Protein AF-A0A081HTY7-F1 (afdb_monomer)

Foldseek 3Di:
DEWDWDWDDDPFWIWIWTAFPQNQKIWIWIAGNVVRDIDIDIDGDDQAFTQLLRCLVVLVVVQQQAPPAFDWDADQPGDTDGDGGHHHDDGPDDVLVNLLSVLQNLLQVQFPDGRGQHPPVPQDPVLSVLSNVLSCQSVWHKDKDFDAKDWDDPDDPDDLQFWKKKWKKAFSWGDHHPDITGRFIKIWIDGTWGWDQDPNITMTGGDLGRMIIIHGDRPDGHDDRVDIDMDMDTDGGDDDPVVCVVVVPDDDDDDDDDDPLVVLLVQLLLVQLQVLLVHWAFLVNSLVSLCVSPVPDDSLRSLVSSLVSVLVCVVVVFKWWDQPPDPDDDDPDCGSVVSVVVSVVVSVQVVVVHDDPRPRDTTIHTDPVSNVVNVVSDDDPDDDDDDDDDDDDHNPPDDDDDDDDDDPPPDPPPDDDDD

pLDDT: mean 71.97, std 19.97, range [22.0, 97.06]

Sequence (419 aa):
MLLSVTVESTKTVVTQRGSDKSGFLSFELRSDTATMTGTFTFTRAGIVGAKVVDALPSIELLQDFRAPNVLQVSWASGEFVDFQELPPSDEMFPESLMEYLRALASLQPYAGTPVVIPDLSRVSRRDARAVKDAARLVAGDTVEGEWEAFTLAPGTAIDPRAHYELIIVEPLIVPVGTHTYTLGAMHTHLPSVRFVVDDERLRAQPFLNDTMRRTFAPGEPVPKRSHRPVKGRPVGFIDHPEASAASAEAEEPETLPERDSVAVHAALRTRVLVDALAEPVSLRLALWHAVDESPFATRQQAWADAATAVRSLAADGLITLTDETTGDAPPLADEQEHLNAVLDTVTAEVEQGGRPAWTEGPWLTLTANGQQAASQLAPHPERPATRRRRRLHAAAAGRSARSDSSERVDEILANEVWK

Mean predicted aligned error: 18.92 Å

Structure (mmCIF, N/CA/C/O backbone):
data_AF-A0A081HTY7-F1
#
_entry.id   AF-A0A081HTY7-F1
#
loop_
_atom_site.group_PDB
_atom_site.id
_atom_site.type_symbol
_atom_site.label_atom_id
_atom_site.label_alt_id
_atom_site.label_comp_id
_atom_site.label_asym_id
_atom_site.label_entity_id
_atom_site.label_seq_id
_atom_site.pdbx_PDB_ins_code
_atom_site.Cartn_x
_atom_site.Cartn_y
_atom_site.Cartn_z
_atom_site.occupancy
_atom_site.B_iso_or_equiv
_atom_site.auth_seq_id
_atom_site.auth_comp_id
_atom_site.auth_asym_id
_atom_site.auth_atom_id
_atom_site.pdbx_PDB_model_num
ATOM 1 N N . MET A 1 1 ? -21.170 -1.480 13.041 1.00 53.88 1 MET A N 1
ATOM 2 C CA . MET A 1 1 ? -20.617 -2.483 13.977 1.00 53.88 1 MET A CA 1
ATOM 3 C C . MET A 1 1 ? -21.780 -3.189 14.662 1.00 53.88 1 MET A C 1
ATOM 5 O O . MET A 1 1 ? -22.716 -2.498 15.040 1.00 53.88 1 MET A O 1
ATOM 9 N N . LEU A 1 2 ? -21.750 -4.520 14.768 1.00 49.78 2 LEU A N 1
ATOM 10 C CA . LEU A 1 2 ? -22.741 -5.314 15.508 1.00 49.78 2 LEU A CA 1
ATOM 11 C C . LEU A 1 2 ? -22.058 -5.859 16.765 1.00 49.78 2 LEU A C 1
ATOM 13 O O . LEU A 1 2 ? -21.039 -6.536 16.646 1.00 49.78 2 LEU A O 1
ATOM 17 N N . LEU A 1 3 ? -22.604 -5.543 17.937 1.00 55.50 3 LEU A N 1
ATOM 18 C CA . LEU A 1 3 ? -22.136 -6.042 19.230 1.00 55.50 3 LEU A CA 1
ATOM 19 C C . LEU A 1 3 ? -23.072 -7.154 19.698 1.00 55.50 3 LEU A C 1
ATOM 21 O O . LEU A 1 3 ? -24.290 -7.020 19.580 1.00 55.50 3 LEU A O 1
ATOM 25 N N . SER A 1 4 ? -22.514 -8.231 20.246 1.00 57.94 4 SER A N 1
ATOM 26 C CA . SER A 1 4 ? -23.320 -9.210 20.985 1.00 57.94 4 SER A CA 1
ATOM 27 C C . SER A 1 4 ? -23.527 -8.672 22.392 1.00 57.94 4 SER A C 1
ATOM 29 O O . SER A 1 4 ? -22.537 -8.393 23.061 1.00 57.94 4 SER A O 1
ATOM 31 N N . VAL A 1 5 ? -24.777 -8.488 22.823 1.00 57.53 5 VAL A N 1
ATOM 32 C CA . VAL A 1 5 ? -25.102 -7.848 24.107 1.00 57.53 5 VAL A CA 1
ATOM 33 C C . VAL A 1 5 ? -25.803 -8.833 25.037 1.00 57.53 5 VAL A C 1
ATOM 35 O O . VAL A 1 5 ? -26.817 -9.424 24.669 1.00 57.53 5 VAL A O 1
ATOM 38 N N . THR A 1 6 ? -25.292 -8.955 26.258 1.00 66.25 6 THR A N 1
ATOM 39 C CA . THR A 1 6 ? -25.924 -9.658 27.376 1.00 66.25 6 THR A CA 1
ATOM 40 C C . THR A 1 6 ? -26.414 -8.627 28.384 1.00 66.25 6 THR A C 1
ATOM 42 O O . THR A 1 6 ? -25.673 -7.712 28.748 1.00 66.25 6 THR A O 1
ATOM 45 N N . VAL A 1 7 ? -27.658 -8.767 28.841 1.00 67.25 7 VAL A N 1
ATOM 46 C CA . VAL A 1 7 ? -28.280 -7.852 29.806 1.00 67.25 7 VAL A CA 1
ATOM 47 C C . VAL A 1 7 ? -28.562 -8.596 31.104 1.00 67.25 7 VAL A C 1
ATOM 49 O O . VAL A 1 7 ? -29.251 -9.614 31.110 1.00 67.25 7 VAL A O 1
ATOM 52 N N . GLU A 1 8 ? -28.060 -8.055 32.206 1.00 66.62 8 GLU A N 1
ATOM 53 C CA . GLU A 1 8 ? -28.342 -8.492 33.569 1.00 66.62 8 GLU A CA 1
ATOM 54 C C . GLU A 1 8 ? -29.044 -7.353 34.311 1.00 66.62 8 GLU A C 1
ATOM 56 O O . GLU A 1 8 ? -28.646 -6.192 34.222 1.00 66.62 8 GLU A O 1
ATOM 61 N N . SER A 1 9 ? -30.106 -7.664 35.050 1.00 66.94 9 SER A N 1
ATOM 62 C CA . SER A 1 9 ? -30.869 -6.663 35.793 1.00 66.94 9 SER A CA 1
ATOM 63 C C . SER A 1 9 ? -31.149 -7.138 37.213 1.00 66.94 9 SER A C 1
ATOM 65 O O . SER A 1 9 ? -31.545 -8.278 37.452 1.00 66.94 9 SER A O 1
ATOM 67 N N . THR A 1 10 ? -30.943 -6.226 38.158 1.00 72.81 10 THR A N 1
ATOM 68 C CA . THR A 1 10 ? -31.451 -6.288 39.532 1.00 72.81 10 THR A CA 1
ATOM 69 C C . THR A 1 10 ? -32.536 -5.218 39.710 1.00 72.81 10 THR A C 1
ATOM 71 O O . THR A 1 10 ? -32.776 -4.429 38.800 1.00 72.81 10 THR A O 1
ATOM 74 N N . LYS A 1 11 ? -33.192 -5.151 40.882 1.00 66.31 11 LYS A N 1
ATOM 75 C CA . LYS A 1 11 ? -34.300 -4.203 41.138 1.00 66.31 11 LYS A CA 1
ATOM 76 C C . LYS A 1 11 ? -33.974 -2.728 40.845 1.00 66.31 11 LYS A C 1
ATOM 78 O O . LYS A 1 11 ? -34.904 -1.977 40.580 1.00 66.31 11 LYS A O 1
ATOM 83 N N . THR A 1 12 ? -32.710 -2.313 40.929 1.00 72.38 12 THR A N 1
ATOM 84 C CA . THR A 1 12 ? -32.299 -0.906 40.758 1.00 72.38 12 THR A CA 1
ATOM 85 C C . THR A 1 12 ? -31.102 -0.707 39.832 1.00 72.38 12 THR A C 1
ATOM 87 O O . THR A 1 12 ? -30.773 0.430 39.512 1.00 72.38 12 THR A O 1
ATOM 90 N N . VAL A 1 13 ? -30.434 -1.780 39.397 1.00 73.00 13 VAL A N 1
ATOM 91 C CA . VAL A 1 13 ? -29.242 -1.695 38.544 1.00 73.00 13 VAL A CA 1
ATOM 92 C C . VAL A 1 13 ? -29.423 -2.571 37.318 1.00 73.00 13 VAL A C 1
ATOM 94 O O . VAL A 1 13 ? -29.732 -3.760 37.441 1.00 73.00 13 VAL A O 1
ATOM 97 N N . VAL A 1 14 ? -29.184 -1.990 36.146 1.00 71.81 14 VAL A N 1
ATOM 98 C CA . VAL A 1 14 ? -29.101 -2.697 34.868 1.00 71.81 14 VAL A CA 1
ATOM 99 C C . VAL A 1 14 ? -27.654 -2.667 34.398 1.00 71.81 14 VAL A C 1
ATOM 101 O O . VAL A 1 14 ? -27.075 -1.593 34.223 1.00 71.81 14 VAL A O 1
ATOM 104 N N . THR A 1 15 ? -27.093 -3.849 34.169 1.00 72.94 15 THR A N 1
ATOM 105 C CA . THR A 1 15 ? -25.761 -4.034 33.602 1.00 72.94 15 THR A CA 1
ATOM 106 C C . THR A 1 15 ? -25.893 -4.645 32.215 1.00 72.94 15 THR A C 1
ATOM 108 O O . THR A 1 15 ? -26.483 -5.710 32.047 1.00 72.94 15 THR A O 1
ATOM 111 N N . GLN A 1 16 ? -25.338 -3.984 31.209 1.00 69.94 16 GLN A N 1
ATOM 112 C CA . GLN A 1 16 ? -25.251 -4.501 29.849 1.00 69.94 16 GLN A CA 1
ATOM 113 C C . GLN A 1 16 ? -23.786 -4.721 29.519 1.00 69.94 16 GLN A C 1
ATOM 115 O O . GLN A 1 16 ? -22.965 -3.839 29.750 1.00 69.94 16 GLN A O 1
ATOM 120 N N . ARG A 1 17 ? -23.455 -5.885 28.975 1.00 76.56 17 ARG A N 1
ATOM 121 C CA . ARG A 1 17 ? -22.105 -6.200 28.509 1.00 76.56 17 ARG A CA 1
ATOM 122 C C . ARG A 1 17 ? -22.159 -6.596 27.058 1.00 76.56 17 ARG A C 1
ATOM 124 O O . ARG A 1 17 ? -23.089 -7.287 26.654 1.00 76.56 17 ARG A O 1
ATOM 131 N N . GLY A 1 18 ? -21.150 -6.229 26.290 1.00 73.19 18 GLY A N 1
ATOM 132 C CA . GLY A 1 18 ? -21.014 -6.776 24.954 1.00 73.19 18 GLY A CA 1
ATOM 133 C C . GLY A 1 18 ? -19.614 -6.684 24.400 1.00 73.19 18 GLY A C 1
ATOM 134 O O . GLY A 1 18 ? -18.773 -5.959 24.924 1.00 73.19 18 GLY A O 1
ATOM 135 N N . SER A 1 19 ? -19.375 -7.435 23.333 1.00 73.88 19 SER A N 1
ATOM 136 C CA . SER A 1 19 ? -18.120 -7.411 22.588 1.00 73.88 19 SER A CA 1
ATOM 137 C C . SER A 1 19 ? -18.377 -7.350 21.091 1.00 73.88 19 SER A C 1
ATOM 139 O O . SER A 1 19 ? -19.425 -7.786 20.594 1.00 73.88 19 SER A O 1
ATOM 141 N N . ASP A 1 20 ? -17.411 -6.800 20.365 1.00 75.50 20 ASP A N 1
ATOM 142 C CA . ASP A 1 20 ? -17.377 -6.893 18.914 1.00 75.50 20 ASP A CA 1
ATOM 143 C C . ASP A 1 20 ? -17.011 -8.320 18.467 1.00 75.50 20 ASP A C 1
ATOM 145 O O . ASP A 1 20 ? -16.638 -9.179 19.273 1.00 75.50 20 ASP A O 1
ATOM 149 N N . LYS A 1 21 ? -17.141 -8.589 17.163 1.00 71.31 21 LYS A N 1
ATOM 150 C CA . LYS A 1 21 ? -16.894 -9.923 16.596 1.00 71.31 21 LYS A CA 1
ATOM 151 C C . LYS A 1 21 ? -15.443 -10.377 16.728 1.00 71.31 21 LYS A C 1
ATOM 153 O O . LYS A 1 21 ? -15.209 -11.581 16.787 1.00 71.31 21 LYS A O 1
ATOM 158 N N . SER A 1 22 ? -14.488 -9.448 16.755 1.00 69.38 22 SER A N 1
ATOM 159 C CA . SER A 1 22 ? -13.075 -9.789 16.928 1.00 69.38 22 SER A CA 1
ATOM 160 C C . SER A 1 22 ? -12.692 -10.017 18.393 1.00 69.38 22 SER A C 1
ATOM 162 O O . SER A 1 22 ? -11.623 -10.561 18.659 1.00 69.38 22 SER A O 1
ATOM 164 N N . GLY A 1 23 ? -13.551 -9.621 19.343 1.00 72.81 23 GLY A N 1
ATOM 165 C CA . GLY A 1 23 ? -13.230 -9.599 20.770 1.00 72.81 23 GLY A CA 1
ATOM 166 C C . GLY A 1 23 ? -12.235 -8.496 21.153 1.00 72.81 23 GLY A C 1
ATOM 167 O O . GLY A 1 23 ? -11.785 -8.453 22.296 1.00 72.81 23 GLY A O 1
ATOM 168 N N . PHE A 1 24 ? -11.886 -7.610 20.216 1.00 76.81 24 PHE A N 1
ATOM 169 C CA . PHE A 1 24 ? -10.989 -6.486 20.439 1.00 76.81 24 PHE A CA 1
ATOM 170 C C . PHE A 1 24 ? -11.604 -5.435 21.357 1.00 76.81 24 PHE A C 1
ATOM 172 O O . PHE A 1 24 ? -10.917 -4.943 22.242 1.00 76.81 24 PHE A O 1
ATOM 179 N N . LEU A 1 25 ? -12.869 -5.077 21.154 1.00 77.25 25 LEU A N 1
ATOM 180 C CA . LEU A 1 25 ? -13.573 -4.061 21.920 1.00 77.25 25 LEU A CA 1
ATOM 181 C C . LEU A 1 25 ? -14.714 -4.708 22.692 1.00 77.25 25 LEU A C 1
ATOM 183 O O . LEU A 1 25 ? -15.628 -5.301 22.121 1.00 77.25 25 LEU A O 1
ATOM 187 N N . SER A 1 26 ? -14.690 -4.520 24.002 1.00 77.94 26 SER A N 1
ATOM 188 C CA . SER A 1 26 ? -15.793 -4.850 24.892 1.00 77.94 26 SER A CA 1
ATOM 189 C C . SER A 1 26 ? -16.292 -3.598 25.592 1.00 77.94 26 SER A C 1
ATOM 191 O O . SER A 1 26 ? -15.540 -2.643 25.804 1.00 77.94 26 SER A O 1
ATOM 193 N N . PHE A 1 27 ? -17.571 -3.590 25.937 1.00 76.81 27 PHE A N 1
ATOM 194 C CA . PHE A 1 27 ? -18.165 -2.532 26.732 1.00 76.81 27 PHE A CA 1
ATOM 195 C C . PHE A 1 27 ? -18.978 -3.114 27.883 1.00 76.81 27 PHE A C 1
ATOM 197 O O . PHE A 1 27 ? -19.574 -4.187 27.765 1.00 76.81 27 PHE A O 1
ATOM 204 N N . GLU A 1 28 ? -19.021 -2.369 28.978 1.00 78.00 28 GLU A N 1
ATOM 205 C CA . GLU A 1 28 ? -19.943 -2.563 30.085 1.00 78.00 28 GLU A CA 1
ATOM 206 C C . GLU A 1 28 ? -20.672 -1.243 30.346 1.00 78.00 28 GLU A C 1
ATOM 208 O O . GLU A 1 28 ? -20.048 -0.221 30.619 1.00 78.00 28 GLU A O 1
ATOM 213 N N . LEU A 1 29 ? -21.998 -1.262 30.250 1.00 76.12 29 LEU A N 1
ATOM 214 C CA . LEU A 1 29 ? -22.869 -0.183 30.693 1.00 76.12 29 LEU A CA 1
ATOM 215 C C . LEU A 1 29 ? -23.499 -0.596 32.015 1.00 76.12 29 LEU A C 1
ATOM 217 O O . LEU A 1 29 ? -24.290 -1.536 32.047 1.00 76.12 29 LEU A O 1
ATOM 221 N N . ARG A 1 30 ? -23.208 0.133 33.089 1.00 79.06 30 ARG A N 1
ATOM 222 C CA . ARG A 1 30 ? -23.902 -0.022 34.368 1.00 79.06 30 ARG A CA 1
ATOM 223 C C . ARG A 1 30 ? -24.772 1.195 34.612 1.00 79.06 30 ARG A C 1
ATOM 225 O O . ARG A 1 30 ? -24.246 2.294 34.723 1.00 79.06 30 ARG A O 1
ATOM 232 N N . SER A 1 31 ? -26.080 1.005 34.704 1.00 77.56 31 SER A N 1
ATOM 233 C CA . SER A 1 31 ? -27.051 2.080 34.923 1.00 77.56 31 SER A CA 1
ATOM 234 C C . SER A 1 31 ? -27.852 1.845 36.196 1.00 77.56 31 SER A C 1
ATOM 236 O O . SER A 1 31 ? -28.285 0.725 36.466 1.00 77.56 31 SER A O 1
ATOM 238 N N . ASP A 1 32 ? -28.018 2.900 36.984 1.00 77.62 32 ASP A N 1
ATOM 239 C CA . ASP A 1 32 ? -28.895 2.942 38.147 1.00 77.62 32 ASP A CA 1
ATOM 240 C C . ASP A 1 32 ? -30.237 3.535 37.710 1.00 77.62 32 ASP A C 1
ATOM 242 O O . ASP A 1 32 ? -30.331 4.696 37.308 1.00 77.62 32 ASP A O 1
ATOM 246 N N . THR A 1 33 ? -31.289 2.723 37.773 1.00 72.50 33 THR A N 1
ATOM 247 C CA . THR A 1 33 ? -32.624 3.110 37.312 1.00 72.50 33 THR A CA 1
ATOM 248 C C . THR A 1 33 ? -33.336 4.062 38.272 1.00 72.50 33 THR A C 1
ATOM 250 O O . THR A 1 33 ? -34.302 4.701 37.867 1.00 72.50 33 THR A O 1
ATOM 253 N N . ALA A 1 34 ? -32.893 4.161 39.529 1.00 71.94 34 ALA A N 1
ATOM 254 C CA . ALA A 1 34 ? -33.456 5.080 40.516 1.00 71.94 34 ALA A CA 1
ATOM 255 C C . ALA A 1 34 ? -32.874 6.492 40.375 1.00 71.94 34 ALA A C 1
ATOM 257 O O . ALA A 1 34 ? -33.605 7.471 40.504 1.00 71.94 34 ALA A O 1
ATOM 258 N N . THR A 1 35 ? -31.573 6.604 40.093 1.00 73.69 35 THR A N 1
ATOM 259 C CA . THR A 1 35 ? -30.896 7.904 39.919 1.00 73.69 35 THR A CA 1
ATOM 260 C C . THR A 1 35 ? -30.784 8.347 38.462 1.00 73.69 35 THR A C 1
ATOM 262 O O . THR A 1 35 ? -30.402 9.484 38.201 1.00 73.69 35 THR A O 1
ATOM 265 N N . MET A 1 36 ? -31.119 7.464 37.515 1.00 67.31 36 MET A N 1
ATOM 266 C CA . MET A 1 36 ? -30.951 7.667 36.070 1.00 67.31 36 MET A CA 1
ATOM 267 C C . MET A 1 36 ? -29.522 8.049 35.671 1.00 67.31 36 MET A C 1
ATOM 269 O O . MET A 1 36 ? -29.295 8.760 34.695 1.00 67.31 36 MET A O 1
ATOM 273 N N . THR A 1 37 ? -28.542 7.552 36.421 1.00 70.19 37 THR A N 1
ATOM 274 C CA . THR A 1 37 ? -27.124 7.724 36.108 1.00 70.19 37 THR A CA 1
ATOM 275 C C . THR A 1 37 ? -26.545 6.420 35.578 1.00 70.19 37 THR A C 1
ATOM 277 O O . THR A 1 37 ? -26.992 5.328 35.932 1.00 70.19 37 THR A O 1
ATOM 280 N N . GLY A 1 38 ? -25.552 6.519 34.697 1.00 68.50 38 GLY A N 1
ATOM 281 C CA . GLY A 1 38 ? -24.907 5.355 34.110 1.00 68.50 38 GLY A CA 1
ATOM 282 C C . GLY A 1 38 ? -23.416 5.562 33.913 1.00 68.50 38 GLY A C 1
ATOM 283 O O . GLY A 1 38 ? -22.946 6.677 33.710 1.00 68.50 38 GLY A O 1
ATOM 284 N N . THR A 1 39 ? -22.668 4.469 33.978 1.00 71.38 39 THR A N 1
ATOM 285 C CA . THR A 1 39 ? -21.246 4.419 33.655 1.00 71.38 39 THR A CA 1
ATOM 286 C C . THR A 1 39 ? -21.062 3.522 32.443 1.00 71.38 39 THR A C 1
ATOM 288 O O . THR A 1 39 ? -21.470 2.361 32.470 1.00 71.38 39 THR A O 1
ATOM 291 N N . PHE A 1 40 ? -20.445 4.068 31.397 1.00 70.44 40 PHE A N 1
ATOM 292 C CA . PHE A 1 40 ? -19.974 3.314 30.242 1.00 70.44 40 PHE A CA 1
ATOM 293 C C . PHE A 1 40 ? -18.479 3.056 30.393 1.00 70.44 40 PHE A C 1
ATOM 295 O O . PHE A 1 40 ? -17.683 3.992 30.448 1.00 70.44 40 PHE A O 1
ATOM 302 N N . THR A 1 41 ? -18.102 1.787 30.420 1.00 71.31 41 THR A N 1
ATOM 303 C CA . THR A 1 41 ? -16.711 1.347 30.449 1.00 71.31 41 THR A CA 1
ATOM 304 C C . THR A 1 41 ? -16.404 0.637 29.144 1.00 71.31 41 THR A C 1
ATOM 306 O O . THR A 1 41 ? -17.064 -0.343 28.812 1.00 71.31 41 THR A O 1
ATOM 309 N N . PHE A 1 42 ? -15.383 1.092 28.422 1.00 72.00 42 PHE A N 1
ATOM 310 C CA . PHE A 1 42 ? -14.856 0.401 27.247 1.00 72.00 42 PHE A CA 1
ATOM 311 C C . PHE A 1 42 ? -13.527 -0.254 27.605 1.00 72.00 42 PHE A C 1
ATOM 313 O O . PHE A 1 42 ? -12.653 0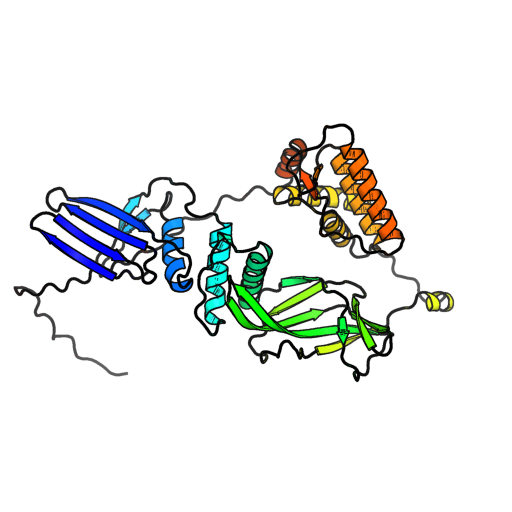.383 28.188 1.00 72.00 42 PHE A O 1
ATOM 320 N N . THR A 1 43 ? -13.372 -1.529 27.264 1.00 71.12 43 THR A N 1
ATOM 321 C CA . THR A 1 43 ? -12.138 -2.288 27.486 1.00 71.12 43 THR A CA 1
ATOM 322 C C . THR A 1 43 ? -11.675 -2.882 26.169 1.00 71.12 43 THR A C 1
ATOM 324 O O . THR A 1 43 ? -12.481 -3.454 25.430 1.00 71.12 43 THR A O 1
ATOM 327 N N . ARG A 1 44 ? -10.376 -2.755 25.879 1.00 72.00 44 ARG A N 1
ATOM 328 C CA . ARG A 1 44 ? -9.773 -3.272 24.650 1.00 72.00 44 ARG A CA 1
ATOM 329 C C . ARG A 1 44 ? -8.783 -4.404 24.908 1.00 72.00 44 ARG A C 1
ATOM 331 O O . ARG A 1 44 ? -7.992 -4.327 25.847 1.00 72.00 44 ARG A O 1
ATOM 338 N N . ALA A 1 45 ? -8.799 -5.413 24.047 1.00 72.12 45 ALA A N 1
ATOM 339 C CA . ALA A 1 45 ? -7.784 -6.457 23.978 1.00 72.12 45 ALA A CA 1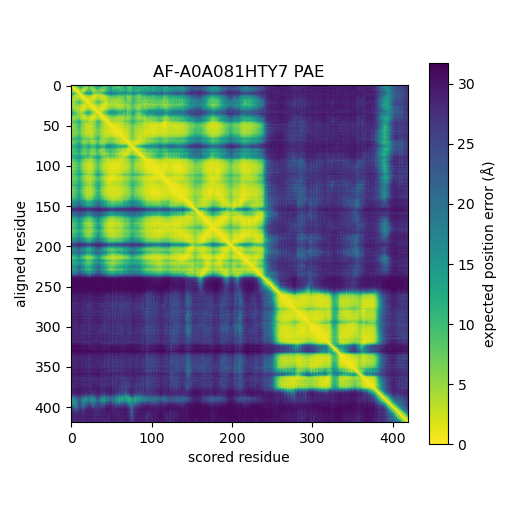
ATOM 340 C C . ALA A 1 45 ? -6.651 -6.069 23.002 1.00 72.12 45 ALA A C 1
ATOM 342 O O . ALA A 1 45 ? -6.643 -4.984 22.413 1.00 72.12 45 ALA A O 1
ATOM 343 N N . GLY A 1 46 ? -5.661 -6.951 22.839 1.00 71.00 46 GLY A N 1
ATOM 344 C CA . GLY A 1 46 ? -4.642 -6.805 21.797 1.00 71.00 46 GLY A CA 1
ATOM 345 C C . GLY A 1 46 ? -5.230 -7.031 20.400 1.00 71.00 46 GLY A C 1
ATOM 346 O O . GLY A 1 46 ? -6.069 -7.906 20.218 1.00 71.00 46 GLY A O 1
ATOM 347 N N . ILE A 1 47 ? -4.778 -6.252 19.412 1.00 77.06 47 ILE A N 1
ATOM 348 C CA . ILE A 1 47 ? -5.235 -6.354 18.010 1.00 77.06 47 ILE A CA 1
ATOM 349 C C . ILE A 1 47 ? -4.461 -7.388 17.187 1.00 77.06 47 ILE A C 1
ATOM 351 O O . ILE A 1 47 ? -4.919 -7.805 16.128 1.00 77.06 47 ILE A O 1
ATOM 355 N N . VAL A 1 48 ? -3.279 -7.795 17.651 1.00 83.19 48 VAL A N 1
ATOM 356 C CA . VAL A 1 48 ? -2.401 -8.723 16.929 1.00 83.19 48 VAL A CA 1
ATOM 357 C C . VAL A 1 48 ? -3.081 -10.085 16.785 1.00 83.19 48 VAL A C 1
ATOM 359 O O . VAL A 1 48 ? -3.609 -10.635 17.748 1.00 83.19 48 VAL A O 1
ATOM 362 N N . GLY A 1 49 ? -3.062 -10.633 15.572 1.00 82.50 49 GLY A N 1
ATOM 363 C CA . GLY A 1 49 ? -3.684 -11.909 15.220 1.00 82.50 49 GLY A CA 1
ATOM 364 C C . GLY A 1 49 ? -5.181 -11.826 14.913 1.00 82.50 49 GLY A C 1
ATOM 365 O O . GLY A 1 49 ? -5.732 -12.779 14.363 1.00 82.50 49 GLY A O 1
ATOM 366 N N . ALA A 1 50 ? -5.845 -10.701 15.200 1.00 86.00 50 ALA A N 1
ATOM 367 C CA . ALA A 1 50 ? -7.243 -10.516 14.837 1.00 86.00 50 ALA A CA 1
ATOM 368 C C . ALA A 1 50 ? -7.402 -10.382 13.314 1.00 86.00 50 ALA A C 1
ATOM 370 O O . ALA A 1 50 ? -6.543 -9.824 12.626 1.00 86.00 50 ALA A O 1
ATOM 371 N N . LYS A 1 51 ? -8.530 -10.863 12.779 1.00 91.31 51 LYS A N 1
ATOM 372 C CA . LYS A 1 51 ? -8.911 -10.603 11.384 1.00 91.31 51 LYS A CA 1
ATOM 373 C C . LYS A 1 51 ? -9.149 -9.109 11.216 1.00 91.31 51 LYS A C 1
ATOM 375 O O . LYS A 1 51 ? -9.979 -8.533 11.920 1.00 91.31 51 LYS A O 1
ATOM 380 N N . VAL A 1 52 ? -8.444 -8.488 10.274 1.00 90.12 52 VAL A N 1
ATOM 381 C CA . VAL A 1 52 ? -8.444 -7.025 10.150 1.00 90.12 52 VAL A CA 1
ATOM 382 C C . VAL A 1 52 ? -9.844 -6.475 9.872 1.00 90.12 52 VAL A C 1
ATOM 384 O O . VAL A 1 52 ? -10.231 -5.474 10.459 1.00 90.12 52 VAL A O 1
ATOM 387 N N . VAL A 1 53 ? -10.645 -7.165 9.057 1.00 91.19 53 VAL A N 1
ATOM 388 C CA . VAL A 1 53 ? -12.013 -6.737 8.720 1.00 91.19 53 VAL A CA 1
ATOM 389 C C . VAL A 1 53 ? -12.995 -6.826 9.888 1.00 91.19 53 VAL A C 1
ATOM 391 O O . VAL A 1 53 ? -13.983 -6.095 9.901 1.00 91.19 53 VAL A O 1
ATOM 394 N N . ASP A 1 54 ? -12.718 -7.681 10.875 1.00 86.88 54 ASP A N 1
ATOM 395 C CA . ASP A 1 54 ? -13.541 -7.791 12.079 1.00 86.88 54 ASP A CA 1
ATOM 396 C C . ASP A 1 54 ? -13.135 -6.733 13.118 1.00 86.88 54 ASP A C 1
ATOM 398 O O . ASP A 1 54 ? -14.005 -6.149 13.758 1.00 86.88 54 ASP A O 1
ATOM 402 N N . ALA A 1 55 ? -11.831 -6.451 13.251 1.00 84.88 55 ALA A N 1
ATOM 403 C CA . ALA A 1 55 ? -11.293 -5.528 14.254 1.00 84.88 55 ALA A CA 1
ATOM 404 C C . ALA A 1 55 ? -11.304 -4.049 13.820 1.00 84.88 55 ALA A C 1
ATOM 406 O O . ALA A 1 55 ? -11.568 -3.169 14.642 1.00 84.88 55 ALA A O 1
ATOM 407 N N . LEU A 1 56 ? -11.038 -3.749 12.540 1.00 88.88 56 LEU A N 1
ATOM 408 C CA . LEU A 1 56 ? -10.892 -2.378 12.031 1.00 88.88 56 LEU A CA 1
ATOM 409 C C . LEU A 1 56 ? -12.097 -1.477 12.351 1.00 88.88 56 LEU A C 1
ATOM 411 O O . LEU A 1 56 ? -11.862 -0.365 12.819 1.00 88.88 56 LEU A O 1
ATOM 415 N N . PRO A 1 57 ? -13.368 -1.907 12.202 1.00 86.44 57 PRO A N 1
ATOM 416 C CA . PRO A 1 57 ? -14.506 -1.056 12.548 1.00 86.44 57 PRO A CA 1
ATOM 417 C C . PRO A 1 57 ? -14.504 -0.595 14.011 1.00 86.44 57 PRO A C 1
ATOM 419 O O . PRO A 1 57 ? -14.903 0.531 14.303 1.00 86.44 57 PRO A O 1
ATOM 422 N N . SER A 1 58 ? -14.059 -1.454 14.930 1.00 81.25 58 SER A N 1
ATOM 423 C CA . SER A 1 58 ? -13.946 -1.133 16.354 1.00 81.25 58 SER A CA 1
ATOM 424 C C . SER A 1 58 ? -12.737 -0.244 16.647 1.00 81.25 58 SER A C 1
ATOM 426 O O . SER A 1 58 ? -12.837 0.653 17.478 1.00 81.25 58 SER A O 1
ATOM 428 N N . ILE A 1 59 ? -11.617 -0.445 15.946 1.00 83.44 59 ILE A N 1
ATOM 429 C CA . ILE A 1 59 ? -10.430 0.419 16.040 1.00 83.44 59 ILE A CA 1
ATOM 430 C C . ILE A 1 59 ? -10.754 1.830 15.530 1.00 83.44 59 ILE A C 1
ATOM 432 O O . ILE A 1 59 ? -10.440 2.810 16.197 1.00 83.44 59 ILE A O 1
ATOM 436 N N . GLU A 1 60 ? -11.435 1.949 14.389 1.00 86.38 60 GLU A N 1
ATOM 437 C CA . GLU A 1 60 ? -11.865 3.242 13.848 1.00 86.38 60 GLU A CA 1
ATOM 438 C C . GLU A 1 60 ? -12.882 3.936 14.751 1.00 86.38 60 GLU A C 1
ATOM 440 O O . GLU A 1 60 ? -12.797 5.143 14.948 1.00 86.38 60 GLU A O 1
ATOM 445 N N . LEU A 1 61 ? -13.819 3.182 15.335 1.00 81.31 61 LEU A N 1
ATOM 446 C CA . LEU A 1 61 ? -14.738 3.723 16.333 1.00 81.31 61 LEU A CA 1
ATOM 447 C C . LEU A 1 61 ? -13.974 4.327 17.515 1.00 81.31 61 LEU A C 1
ATOM 449 O O . LEU A 1 61 ? -14.289 5.432 17.937 1.00 81.31 61 LEU A O 1
ATOM 453 N N . LEU A 1 62 ? -12.994 3.594 18.044 1.00 79.25 62 LEU A N 1
ATOM 454 C CA . LEU A 1 62 ? -12.153 4.047 19.144 1.00 79.25 62 LEU A CA 1
ATOM 455 C C . LEU A 1 62 ? -11.355 5.303 18.761 1.00 79.25 62 LEU A C 1
ATOM 457 O O . LEU A 1 62 ? -11.331 6.255 19.535 1.00 79.25 62 LEU A O 1
ATOM 461 N N . GLN A 1 63 ? -10.765 5.345 17.563 1.00 81.06 63 GLN A N 1
ATOM 462 C CA . GLN A 1 63 ? -10.056 6.524 17.045 1.00 81.06 63 GLN A CA 1
ATOM 463 C C . GLN A 1 63 ? -10.963 7.766 16.971 1.00 81.06 63 GLN A C 1
ATOM 465 O O . GLN A 1 63 ? -10.521 8.887 17.232 1.00 81.06 63 GLN A O 1
ATOM 470 N N . ASP A 1 64 ? -12.240 7.558 16.646 1.00 84.00 64 ASP A N 1
ATOM 471 C CA . ASP A 1 64 ? -13.260 8.603 16.586 1.00 84.00 64 ASP A CA 1
ATOM 472 C C . ASP A 1 64 ? -13.905 8.888 17.964 1.00 84.00 64 ASP A C 1
ATOM 474 O O . ASP A 1 64 ? -14.703 9.820 18.081 1.00 84.00 64 ASP A O 1
ATOM 478 N N . PHE A 1 65 ? -13.571 8.145 19.027 1.00 80.25 65 PHE A N 1
ATOM 479 C CA . PHE A 1 65 ? -14.196 8.265 20.352 1.00 80.25 65 PHE A CA 1
ATOM 480 C C . PHE A 1 65 ? -13.607 9.414 21.193 1.00 80.25 65 PHE A C 1
ATOM 482 O O . PHE A 1 65 ? -13.121 9.226 22.307 1.00 80.25 65 PHE A O 1
ATOM 489 N N . ARG A 1 66 ? -13.644 10.627 20.640 1.00 77.62 66 ARG A N 1
ATOM 490 C CA . ARG A 1 66 ? -13.090 11.855 21.225 1.00 77.62 66 ARG A CA 1
ATOM 491 C C . ARG A 1 66 ? -13.804 13.092 20.689 1.00 77.62 66 ARG A C 1
ATOM 493 O O . ARG A 1 66 ? -14.434 13.033 19.632 1.00 77.62 66 ARG A O 1
ATOM 500 N N . ALA A 1 67 ? -13.677 14.226 21.375 1.00 74.12 67 ALA A N 1
ATOM 501 C CA . ALA A 1 67 ? -14.121 15.510 20.828 1.00 74.12 67 ALA A CA 1
ATOM 502 C C . ALA A 1 67 ? -13.505 15.756 19.426 1.00 74.12 67 ALA A C 1
ATOM 504 O O . ALA A 1 67 ? -12.340 15.415 19.213 1.00 74.12 67 ALA A O 1
ATOM 505 N N . PRO A 1 68 ? -14.242 16.348 18.463 1.00 84.81 68 PRO A N 1
ATOM 506 C CA . PRO A 1 68 ? -15.570 16.957 18.586 1.00 84.81 68 PRO A CA 1
ATOM 507 C C . PRO A 1 68 ? -16.739 15.989 18.305 1.00 84.81 68 PRO A C 1
ATOM 509 O O . PRO A 1 68 ? -17.837 16.440 17.966 1.00 84.81 68 PRO A O 1
ATOM 512 N N . ASN A 1 69 ? -16.518 14.673 18.371 1.00 80.62 69 ASN A N 1
ATOM 513 C CA . ASN A 1 69 ? -17.566 13.693 18.101 1.00 80.62 69 ASN A CA 1
ATOM 514 C C . ASN A 1 69 ? -18.520 13.538 19.297 1.00 80.62 69 ASN A C 1
ATOM 516 O O . ASN A 1 69 ? -18.168 13.783 20.452 1.00 80.62 69 ASN A O 1
ATOM 520 N N . VAL A 1 70 ? -19.754 13.130 18.999 1.00 77.62 70 VAL A N 1
ATOM 521 C CA . VAL A 1 70 ? -20.842 12.959 19.971 1.00 77.62 70 VAL A CA 1
ATOM 522 C C . VAL A 1 70 ? -21.277 11.502 19.958 1.00 77.62 70 VAL A C 1
ATOM 524 O O . VAL A 1 70 ? -21.467 10.915 18.888 1.00 77.62 70 VAL A O 1
ATOM 527 N N . LEU A 1 71 ? -21.457 10.917 21.140 1.00 73.81 71 LEU A N 1
ATOM 528 C CA . LEU A 1 71 ? -22.084 9.611 21.270 1.00 73.81 71 LEU A CA 1
ATOM 529 C C . LEU A 1 71 ? -23.581 9.760 21.007 1.00 73.81 71 LEU A C 1
ATOM 531 O O . LEU A 1 71 ? -24.264 10.492 21.720 1.00 73.81 71 LEU A O 1
ATOM 535 N N . GLN A 1 72 ? -24.087 9.046 20.005 1.00 73.69 72 GLN A N 1
ATOM 536 C CA . GLN A 1 72 ? -25.517 8.949 19.730 1.00 73.69 72 GLN A CA 1
ATOM 537 C C . GLN A 1 72 ? -26.042 7.578 20.143 1.00 73.69 72 GLN A C 1
ATOM 539 O O . GLN A 1 72 ? -25.394 6.558 19.894 1.00 73.69 72 GLN A O 1
ATOM 544 N N . VAL A 1 73 ? -27.239 7.547 20.722 1.00 64.94 73 VAL A N 1
ATOM 545 C CA . VAL A 1 73 ? -27.944 6.311 21.084 1.00 64.94 73 VAL A CA 1
ATOM 546 C C . VAL A 1 73 ? -29.322 6.298 20.436 1.00 64.94 73 VAL A C 1
ATOM 548 O O . VAL A 1 73 ? -29.916 7.348 20.210 1.00 64.94 73 VAL A O 1
ATOM 551 N N . SER A 1 74 ? -29.837 5.114 20.118 1.00 60.31 74 SER A N 1
ATOM 552 C CA . SER A 1 74 ? -31.233 4.935 19.712 1.00 60.31 74 SER A CA 1
ATOM 553 C C . SER A 1 74 ? -31.838 3.733 20.420 1.00 60.31 74 SER A C 1
ATOM 555 O O . SER A 1 74 ? -31.135 2.814 20.851 1.00 60.31 74 SER A O 1
ATOM 557 N N . TRP A 1 75 ? -33.162 3.745 20.527 1.00 57.19 75 TRP A N 1
ATOM 558 C CA . TRP A 1 75 ? -33.935 2.545 20.830 1.00 57.19 75 TRP A CA 1
ATOM 559 C C . TRP A 1 75 ? -33.893 1.593 19.628 1.00 57.19 75 TRP A C 1
ATOM 561 O O . TRP A 1 75 ? -33.632 2.031 18.510 1.00 57.19 75 TRP A O 1
ATOM 571 N N . ALA A 1 76 ? -34.189 0.304 19.832 1.00 53.12 76 ALA A N 1
ATOM 572 C CA . ALA A 1 76 ? -34.046 -0.743 18.807 1.00 53.12 76 ALA A CA 1
ATOM 573 C C . ALA A 1 76 ? -34.695 -0.415 17.440 1.00 53.12 76 ALA A C 1
ATOM 575 O O . ALA A 1 76 ? -34.252 -0.930 16.415 1.00 53.12 76 ALA A O 1
ATOM 576 N N . SER A 1 77 ? -35.706 0.453 17.424 1.00 56.84 77 SER A N 1
ATOM 577 C CA . SER A 1 77 ? -36.419 0.935 16.235 1.00 56.84 77 SER A CA 1
ATOM 578 C C . SER A 1 77 ? -36.641 2.463 16.223 1.00 56.84 77 SER A C 1
ATOM 580 O O . SER A 1 77 ? -37.496 2.948 15.488 1.00 56.84 77 SER A O 1
ATOM 582 N N . GLY A 1 78 ? -35.897 3.233 17.030 1.00 61.19 78 GLY A N 1
ATOM 583 C CA . GLY A 1 78 ? -36.068 4.687 17.178 1.00 61.19 78 GLY A CA 1
ATOM 584 C C . GLY A 1 78 ? -35.031 5.536 16.434 1.00 61.19 78 GLY A C 1
ATOM 585 O O . GLY A 1 78 ? -34.026 5.032 15.933 1.00 61.19 78 GLY A O 1
ATOM 586 N N . GLU A 1 79 ? -35.256 6.852 16.395 1.00 73.44 79 GLU A N 1
ATOM 587 C CA . GLU A 1 79 ? -34.257 7.807 15.904 1.00 73.44 79 GLU A CA 1
ATOM 588 C C . GLU A 1 79 ? -33.042 7.881 16.842 1.00 73.44 79 GLU A C 1
ATOM 590 O O . GLU A 1 79 ? -33.135 7.641 18.048 1.00 73.44 79 GLU A O 1
ATOM 595 N N . PHE A 1 80 ? -31.883 8.213 16.273 1.00 68.94 80 PHE A N 1
ATOM 596 C CA . PHE A 1 80 ? -30.675 8.470 17.048 1.00 68.94 80 PHE A CA 1
ATOM 597 C C . PHE A 1 80 ? -30.741 9.849 17.690 1.00 68.94 80 PHE A C 1
ATOM 599 O O . PHE A 1 80 ? -30.914 10.849 16.994 1.00 68.94 80 PHE A O 1
ATOM 606 N N . VAL A 1 81 ? -30.534 9.892 19.001 1.00 68.88 81 VAL A N 1
ATOM 607 C CA . VAL A 1 81 ? -30.437 11.125 19.779 1.00 68.88 81 VAL A CA 1
ATOM 608 C C . VAL A 1 81 ? -29.010 11.317 20.277 1.00 68.88 81 VAL A C 1
ATOM 610 O O . VAL A 1 81 ? -28.325 10.349 20.622 1.00 68.88 81 VAL A O 1
ATOM 613 N N . ASP A 1 82 ? -28.561 12.571 20.297 1.00 74.44 82 ASP A N 1
ATOM 614 C CA . ASP A 1 82 ? -27.287 12.952 20.904 1.00 74.44 82 ASP A CA 1
ATOM 615 C C . ASP A 1 82 ? -27.358 12.656 22.407 1.00 74.44 82 ASP A C 1
ATOM 617 O O . ASP A 1 82 ? -28.227 13.166 23.111 1.00 74.44 82 ASP A O 1
ATOM 621 N N . PHE A 1 83 ? -26.475 11.780 22.883 1.00 70.25 83 PHE A N 1
ATOM 622 C CA . PHE A 1 83 ? -26.457 11.320 24.268 1.00 70.25 83 PHE A CA 1
ATOM 623 C C . PHE A 1 83 ? -25.425 12.080 25.092 1.00 70.25 83 PHE A C 1
ATOM 625 O O . PHE A 1 83 ? -25.746 12.627 26.143 1.00 70.25 83 PHE A O 1
ATOM 632 N N . GLN A 1 84 ? -24.178 12.112 24.618 1.00 71.56 84 GLN A N 1
ATOM 633 C CA . GLN A 1 84 ? -23.080 12.735 25.347 1.00 71.56 84 GLN A CA 1
ATOM 634 C C . GLN A 1 84 ? -21.997 13.245 24.397 1.00 71.56 84 GLN A C 1
ATOM 636 O O . GLN A 1 84 ? -21.522 12.513 23.525 1.00 71.56 84 GLN A O 1
ATOM 641 N N . GLU A 1 85 ? -21.578 14.494 24.597 1.00 76.88 85 GLU A N 1
ATOM 642 C CA . GLU A 1 85 ? -20.352 15.015 23.993 1.00 76.88 85 GLU A CA 1
ATOM 643 C C . GLU A 1 85 ? -19.149 14.257 24.555 1.00 76.88 85 GLU A C 1
ATOM 645 O O . GLU A 1 85 ? -19.015 14.084 25.770 1.00 76.88 85 GLU A O 1
ATOM 650 N N . LEU A 1 86 ? -18.280 13.776 23.669 1.00 78.00 86 LEU A N 1
ATOM 651 C CA . LEU A 1 86 ? -17.094 13.050 24.095 1.00 78.00 86 LEU A CA 1
ATOM 652 C C . LEU A 1 86 ? -16.035 14.037 24.593 1.00 78.00 86 LEU A C 1
ATOM 654 O O . LEU A 1 86 ? -15.863 15.100 23.992 1.00 78.00 86 LEU A O 1
ATOM 658 N N . PRO A 1 87 ? -15.304 13.705 25.671 1.00 72.06 87 PRO A N 1
ATOM 659 C CA . PRO A 1 87 ? -14.231 14.560 26.148 1.00 72.06 87 PRO A CA 1
ATOM 660 C C . PRO A 1 87 ? -13.120 14.679 25.087 1.00 72.06 87 PRO A C 1
ATOM 662 O O . PRO A 1 87 ? -12.940 13.771 24.264 1.00 72.06 87 PRO A O 1
ATOM 665 N N . PRO A 1 88 ? -12.352 15.783 25.084 1.00 72.50 88 PRO A N 1
ATOM 666 C CA . PRO A 1 88 ? -11.130 15.852 24.296 1.00 72.50 88 PRO A CA 1
ATOM 667 C C . PRO A 1 88 ? -10.163 14.756 24.756 1.00 72.50 88 PRO A C 1
ATOM 669 O O . PRO A 1 88 ? -10.020 14.493 25.950 1.00 72.50 88 PRO A O 1
ATOM 672 N N . SER A 1 89 ? -9.525 14.098 23.795 1.00 71.38 89 SER A N 1
ATOM 673 C CA . SER A 1 89 ? -8.558 13.031 24.031 1.00 71.38 89 SER A CA 1
ATOM 674 C C . SER A 1 89 ? -7.556 12.997 22.881 1.00 71.38 89 SER A C 1
ATOM 676 O O . SER A 1 89 ? -7.901 13.346 21.745 1.00 71.38 89 SER A O 1
ATOM 678 N N . ASP A 1 90 ? -6.327 12.586 23.184 1.00 68.81 90 ASP A N 1
ATOM 679 C CA . ASP A 1 90 ? -5.275 12.400 22.189 1.00 68.81 90 ASP A CA 1
ATOM 680 C C . ASP A 1 90 ? -5.639 11.297 21.185 1.00 68.81 90 ASP A C 1
ATOM 682 O O . ASP A 1 90 ? -6.588 10.527 21.360 1.00 68.81 90 ASP A O 1
ATOM 686 N N . GLU A 1 91 ? -4.887 11.226 20.088 1.00 66.50 91 GLU A N 1
ATOM 687 C CA . GLU A 1 91 ? -5.004 10.108 19.154 1.00 66.50 91 GLU A CA 1
ATOM 688 C C . GLU A 1 91 ? -4.685 8.795 19.853 1.00 66.50 91 GLU A C 1
ATOM 690 O O . GLU A 1 91 ? -3.604 8.611 20.407 1.00 66.50 91 GLU A O 1
ATOM 695 N N . MET A 1 92 ? -5.634 7.859 19.809 1.00 70.38 92 MET A N 1
ATOM 696 C CA . MET A 1 92 ? -5.432 6.549 20.419 1.00 70.38 92 MET A CA 1
ATOM 697 C C . MET A 1 92 ? -4.464 5.696 19.605 1.00 70.38 92 MET A C 1
ATOM 699 O O . MET A 1 92 ? -3.703 4.906 20.165 1.00 70.38 92 MET A O 1
ATOM 703 N N . PHE A 1 93 ? -4.501 5.861 18.284 1.00 72.38 93 PHE A N 1
ATOM 704 C CA . PHE A 1 93 ? -3.609 5.210 17.344 1.00 72.38 93 PHE A CA 1
ATOM 705 C C . PHE A 1 93 ? -2.978 6.263 16.426 1.00 72.38 93 PHE A C 1
ATOM 707 O O . PHE A 1 93 ? -3.698 7.139 15.942 1.00 72.38 93 PHE A O 1
ATOM 714 N N . PRO A 1 94 ? -1.666 6.166 16.139 1.00 75.75 94 PRO A N 1
ATOM 715 C CA . PRO A 1 94 ? -1.027 7.006 15.132 1.00 75.75 94 PRO A CA 1
ATOM 716 C C . PRO A 1 94 ? -1.685 6.828 13.757 1.00 75.75 94 PRO A C 1
ATOM 718 O O . PRO A 1 94 ? -2.008 5.698 13.374 1.00 75.75 94 PRO A O 1
ATOM 721 N N . GLU A 1 95 ? -1.819 7.901 12.973 1.00 78.31 95 GLU A N 1
ATOM 722 C CA . GLU A 1 95 ? -2.450 7.819 11.644 1.00 78.31 95 GLU A CA 1
ATOM 723 C C . GLU A 1 95 ? -1.727 6.833 10.710 1.00 78.31 95 GLU A C 1
ATOM 725 O O . GLU A 1 95 ? -2.370 6.080 9.983 1.00 78.31 95 GLU A O 1
ATOM 730 N N . SER A 1 96 ? -0.399 6.721 10.807 1.00 74.62 96 SER A N 1
ATOM 731 C CA . SER A 1 96 ? 0.387 5.758 10.022 1.00 74.62 96 SER A CA 1
ATOM 732 C C . SER A 1 96 ? -0.027 4.297 10.258 1.00 74.62 96 SER A C 1
ATOM 734 O O . SER A 1 96 ? -0.012 3.492 9.319 1.00 74.62 96 SER A O 1
ATOM 736 N N . LEU A 1 97 ? -0.437 3.958 11.488 1.00 80.75 97 LEU A N 1
ATOM 737 C CA . LEU A 1 97 ? -0.999 2.654 11.832 1.00 80.75 97 LEU A CA 1
ATOM 738 C C . LEU A 1 97 ? -2.415 2.509 11.268 1.00 80.75 97 LEU A C 1
ATOM 740 O O . LEU A 1 97 ? -2.741 1.461 10.715 1.00 80.75 97 LEU A O 1
ATOM 744 N N . MET A 1 98 ? -3.247 3.548 11.364 1.00 84.69 98 MET A N 1
ATOM 745 C CA . MET A 1 98 ? -4.604 3.530 10.810 1.00 84.69 98 MET A CA 1
ATOM 746 C C . MET A 1 98 ? -4.598 3.333 9.292 1.00 84.69 98 MET A C 1
ATOM 748 O O . MET A 1 98 ? -5.333 2.490 8.780 1.00 84.69 98 MET A O 1
ATOM 752 N N . GLU A 1 99 ? -3.724 4.035 8.572 1.00 86.06 99 GLU A N 1
ATOM 753 C CA . GLU A 1 99 ? -3.496 3.832 7.141 1.00 86.06 99 GLU A CA 1
ATOM 754 C C . GLU A 1 99 ? -3.079 2.396 6.825 1.00 86.06 99 GLU A C 1
ATOM 756 O O . GLU A 1 99 ? -3.601 1.792 5.889 1.00 86.06 99 GLU A O 1
ATOM 761 N N . TYR A 1 100 ? -2.161 1.826 7.612 1.00 87.75 100 TYR A N 1
ATOM 762 C CA . TYR A 1 100 ? -1.717 0.446 7.434 1.00 87.75 100 TYR A CA 1
ATOM 763 C C . TYR A 1 100 ? -2.858 -0.561 7.651 1.00 87.75 100 TYR A C 1
ATOM 765 O O . TYR A 1 100 ? -3.040 -1.469 6.841 1.00 87.75 100 TYR A O 1
ATOM 773 N N . LEU A 1 101 ? -3.673 -0.390 8.695 1.00 88.75 101 LEU A N 1
ATOM 774 C CA . LEU A 1 101 ? -4.811 -1.272 8.972 1.00 88.75 101 LEU A CA 1
ATOM 775 C C . LEU A 1 101 ? -5.912 -1.157 7.907 1.00 88.75 101 LEU A C 1
ATOM 777 O O . LEU A 1 101 ? -6.477 -2.174 7.499 1.00 88.75 101 LEU A O 1
ATOM 781 N N . ARG A 1 102 ? -6.195 0.056 7.414 1.00 95.56 102 ARG A N 1
ATOM 782 C CA . ARG A 1 102 ? -7.120 0.274 6.289 1.00 95.56 102 ARG A CA 1
ATOM 783 C C . ARG A 1 102 ? -6.597 -0.371 5.007 1.00 95.56 102 ARG A C 1
ATOM 785 O O . ARG A 1 102 ? -7.370 -1.024 4.309 1.00 95.56 102 ARG A O 1
ATOM 792 N N . ALA A 1 103 ? -5.296 -0.249 4.736 1.00 94.69 103 ALA A N 1
ATOM 793 C CA . ALA A 1 103 ? -4.652 -0.917 3.611 1.00 94.69 103 ALA A CA 1
ATOM 794 C C . ALA A 1 103 ? -4.776 -2.443 3.726 1.00 94.69 103 ALA A C 1
ATOM 796 O O . ALA A 1 103 ? -5.215 -3.082 2.783 1.00 94.69 103 ALA A O 1
ATOM 797 N N . LEU A 1 104 ? -4.501 -3.040 4.892 1.00 95.50 104 LEU A N 1
ATOM 798 C CA . LEU A 1 104 ? -4.712 -4.478 5.106 1.00 95.50 104 LEU A CA 1
ATOM 799 C C . LEU A 1 104 ? -6.166 -4.907 4.855 1.00 95.50 104 LEU A C 1
ATOM 801 O O . LEU A 1 104 ? -6.403 -5.943 4.233 1.00 95.50 104 LEU A O 1
ATOM 805 N N . ALA A 1 105 ? -7.140 -4.122 5.320 1.00 96.19 105 ALA A N 1
ATOM 806 C CA . ALA A 1 105 ? -8.553 -4.421 5.112 1.00 96.19 105 ALA A CA 1
ATOM 807 C C . ALA A 1 105 ? -8.966 -4.362 3.635 1.00 96.19 105 ALA A C 1
ATOM 809 O O . ALA A 1 105 ? -9.767 -5.196 3.208 1.00 96.19 105 ALA A O 1
ATOM 810 N N . SER A 1 106 ? -8.401 -3.445 2.841 1.00 96.88 106 SER A N 1
ATOM 811 C CA . SER A 1 106 ? -8.700 -3.363 1.406 1.00 96.88 106 SER A CA 1
ATOM 812 C C . SER A 1 106 ? -8.151 -4.549 0.604 1.00 96.88 106 SER A C 1
ATOM 814 O O . SER A 1 106 ? -8.676 -4.844 -0.467 1.00 96.88 106 SER A O 1
ATOM 816 N N . LEU A 1 107 ? -7.160 -5.282 1.131 1.00 95.94 107 LEU A N 1
ATOM 817 C CA . LEU A 1 107 ? -6.648 -6.507 0.504 1.00 95.94 107 LEU A CA 1
ATOM 818 C C . LEU A 1 107 ? -7.578 -7.715 0.704 1.00 95.94 107 LEU A C 1
ATOM 820 O O . LEU A 1 107 ? -7.515 -8.664 -0.077 1.00 95.94 107 LEU A O 1
ATOM 824 N N . GLN A 1 108 ? -8.437 -7.713 1.734 1.00 95.12 108 GLN A N 1
ATOM 825 C CA . GLN A 1 108 ? -9.244 -8.881 2.114 1.00 95.12 108 GLN A CA 1
ATOM 826 C C . GLN A 1 108 ? -10.108 -9.465 0.977 1.00 95.12 108 GLN A C 1
ATOM 828 O O . GLN A 1 108 ? -10.152 -10.693 0.885 1.00 95.12 108 GLN A O 1
ATOM 833 N N . PRO A 1 109 ? -10.775 -8.672 0.112 1.00 95.56 109 PRO A N 1
ATOM 834 C CA . PRO A 1 109 ? -11.569 -9.212 -0.997 1.00 95.56 109 PRO A CA 1
ATOM 835 C C . PRO A 1 109 ? -10.750 -9.997 -2.031 1.00 95.56 109 PRO A C 1
ATOM 837 O O . PRO A 1 109 ? -11.300 -10.831 -2.743 1.00 95.56 109 PRO A O 1
ATOM 840 N N . TYR A 1 110 ? -9.444 -9.733 -2.104 1.00 94.44 110 TYR A N 1
ATOM 841 C CA . TYR A 1 110 ? -8.515 -10.326 -3.068 1.00 94.44 110 TYR A CA 1
ATOM 842 C C . TYR A 1 110 ? -7.684 -11.467 -2.466 1.00 94.44 110 TYR A C 1
ATOM 844 O O . TYR A 1 110 ? -7.032 -12.226 -3.180 1.00 94.44 110 TYR A O 1
ATOM 852 N N . ALA A 1 111 ? -7.693 -11.599 -1.141 1.00 92.75 111 ALA A N 1
ATOM 853 C CA . ALA A 1 111 ? -6.971 -12.634 -0.426 1.00 92.75 111 ALA A CA 1
ATOM 854 C C . ALA A 1 111 ? -7.778 -13.943 -0.370 1.00 92.75 111 ALA A C 1
ATOM 856 O O . ALA A 1 111 ? -8.930 -13.963 0.057 1.00 92.75 111 ALA A O 1
ATOM 857 N N . GLY A 1 112 ? -7.143 -15.069 -0.718 1.00 88.12 112 GLY A N 1
ATOM 858 C CA . GLY A 1 112 ? -7.750 -16.406 -0.594 1.00 88.12 112 GLY A CA 1
ATOM 859 C C . GLY A 1 112 ? -7.913 -16.905 0.850 1.00 88.12 112 GLY A C 1
ATOM 860 O O . GLY A 1 112 ? -8.580 -17.909 1.089 1.00 88.12 112 GLY A O 1
ATOM 861 N N . THR A 1 113 ? -7.308 -16.219 1.821 1.00 91.88 113 THR A N 1
ATOM 862 C CA . THR A 1 113 ? -7.405 -16.504 3.258 1.00 91.88 113 THR A CA 1
ATOM 863 C C . THR A 1 113 ? -7.660 -15.212 4.044 1.00 91.88 113 THR A C 1
ATOM 865 O O . THR A 1 113 ? -7.409 -14.117 3.532 1.00 91.88 113 THR A O 1
ATOM 868 N N . PRO A 1 114 ? -8.177 -15.291 5.286 1.00 93.44 114 PRO A N 1
ATOM 869 C CA . PRO A 1 114 ? -8.377 -14.106 6.116 1.00 93.44 114 PRO A CA 1
ATOM 870 C C . PRO A 1 114 ? -7.071 -13.340 6.357 1.00 93.44 114 PRO A C 1
ATOM 872 O O . PRO A 1 114 ? -6.096 -13.924 6.828 1.00 93.44 114 PRO A O 1
ATOM 875 N N . VAL A 1 115 ? -7.077 -12.035 6.083 1.00 93.75 115 VAL A N 1
ATOM 876 C CA . VAL A 1 115 ? -5.968 -11.128 6.382 1.00 93.75 115 VAL A CA 1
ATOM 877 C C . VAL A 1 115 ? -6.008 -10.798 7.871 1.00 93.75 115 VAL A C 1
ATOM 879 O O . VAL A 1 115 ? -6.993 -10.265 8.391 1.00 93.75 115 VAL A O 1
ATOM 882 N N . VAL A 1 116 ? -4.931 -11.136 8.572 1.00 92.75 116 VAL A N 1
ATOM 883 C CA . VAL A 1 116 ? -4.786 -10.912 10.015 1.00 92.75 116 VAL A CA 1
ATOM 884 C C . VAL A 1 116 ? -3.821 -9.769 10.300 1.00 92.75 116 VAL A C 1
ATOM 886 O O . VAL A 1 116 ? -2.862 -9.557 9.558 1.00 92.75 116 VAL A O 1
ATOM 889 N N . ILE A 1 117 ? -4.062 -9.045 11.392 1.00 87.38 117 ILE A N 1
ATOM 890 C CA . ILE A 1 117 ? -3.163 -7.995 11.876 1.00 87.38 117 ILE A CA 1
ATOM 891 C C . ILE A 1 117 ? -1.867 -8.668 12.363 1.00 87.38 117 ILE A C 1
ATOM 893 O O . ILE A 1 117 ? -1.929 -9.505 13.269 1.00 87.38 117 ILE A O 1
ATOM 897 N N . PRO A 1 118 ? -0.695 -8.356 11.782 1.00 86.38 118 PRO A N 1
ATOM 898 C CA . PRO A 1 118 ? 0.561 -8.982 12.180 1.00 86.38 118 PRO A CA 1
ATOM 899 C C . PRO A 1 118 ? 1.058 -8.436 13.523 1.00 86.38 118 PRO A C 1
ATOM 901 O O . PRO A 1 118 ? 0.521 -7.468 14.062 1.00 86.38 118 PRO A O 1
ATOM 904 N N . ASP A 1 119 ? 2.119 -9.041 14.059 1.00 83.69 119 ASP A N 1
ATOM 905 C CA . ASP A 1 119 ? 2.873 -8.432 15.155 1.00 83.69 119 ASP A CA 1
ATOM 906 C C . ASP A 1 119 ? 3.502 -7.121 14.664 1.00 83.69 119 ASP A C 1
ATOM 908 O O . ASP A 1 119 ? 4.495 -7.124 13.935 1.00 83.69 119 ASP A O 1
ATOM 912 N N . LEU A 1 120 ? 2.893 -6.001 15.056 1.00 77.56 120 LEU A N 1
ATOM 913 C CA . LEU A 1 120 ? 3.251 -4.661 14.598 1.00 77.56 120 LEU A CA 1
ATOM 914 C C . LEU A 1 120 ? 4.672 -4.253 15.004 1.00 77.56 120 LEU A C 1
ATOM 916 O O . LEU A 1 120 ? 5.265 -3.416 14.333 1.00 77.56 120 LEU A O 1
ATOM 920 N N . SER A 1 121 ? 5.245 -4.871 16.044 1.00 74.62 121 SER A N 1
ATOM 921 C CA . SER A 1 121 ? 6.635 -4.619 16.453 1.00 74.62 121 SER A CA 1
ATOM 922 C C . SER A 1 121 ? 7.668 -5.193 15.477 1.00 74.62 121 SER A C 1
ATOM 924 O O . SER A 1 121 ? 8.836 -4.816 15.516 1.00 74.62 121 SER A O 1
ATOM 926 N N . ARG A 1 122 ? 7.239 -6.101 14.592 1.00 78.12 122 ARG A N 1
ATOM 927 C CA . ARG A 1 122 ? 8.090 -6.797 13.616 1.00 78.12 122 ARG A CA 1
ATOM 928 C C . ARG A 1 122 ? 7.833 -6.370 12.177 1.00 78.12 122 ARG A C 1
ATOM 930 O O . ARG A 1 122 ? 8.483 -6.884 11.271 1.00 78.12 122 ARG A O 1
ATOM 937 N N . VAL A 1 123 ? 6.873 -5.475 11.947 1.00 76.12 123 VAL A N 1
ATOM 938 C CA . VAL A 1 123 ? 6.571 -4.985 10.601 1.00 76.12 123 VAL A CA 1
ATOM 939 C C . VAL A 1 123 ? 7.662 -4.008 10.187 1.00 76.12 123 VAL A C 1
ATOM 941 O O . VAL A 1 123 ? 7.819 -2.942 10.781 1.00 76.12 123 VAL A O 1
ATOM 944 N N . SER A 1 124 ? 8.415 -4.366 9.150 1.00 79.50 124 SER A N 1
ATOM 945 C CA . SER A 1 124 ? 9.410 -3.464 8.580 1.00 79.50 124 SER A CA 1
ATOM 946 C C . SER A 1 124 ? 8.735 -2.320 7.814 1.00 79.50 124 SER A C 1
ATOM 948 O O . SER A 1 124 ? 7.630 -2.470 7.283 1.00 79.50 124 SER A O 1
ATOM 950 N N . ARG A 1 125 ? 9.423 -1.175 7.683 1.00 75.56 125 ARG A N 1
ATOM 951 C CA . ARG A 1 125 ? 8.954 -0.062 6.832 1.00 75.56 125 ARG A CA 1
ATOM 952 C C . ARG A 1 125 ? 8.706 -0.523 5.389 1.00 75.56 125 ARG A C 1
ATOM 954 O O . ARG A 1 125 ? 7.716 -0.127 4.778 1.00 75.56 125 ARG A O 1
ATOM 961 N N . ARG A 1 126 ? 9.568 -1.409 4.876 1.00 79.19 126 ARG A N 1
ATOM 962 C CA . ARG A 1 126 ? 9.460 -2.001 3.536 1.00 79.19 126 ARG A CA 1
ATOM 963 C C . ARG A 1 126 ? 8.170 -2.807 3.369 1.00 79.19 126 ARG A C 1
ATOM 965 O O . ARG A 1 126 ? 7.473 -2.622 2.376 1.00 79.19 126 ARG A O 1
ATOM 972 N N . ASP A 1 127 ? 7.831 -3.656 4.336 1.00 79.19 127 ASP A N 1
ATOM 973 C CA . ASP A 1 127 ? 6.609 -4.469 4.274 1.00 79.19 127 ASP A CA 1
ATOM 974 C C . ASP A 1 127 ? 5.356 -3.604 4.429 1.00 79.19 127 ASP A C 1
ATOM 976 O O . ASP A 1 127 ? 4.378 -3.789 3.706 1.00 79.19 127 ASP A O 1
ATOM 980 N N . ALA A 1 128 ? 5.395 -2.603 5.316 1.00 79.56 128 ALA A N 1
ATOM 981 C CA . ALA A 1 128 ? 4.310 -1.635 5.452 1.00 79.56 128 ALA A CA 1
ATOM 982 C C . ALA A 1 128 ? 4.057 -0.876 4.141 1.00 79.56 128 ALA A C 1
ATOM 984 O O . ALA A 1 128 ? 2.905 -0.726 3.727 1.00 79.56 128 ALA A O 1
ATOM 985 N N . ARG A 1 129 ? 5.124 -0.446 3.453 1.00 86.38 129 ARG A N 1
ATOM 986 C CA . ARG A 1 129 ? 5.019 0.197 2.140 1.00 86.38 129 ARG A CA 1
ATOM 987 C C . ARG A 1 129 ? 4.473 -0.757 1.082 1.00 86.38 129 ARG A C 1
ATOM 989 O O . ARG A 1 129 ? 3.569 -0.366 0.354 1.00 86.38 129 ARG A O 1
ATOM 996 N N . ALA A 1 130 ? 4.946 -2.002 1.041 1.00 86.44 130 ALA A N 1
ATOM 997 C CA . ALA A 1 130 ? 4.448 -3.009 0.104 1.00 86.44 130 ALA A CA 1
ATOM 998 C C . ALA A 1 130 ? 2.940 -3.268 0.274 1.00 86.44 130 ALA A C 1
ATOM 1000 O O . ALA A 1 130 ? 2.222 -3.382 -0.718 1.00 86.44 130 ALA A O 1
ATOM 1001 N N . VAL A 1 131 ? 2.443 -3.298 1.516 1.00 92.75 131 VAL A N 1
ATOM 1002 C CA . VAL A 1 131 ? 1.005 -3.398 1.816 1.00 92.75 131 VAL A CA 1
ATOM 1003 C C . VAL A 1 131 ? 0.240 -2.175 1.309 1.00 92.75 131 VAL A C 1
ATOM 1005 O O . VAL A 1 131 ? -0.790 -2.338 0.657 1.00 92.75 131 VAL A O 1
ATOM 1008 N N . LYS A 1 132 ? 0.736 -0.958 1.571 1.00 92.00 132 LYS A N 1
ATOM 1009 C CA . LYS A 1 132 ? 0.096 0.284 1.104 1.00 92.00 132 LYS A CA 1
ATOM 1010 C C . LYS A 1 132 ? 0.081 0.384 -0.426 1.00 92.00 132 LYS A C 1
ATOM 1012 O O . LYS A 1 132 ? -0.952 0.712 -1.000 1.00 92.00 132 LYS A O 1
ATOM 1017 N N . ASP A 1 133 ? 1.182 0.050 -1.096 1.00 93.50 133 ASP A N 1
ATOM 1018 C CA . ASP A 1 133 ? 1.258 0.045 -2.561 1.00 93.50 133 ASP A CA 1
ATOM 1019 C C . ASP A 1 133 ? 0.318 -1.005 -3.162 1.00 93.50 133 ASP A C 1
ATOM 1021 O O . ASP A 1 133 ? -0.384 -0.724 -4.129 1.00 93.50 133 ASP A O 1
ATOM 1025 N N . ALA A 1 134 ? 0.235 -2.197 -2.569 1.00 96.25 134 ALA A N 1
ATOM 1026 C CA . ALA A 1 134 ? -0.715 -3.207 -3.015 1.00 96.25 134 ALA A CA 1
ATOM 1027 C C . ALA A 1 134 ? -2.170 -2.772 -2.819 1.00 96.25 134 ALA A C 1
ATOM 1029 O O . ALA A 1 134 ? -2.987 -3.005 -3.705 1.00 96.25 134 ALA A O 1
ATOM 1030 N N . ALA A 1 135 ? -2.484 -2.106 -1.703 1.00 96.50 135 ALA A N 1
ATOM 1031 C CA . ALA A 1 135 ? -3.807 -1.544 -1.447 1.00 96.50 135 ALA A CA 1
ATOM 1032 C C . ALA A 1 135 ? -4.198 -0.499 -2.503 1.00 96.50 135 ALA A C 1
ATOM 1034 O O . ALA A 1 135 ? -5.335 -0.502 -2.970 1.00 96.50 135 ALA A O 1
ATOM 1035 N N . ARG A 1 136 ? -3.248 0.348 -2.917 1.00 96.94 136 ARG A N 1
ATOM 1036 C CA . ARG A 1 136 ? -3.419 1.304 -4.021 1.00 96.94 136 ARG A CA 1
ATOM 1037 C C . ARG A 1 136 ? -3.654 0.594 -5.353 1.00 96.94 136 ARG A C 1
ATOM 1039 O O . ARG A 1 136 ? -4.625 0.894 -6.040 1.00 96.94 136 ARG A O 1
ATOM 1046 N N . LEU A 1 137 ? -2.830 -0.404 -5.681 1.00 97.06 137 LEU A N 1
ATOM 1047 C CA . LEU A 1 137 ? -2.979 -1.191 -6.909 1.00 97.06 137 LEU A CA 1
ATOM 1048 C C . LEU A 1 137 ? -4.369 -1.829 -7.005 1.00 97.06 137 LEU A C 1
ATOM 1050 O O . LEU A 1 137 ? -5.045 -1.663 -8.017 1.00 97.06 137 LEU A O 1
ATOM 1054 N N . VAL A 1 138 ? -4.831 -2.517 -5.956 1.00 96.19 138 VAL A N 1
ATOM 1055 C CA . VAL A 1 138 ? -6.154 -3.169 -5.973 1.00 96.19 138 VAL A CA 1
ATOM 1056 C C . VAL A 1 138 ? -7.328 -2.183 -5.927 1.00 96.19 138 VAL A C 1
ATOM 1058 O O . VAL A 1 138 ? -8.455 -2.568 -6.238 1.00 96.19 138 VAL A O 1
ATOM 1061 N N . ALA A 1 139 ? -7.082 -0.922 -5.559 1.00 93.75 139 ALA A N 1
ATOM 1062 C CA . ALA A 1 139 ? -8.046 0.172 -5.676 1.00 93.75 139 ALA A CA 1
ATOM 1063 C C . ALA A 1 139 ? -8.099 0.780 -7.093 1.00 93.75 139 ALA A C 1
ATOM 1065 O O . ALA A 1 139 ? -9.002 1.562 -7.380 1.00 93.75 139 ALA A O 1
ATOM 1066 N N . GLY A 1 140 ? -7.181 0.390 -7.985 1.00 94.38 140 GLY A N 1
ATOM 1067 C CA . GLY A 1 140 ? -7.106 0.864 -9.367 1.00 94.38 140 GLY A CA 1
ATOM 1068 C C . GLY A 1 140 ? -6.061 1.954 -9.609 1.00 94.38 140 GLY A C 1
ATOM 1069 O O . GLY A 1 140 ? -5.949 2.433 -10.737 1.00 94.38 140 GLY A O 1
ATOM 1070 N N . ASP A 1 141 ? -5.278 2.329 -8.597 1.00 95.88 141 ASP A N 1
ATOM 1071 C CA . ASP A 1 141 ? -4.207 3.307 -8.771 1.00 95.88 141 ASP A CA 1
ATOM 1072 C C . ASP A 1 141 ? -3.053 2.735 -9.606 1.00 95.88 141 ASP A C 1
ATOM 1074 O O . ASP A 1 141 ? -2.767 1.533 -9.606 1.00 95.88 141 ASP A O 1
ATOM 1078 N N . THR A 1 142 ? -2.312 3.640 -10.246 1.00 93.00 142 THR A N 1
ATOM 1079 C CA . THR A 1 142 ? -0.987 3.335 -10.792 1.00 93.00 142 THR A CA 1
ATOM 1080 C C . THR A 1 142 ? 0.077 3.601 -9.733 1.00 93.00 142 THR A C 1
ATOM 1082 O O . THR A 1 142 ? 0.129 4.684 -9.148 1.00 93.00 142 THR A O 1
ATOM 1085 N N . VAL A 1 143 ? 0.942 2.617 -9.494 1.00 91.06 143 VAL A N 1
ATOM 1086 C CA . VAL A 1 143 ? 2.112 2.776 -8.624 1.00 91.06 143 VAL A CA 1
ATOM 1087 C C . VAL A 1 143 ? 3.357 2.852 -9.489 1.00 91.06 143 VAL A C 1
ATOM 1089 O O . VAL A 1 143 ? 3.752 1.868 -10.118 1.00 91.06 143 VAL A O 1
ATOM 1092 N N . GLU A 1 144 ? 3.977 4.022 -9.505 1.00 89.50 144 GLU A N 1
ATOM 1093 C CA . GLU A 1 144 ? 5.242 4.242 -10.194 1.00 89.50 144 GLU A CA 1
ATOM 1094 C C . GLU A 1 144 ? 6.416 3.746 -9.342 1.00 89.50 144 GLU A C 1
ATOM 1096 O O . GLU A 1 144 ? 6.325 3.602 -8.119 1.00 89.50 144 GLU A O 1
ATOM 1101 N N . GLY A 1 145 ? 7.507 3.407 -10.006 1.00 84.56 145 GLY A N 1
ATOM 1102 C CA . GLY A 1 145 ? 8.750 2.999 -9.379 1.00 84.56 145 GLY A CA 1
ATOM 1103 C C . GLY A 1 145 ? 9.833 2.883 -10.431 1.00 84.56 145 GLY A C 1
ATOM 1104 O O . GLY A 1 145 ? 9.669 3.357 -11.553 1.00 84.56 145 GLY A O 1
ATOM 1105 N N . GLU A 1 146 ? 10.909 2.199 -10.085 1.00 82.69 146 GLU A N 1
ATOM 1106 C CA . GLU A 1 146 ? 12.043 2.013 -10.980 1.00 82.69 146 GLU A CA 1
ATOM 1107 C C . GLU A 1 146 ? 12.308 0.541 -11.232 1.00 82.69 146 GLU A C 1
ATOM 1109 O O . GLU A 1 146 ? 11.974 -0.315 -10.407 1.00 82.69 146 GLU A O 1
ATOM 1114 N N . TRP A 1 147 ? 12.921 0.247 -12.372 1.00 85.12 147 TRP A N 1
ATOM 1115 C CA . TRP A 1 147 ? 13.300 -1.110 -12.726 1.00 85.12 147 TRP A CA 1
ATOM 1116 C C . TRP A 1 147 ? 14.767 -1.199 -13.140 1.00 85.12 147 TRP A C 1
ATOM 1118 O O . TRP A 1 147 ? 15.344 -0.300 -13.753 1.00 85.12 147 TRP A O 1
ATOM 1128 N N . GLU A 1 148 ? 15.372 -2.334 -12.816 1.00 82.81 148 GLU A N 1
ATOM 1129 C CA . GLU A 1 148 ? 16.760 -2.634 -13.142 1.00 82.81 148 GLU A CA 1
ATOM 1130 C C . GLU A 1 148 ? 16.859 -3.616 -14.302 1.00 82.81 148 GLU A C 1
ATOM 1132 O O . GLU A 1 148 ? 15.924 -4.353 -14.617 1.00 82.81 148 GLU A O 1
ATOM 1137 N N . ALA A 1 149 ? 18.038 -3.662 -14.920 1.00 86.81 149 ALA A N 1
ATOM 1138 C CA . ALA A 1 149 ? 18.303 -4.570 -16.018 1.00 86.81 149 ALA A CA 1
ATOM 1139 C C . ALA A 1 149 ? 18.039 -6.033 -15.628 1.00 86.81 149 ALA A C 1
ATOM 1141 O O . ALA A 1 149 ? 18.534 -6.521 -14.614 1.00 86.81 149 ALA A O 1
ATOM 1142 N N . PHE A 1 150 ? 17.334 -6.766 -16.485 1.00 85.38 150 PHE A N 1
ATOM 1143 C CA . PHE A 1 150 ? 17.051 -8.184 -16.281 1.00 85.38 150 PHE A CA 1
ATOM 1144 C C . PHE A 1 150 ? 17.282 -8.977 -17.564 1.00 85.38 150 PHE A C 1
ATOM 1146 O O . PHE A 1 150 ? 17.273 -8.448 -18.674 1.00 85.38 150 PHE A O 1
ATOM 1153 N N . THR A 1 151 ? 17.526 -10.274 -17.409 1.00 83.25 151 THR A N 1
ATOM 1154 C CA . THR A 1 151 ? 17.753 -11.175 -18.543 1.00 83.25 151 THR A CA 1
ATOM 1155 C C . THR A 1 151 ? 16.438 -11.794 -18.996 1.00 83.25 151 THR A C 1
ATOM 1157 O O . THR A 1 151 ? 15.645 -12.246 -18.166 1.00 83.25 151 THR A O 1
ATOM 1160 N N . LEU A 1 152 ? 16.216 -11.837 -20.307 1.00 73.31 152 LEU A N 1
ATOM 1161 C CA . LEU A 1 152 ? 15.115 -12.577 -20.914 1.00 73.31 152 LEU A CA 1
ATOM 1162 C C . LEU A 1 152 ? 15.560 -13.982 -21.328 1.00 73.31 152 LEU A C 1
ATOM 1164 O O . LEU A 1 152 ? 16.730 -14.228 -21.623 1.00 73.31 152 LEU A O 1
ATOM 1168 N N . ALA A 1 153 ? 14.605 -14.913 -21.360 1.00 68.06 153 ALA A N 1
ATOM 1169 C CA . ALA A 1 153 ? 14.848 -16.242 -21.904 1.00 68.06 153 ALA A CA 1
ATOM 1170 C C . ALA A 1 153 ? 15.173 -16.159 -23.415 1.00 68.06 153 ALA A C 1
ATOM 1172 O O . ALA A 1 153 ? 14.609 -15.313 -24.118 1.00 68.06 153 ALA A O 1
ATOM 1173 N N . PRO A 1 154 ? 16.068 -17.023 -23.927 1.00 57.09 154 PRO A N 1
ATOM 1174 C CA . PRO A 1 154 ? 16.457 -17.027 -25.336 1.00 57.09 154 PRO A CA 1
ATOM 1175 C C . PRO A 1 154 ? 15.273 -17.373 -26.256 1.00 57.09 154 PRO A C 1
ATOM 1177 O O . PRO A 1 154 ? 14.391 -18.143 -25.878 1.00 57.09 154 PRO A O 1
ATOM 1180 N N . GLY A 1 155 ? 15.274 -16.830 -27.481 1.00 61.22 155 GLY A N 1
ATOM 1181 C CA . GLY A 1 155 ? 14.314 -17.197 -28.537 1.00 61.22 155 GLY A CA 1
ATOM 1182 C C . GLY A 1 155 ? 13.324 -16.112 -28.977 1.00 61.22 155 GLY A C 1
ATOM 1183 O O . GLY A 1 155 ? 12.456 -16.399 -29.797 1.00 61.22 155 GLY A O 1
ATOM 1184 N N . THR A 1 156 ? 13.443 -14.873 -28.486 1.00 63.72 156 THR A N 1
ATOM 1185 C CA . THR A 1 156 ? 12.612 -13.752 -28.965 1.00 63.72 156 THR A CA 1
ATOM 1186 C C . THR A 1 156 ? 13.335 -13.011 -30.090 1.00 63.72 156 THR A C 1
ATOM 1188 O O . THR A 1 156 ? 14.469 -12.576 -29.900 1.00 63.72 156 THR A O 1
ATOM 1191 N N . ALA A 1 157 ? 12.696 -12.859 -31.253 1.00 68.50 157 ALA A N 1
ATOM 1192 C CA . ALA A 1 157 ? 13.212 -12.024 -32.337 1.00 68.50 157 ALA A CA 1
ATOM 1193 C C . ALA A 1 157 ? 13.123 -10.547 -31.922 1.00 68.50 157 ALA A C 1
ATOM 1195 O O . ALA A 1 157 ? 12.054 -9.941 -31.973 1.00 68.50 157 ALA A O 1
ATOM 1196 N N . ILE A 1 158 ? 14.240 -10.000 -31.450 1.00 79.62 158 ILE A N 1
ATOM 1197 C CA . ILE A 1 158 ? 14.370 -8.624 -30.969 1.00 79.62 158 ILE A CA 1
ATOM 1198 C C . ILE A 1 158 ? 15.463 -7.942 -31.784 1.00 79.62 158 ILE A C 1
ATOM 1200 O O . ILE A 1 158 ? 16.527 -8.522 -31.999 1.00 79.62 158 ILE A O 1
ATOM 1204 N N . ASP A 1 159 ? 15.194 -6.717 -32.228 1.00 81.25 159 ASP A N 1
ATOM 1205 C CA . ASP A 1 159 ? 16.179 -5.865 -32.878 1.00 81.25 159 ASP A CA 1
ATOM 1206 C C . ASP A 1 159 ? 16.930 -5.065 -31.801 1.00 81.25 159 ASP A C 1
ATOM 1208 O O . ASP A 1 159 ? 16.328 -4.205 -31.154 1.00 81.25 159 ASP A O 1
ATOM 1212 N N . PRO A 1 160 ? 18.233 -5.313 -31.578 1.00 81.19 160 PRO A N 1
ATOM 1213 C CA . PRO A 1 160 ? 19.012 -4.573 -30.587 1.00 81.19 160 PRO A CA 1
ATOM 1214 C C . PRO A 1 160 ? 19.177 -3.084 -30.934 1.00 81.19 160 PRO A C 1
ATOM 1216 O O . PRO A 1 160 ? 19.591 -2.306 -30.079 1.00 81.19 160 PRO A O 1
ATOM 1219 N N . ARG A 1 161 ? 18.857 -2.669 -32.169 1.00 82.12 161 ARG A N 1
ATOM 1220 C CA . ARG A 1 161 ? 18.878 -1.265 -32.607 1.00 82.12 161 ARG A CA 1
ATOM 1221 C C . ARG A 1 161 ? 17.569 -0.535 -32.333 1.00 82.12 161 ARG A C 1
ATOM 1223 O O . ARG A 1 161 ? 17.500 0.666 -32.565 1.00 82.12 161 ARG A O 1
ATOM 1230 N N . ALA A 1 162 ? 16.534 -1.231 -31.873 1.00 84.00 162 ALA A N 1
ATOM 1231 C CA . ALA A 1 162 ? 15.254 -0.633 -31.528 1.00 84.00 162 ALA A CA 1
ATOM 1232 C C . ALA A 1 162 ? 15.102 -0.488 -30.010 1.00 84.00 162 ALA A C 1
ATOM 1234 O O . ALA A 1 162 ? 15.637 -1.275 -29.225 1.00 84.00 162 ALA A O 1
ATOM 1235 N N . HIS A 1 163 ? 14.326 0.510 -29.596 1.00 89.06 163 HIS A N 1
ATOM 1236 C CA . HIS A 1 163 ? 13.816 0.599 -28.238 1.00 89.06 163 HIS A CA 1
ATOM 1237 C C . HIS A 1 163 ? 12.348 0.166 -28.192 1.00 89.06 163 HIS A C 1
ATOM 1239 O O . HIS A 1 163 ? 11.586 0.314 -29.152 1.00 89.06 163 HIS A O 1
ATOM 1245 N N . TYR A 1 164 ? 11.972 -0.412 -27.060 1.00 89.62 164 TYR A N 1
ATOM 1246 C CA . TYR A 1 164 ? 10.735 -1.145 -26.860 1.00 89.62 164 TYR A CA 1
ATOM 1247 C C . TYR A 1 164 ? 9.968 -0.621 -25.659 1.00 89.62 164 TYR A C 1
ATOM 1249 O O . TYR A 1 164 ? 10.537 -0.159 -24.672 1.00 89.62 164 TYR A O 1
ATOM 1257 N N . GLU A 1 165 ? 8.663 -0.817 -25.728 1.00 89.62 165 GLU A N 1
ATOM 1258 C CA . GLU A 1 165 ? 7.763 -0.765 -24.592 1.00 89.62 165 GLU A CA 1
ATOM 1259 C C . GLU A 1 165 ? 7.410 -2.202 -24.205 1.00 89.62 165 GLU A C 1
ATOM 1261 O O . GLU A 1 165 ? 6.997 -2.990 -25.065 1.00 89.62 165 GLU A O 1
ATOM 1266 N N . LEU A 1 166 ? 7.579 -2.553 -22.928 1.00 92.00 166 LEU A N 1
ATOM 1267 C CA . LEU A 1 166 ? 7.267 -3.880 -22.401 1.00 92.00 166 LEU A CA 1
ATOM 1268 C C . LEU A 1 166 ? 6.144 -3.826 -21.369 1.00 92.00 166 LEU A C 1
ATOM 1270 O O . LEU A 1 166 ? 6.043 -2.903 -20.568 1.00 92.00 166 LEU A O 1
ATOM 1274 N N . ILE A 1 167 ? 5.335 -4.877 -21.340 1.00 93.44 167 ILE A N 1
ATOM 1275 C CA . ILE A 1 167 ? 4.407 -5.185 -20.258 1.00 93.44 167 ILE A CA 1
ATOM 1276 C C . ILE A 1 167 ? 4.772 -6.569 -19.737 1.00 93.44 167 ILE A C 1
ATOM 1278 O O . ILE A 1 167 ? 4.672 -7.564 -20.458 1.00 93.44 167 ILE A O 1
ATOM 1282 N N . ILE A 1 168 ? 5.182 -6.630 -18.476 1.00 92.12 168 ILE A N 1
ATOM 1283 C CA . ILE A 1 168 ? 5.436 -7.873 -17.755 1.00 92.12 168 ILE A CA 1
ATOM 1284 C C . ILE A 1 168 ? 4.198 -8.179 -16.915 1.00 92.12 168 ILE A C 1
ATOM 1286 O O . ILE A 1 168 ? 3.760 -7.347 -16.123 1.00 92.12 168 ILE A O 1
ATOM 1290 N N . VAL A 1 169 ? 3.628 -9.370 -17.084 1.00 93.38 169 VAL A N 1
ATOM 1291 C CA . VAL A 1 169 ? 2.525 -9.845 -16.243 1.00 93.38 169 VAL A CA 1
ATOM 1292 C C . VAL A 1 169 ? 3.117 -10.590 -15.051 1.00 93.38 169 VAL A C 1
ATOM 1294 O O . VAL A 1 169 ? 3.819 -11.593 -15.209 1.00 93.38 169 VAL A O 1
ATOM 1297 N N . GLU A 1 170 ? 2.840 -10.101 -13.846 1.00 92.62 170 GLU A N 1
ATOM 1298 C CA . GLU A 1 170 ? 3.425 -10.588 -12.597 1.00 92.62 170 GLU A CA 1
ATOM 1299 C C . GLU A 1 170 ? 2.341 -10.912 -11.563 1.00 92.62 170 GLU A C 1
ATOM 1301 O O . GLU A 1 170 ? 1.280 -10.289 -11.558 1.00 92.62 170 GLU A O 1
ATOM 1306 N N . PRO A 1 171 ? 2.570 -11.879 -10.660 1.00 94.44 171 PRO A N 1
ATOM 1307 C CA . PRO A 1 171 ? 1.677 -12.065 -9.526 1.00 94.44 171 PRO A CA 1
ATOM 1308 C C . PRO A 1 171 ? 1.845 -10.913 -8.520 1.00 94.44 171 PRO A C 1
ATOM 1310 O O . PRO A 1 171 ? 2.957 -10.647 -8.063 1.00 94.44 171 PRO A O 1
ATOM 1313 N N . LEU A 1 172 ? 0.744 -10.267 -8.121 1.00 95.56 172 LEU A N 1
ATOM 1314 C CA . LEU A 1 172 ? 0.741 -9.302 -7.021 1.00 95.56 172 LEU A CA 1
ATOM 1315 C C . LEU A 1 172 ? 0.815 -10.056 -5.693 1.00 95.56 172 LEU A C 1
ATOM 1317 O O . LEU A 1 172 ? -0.147 -10.692 -5.255 1.00 95.56 172 LEU A O 1
ATOM 1321 N N . ILE A 1 173 ? 1.984 -9.991 -5.069 1.00 92.38 173 ILE A N 1
ATOM 1322 C CA . ILE A 1 173 ? 2.312 -10.709 -3.844 1.00 92.38 173 ILE A CA 1
ATOM 1323 C C . ILE A 1 173 ? 2.646 -9.713 -2.750 1.00 92.38 173 ILE A C 1
ATOM 1325 O O . ILE A 1 173 ? 3.487 -8.840 -2.948 1.00 92.38 173 ILE A O 1
ATOM 1329 N N . VAL A 1 174 ? 2.056 -9.909 -1.575 1.00 93.94 174 VAL A N 1
ATOM 1330 C CA . VAL A 1 174 ? 2.243 -9.009 -0.436 1.00 93.94 174 VAL A CA 1
ATOM 1331 C C . VAL A 1 174 ? 2.607 -9.800 0.818 1.00 93.94 174 VAL A C 1
ATOM 1333 O O . VAL A 1 174 ? 1.838 -10.685 1.216 1.00 93.94 174 VAL A O 1
ATOM 1336 N N . PRO A 1 175 ? 3.754 -9.512 1.457 1.00 89.38 175 PRO A N 1
ATOM 1337 C CA . PRO A 1 175 ? 4.064 -10.036 2.779 1.00 89.38 175 PRO A CA 1
ATOM 1338 C C . PRO A 1 175 ? 3.275 -9.278 3.857 1.00 89.38 175 PRO A C 1
ATOM 1340 O O . PRO A 1 175 ? 3.215 -8.051 3.863 1.00 89.38 175 PRO A O 1
ATOM 1343 N N . VAL A 1 176 ? 2.680 -10.014 4.794 1.00 90.56 176 VAL A N 1
ATOM 1344 C CA . VAL A 1 176 ? 2.023 -9.466 5.989 1.00 90.56 176 VAL A CA 1
ATOM 1345 C C . VAL A 1 176 ? 2.421 -10.332 7.183 1.00 90.56 176 VAL A C 1
ATOM 1347 O O . VAL A 1 176 ? 1.910 -11.441 7.379 1.00 90.56 176 VAL A O 1
ATOM 1350 N N . GLY A 1 177 ? 3.369 -9.835 7.979 1.00 84.88 177 GLY A N 1
ATOM 1351 C CA . GLY A 1 177 ? 3.985 -10.608 9.055 1.00 84.88 177 GLY A CA 1
ATOM 1352 C C . GLY A 1 177 ? 4.637 -11.882 8.515 1.00 84.88 177 GLY A C 1
ATOM 1353 O O . GLY A 1 177 ? 5.458 -11.835 7.608 1.00 84.88 177 GLY A O 1
ATOM 1354 N N . THR A 1 178 ? 4.249 -13.037 9.053 1.00 85.44 178 THR A N 1
ATOM 1355 C CA . THR A 1 178 ? 4.754 -14.348 8.608 1.00 85.44 178 THR A CA 1
ATOM 1356 C C . THR A 1 178 ? 4.005 -14.927 7.405 1.00 85.44 178 THR A C 1
ATOM 1358 O O . THR A 1 178 ? 4.354 -16.007 6.933 1.00 85.44 178 THR A O 1
ATOM 1361 N N . HIS A 1 179 ? 2.967 -14.246 6.916 1.00 89.44 179 HIS A N 1
ATOM 1362 C CA . HIS A 1 179 ? 2.130 -14.722 5.820 1.00 89.44 179 HIS A CA 1
ATOM 1363 C C . HIS A 1 179 ? 2.448 -13.979 4.528 1.00 89.44 179 HIS A C 1
ATOM 1365 O O . HIS A 1 179 ? 2.897 -12.836 4.525 1.00 89.44 179 HIS A O 1
ATOM 1371 N N . THR A 1 180 ? 2.189 -14.635 3.404 1.00 91.50 180 THR A N 1
ATOM 1372 C CA . THR A 1 180 ? 2.289 -14.026 2.081 1.00 91.50 180 THR A CA 1
ATOM 1373 C C . THR A 1 180 ? 0.984 -14.250 1.340 1.00 91.50 180 THR A C 1
ATOM 1375 O O . THR A 1 180 ? 0.529 -15.386 1.214 1.00 91.50 180 THR A O 1
ATOM 1378 N N . TYR A 1 181 ? 0.403 -13.170 0.833 1.00 92.12 181 TYR A N 1
ATOM 1379 C CA . TYR A 1 181 ? -0.853 -13.193 0.097 1.00 92.12 181 TYR A CA 1
ATOM 1380 C C . TYR A 1 181 ? -0.573 -13.009 -1.387 1.00 92.12 181 TYR A C 1
ATOM 1382 O O . TYR A 1 181 ? 0.212 -12.144 -1.767 1.00 92.12 181 TYR A O 1
ATOM 1390 N N . THR A 1 182 ? -1.204 -13.830 -2.225 1.00 94.31 182 THR A N 1
ATOM 1391 C CA . THR A 1 182 ? -1.248 -13.614 -3.677 1.00 94.31 182 THR A CA 1
ATOM 1392 C C . THR A 1 182 ? -2.622 -13.054 -4.000 1.00 94.31 182 THR A C 1
ATOM 1394 O O . THR A 1 182 ? -3.613 -13.748 -3.793 1.00 94.31 182 THR A O 1
ATOM 1397 N N . LEU A 1 183 ? -2.671 -11.796 -4.432 1.00 94.44 183 LEU A N 1
ATOM 1398 C CA . LEU A 1 183 ? -3.909 -11.019 -4.558 1.00 94.44 183 LEU A CA 1
ATOM 1399 C C . LEU A 1 183 ? -4.492 -11.040 -5.977 1.00 94.44 183 LEU A C 1
ATOM 1401 O O . LEU A 1 183 ? -5.660 -10.734 -6.179 1.00 94.44 183 LEU A O 1
ATOM 1405 N N . GLY A 1 184 ? -3.674 -11.376 -6.973 1.00 95.12 184 GLY A N 1
ATOM 1406 C CA . GLY A 1 184 ? -4.076 -11.392 -8.375 1.00 95.12 184 GLY A CA 1
ATOM 1407 C C . GLY A 1 184 ? -2.888 -11.187 -9.307 1.00 95.12 184 GLY A C 1
ATOM 1408 O O . GLY A 1 184 ? -1.737 -11.380 -8.906 1.00 95.12 184 GLY A O 1
ATOM 1409 N N . ALA A 1 185 ? -3.173 -10.808 -10.550 1.00 95.56 185 ALA A N 1
ATOM 1410 C CA . ALA A 1 185 ? -2.165 -10.406 -11.521 1.00 95.56 185 ALA A CA 1
ATOM 1411 C C . ALA A 1 185 ? -1.971 -8.881 -11.516 1.00 95.56 185 ALA A C 1
ATOM 1413 O O . ALA A 1 185 ? -2.867 -8.107 -11.176 1.00 95.56 185 ALA A O 1
ATOM 1414 N N . MET A 1 186 ? -0.779 -8.457 -11.904 1.00 96.12 186 MET A N 1
ATOM 1415 C CA . MET A 1 186 ? -0.347 -7.074 -12.039 1.00 96.12 186 MET A CA 1
ATOM 1416 C C . MET A 1 186 ? 0.391 -6.926 -13.365 1.00 96.12 186 MET A C 1
ATOM 1418 O O . MET A 1 186 ? 1.121 -7.826 -13.781 1.00 96.12 186 MET A O 1
ATOM 1422 N N . HIS A 1 187 ? 0.226 -5.778 -14.007 1.00 95.88 187 HIS A N 1
ATOM 1423 C CA . HIS A 1 187 ? 1.059 -5.361 -15.122 1.00 95.88 187 HIS A CA 1
ATOM 1424 C C . HIS A 1 187 ? 2.156 -4.438 -14.621 1.00 95.88 187 HIS A C 1
ATOM 1426 O O . HIS A 1 187 ? 1.862 -3.398 -14.035 1.00 95.88 187 HIS A O 1
ATOM 1432 N N . THR A 1 188 ? 3.397 -4.802 -14.910 1.00 94.75 188 THR A N 1
ATOM 1433 C CA . THR A 1 188 ? 4.557 -3.923 -14.803 1.00 94.75 188 THR A CA 1
ATOM 1434 C C . THR A 1 188 ? 4.877 -3.422 -16.204 1.00 94.75 188 THR A C 1
ATOM 1436 O O . THR A 1 188 ? 5.360 -4.165 -17.060 1.00 94.75 188 THR A O 1
ATOM 1439 N N . HIS A 1 189 ? 4.535 -2.167 -16.456 1.00 94.06 189 HIS A N 1
ATOM 1440 C CA . HIS A 1 189 ? 4.746 -1.473 -17.715 1.00 94.06 189 HIS A CA 1
ATOM 1441 C C . HIS A 1 189 ? 6.091 -0.750 -17.699 1.00 94.06 189 HIS A C 1
ATOM 1443 O O . HIS A 1 189 ? 6.355 0.058 -16.810 1.00 94.06 189 HIS A O 1
ATOM 1449 N N . LEU A 1 190 ? 6.934 -1.070 -18.678 1.00 93.44 190 LEU A N 1
ATOM 1450 C CA . LEU A 1 190 ? 8.259 -0.504 -18.889 1.00 93.44 190 LEU A CA 1
ATOM 1451 C C . LEU A 1 190 ? 8.220 0.292 -20.204 1.00 93.44 190 LEU A C 1
ATOM 1453 O O . LEU A 1 190 ? 8.234 -0.315 -21.278 1.00 93.44 190 LEU A O 1
ATOM 1457 N N . PRO A 1 191 ? 8.140 1.629 -20.155 1.00 88.25 191 PRO A N 1
ATOM 1458 C CA . PRO A 1 191 ? 7.929 2.459 -21.333 1.00 88.25 191 PRO A CA 1
ATOM 1459 C C . PRO A 1 191 ? 9.174 2.576 -22.219 1.00 88.25 191 PRO A C 1
ATOM 1461 O O . PRO A 1 191 ? 9.044 2.915 -23.391 1.00 88.25 191 PRO A O 1
ATOM 1464 N N . SER A 1 192 ? 10.374 2.320 -21.683 1.00 87.88 192 SER A N 1
ATOM 1465 C CA . SER A 1 192 ? 11.624 2.510 -22.420 1.00 87.88 192 SER A CA 1
ATOM 1466 C C . SER A 1 192 ? 12.660 1.427 -22.126 1.00 87.88 192 SER A C 1
ATOM 1468 O O . SER A 1 192 ? 13.403 1.488 -21.147 1.00 87.88 192 SER A O 1
ATOM 1470 N N . VAL A 1 193 ? 12.725 0.431 -23.008 1.00 90.31 193 VAL A N 1
ATOM 1471 C CA . VAL A 1 193 ? 13.630 -0.717 -22.909 1.00 90.31 193 VAL A CA 1
ATOM 1472 C C . VAL A 1 193 ? 14.524 -0.789 -24.137 1.00 90.31 193 VAL A C 1
ATOM 1474 O O . VAL A 1 193 ? 14.034 -0.832 -25.260 1.00 90.31 193 VAL A O 1
ATOM 1477 N N . ARG A 1 194 ? 15.838 -0.880 -23.937 1.00 90.81 194 ARG A N 1
ATOM 1478 C CA . ARG A 1 194 ? 16.779 -1.336 -24.969 1.00 90.81 194 ARG A CA 1
ATOM 1479 C C . ARG A 1 194 ? 17.277 -2.730 -24.634 1.00 90.81 194 ARG A C 1
ATOM 1481 O O . ARG A 1 194 ? 17.343 -3.114 -23.464 1.00 90.81 194 ARG A O 1
ATOM 1488 N N . PHE A 1 195 ? 17.679 -3.463 -25.660 1.00 88.88 195 PHE A N 1
ATOM 1489 C CA . PHE A 1 195 ? 18.245 -4.791 -25.495 1.00 88.88 195 PHE A CA 1
ATOM 1490 C C . PHE A 1 195 ? 19.718 -4.798 -25.859 1.00 88.88 195 PHE A C 1
ATOM 1492 O O . PHE A 1 195 ? 20.110 -4.345 -26.929 1.00 88.88 195 PHE A O 1
ATOM 1499 N N . VAL A 1 196 ? 20.527 -5.339 -24.955 1.00 86.56 196 VAL A N 1
ATOM 1500 C CA . VAL A 1 196 ? 21.954 -5.568 -25.167 1.00 86.56 196 VAL A CA 1
ATOM 1501 C C . VAL A 1 196 ? 22.182 -7.072 -25.186 1.00 86.56 196 VAL A C 1
ATOM 1503 O O . VAL A 1 196 ? 21.608 -7.802 -24.374 1.00 86.56 196 VAL A O 1
ATOM 1506 N N . VAL A 1 197 ? 22.990 -7.539 -26.132 1.00 81.69 197 VAL A N 1
ATOM 1507 C CA . VAL A 1 197 ? 23.433 -8.933 -26.175 1.00 81.69 197 VAL A CA 1
ATOM 1508 C C . VAL A 1 197 ? 24.694 -9.042 -25.325 1.00 81.69 197 VAL A C 1
ATOM 1510 O O . VAL A 1 197 ? 25.683 -8.375 -25.611 1.00 81.69 197 VAL A O 1
ATOM 1513 N N . ASP A 1 198 ? 24.628 -9.852 -24.275 1.00 71.56 198 ASP A N 1
ATOM 1514 C CA . ASP A 1 198 ? 25.688 -10.069 -23.287 1.00 71.56 198 ASP A CA 1
ATOM 1515 C C . ASP A 1 198 ? 25.833 -11.589 -23.104 1.00 71.56 198 ASP A C 1
ATOM 1517 O O . ASP A 1 198 ? 24.863 -12.247 -22.724 1.00 71.56 198 ASP A O 1
ATOM 1521 N N . ASP A 1 199 ? 26.979 -12.169 -23.472 1.00 67.00 199 ASP A N 1
ATOM 1522 C CA . ASP A 1 199 ? 27.247 -13.621 -23.419 1.00 67.00 199 ASP A CA 1
ATOM 1523 C C . ASP A 1 199 ? 26.111 -14.512 -23.981 1.00 67.00 199 ASP A C 1
ATOM 1525 O O . ASP A 1 199 ? 25.585 -15.397 -23.304 1.00 67.00 199 ASP A O 1
ATOM 1529 N N . GLU A 1 200 ? 25.685 -14.250 -25.225 1.00 70.50 200 GLU A N 1
ATOM 1530 C CA . GLU A 1 200 ? 24.574 -14.941 -25.922 1.00 70.50 200 GLU A CA 1
ATOM 1531 C C . GLU A 1 200 ? 23.192 -14.809 -25.249 1.00 70.50 200 GLU A C 1
ATOM 1533 O O . GLU A 1 200 ? 22.202 -15.390 -25.705 1.00 70.50 200 GLU A O 1
ATOM 1538 N N . ARG A 1 201 ? 23.085 -14.012 -24.181 1.00 74.75 201 ARG A N 1
ATOM 1539 C CA . ARG A 1 201 ? 21.835 -13.724 -23.482 1.00 74.75 201 ARG A CA 1
ATOM 1540 C C . ARG A 1 201 ? 21.360 -12.321 -23.798 1.00 74.75 201 ARG A C 1
ATOM 1542 O O . ARG A 1 201 ? 22.123 -11.364 -23.903 1.00 74.75 201 ARG A O 1
ATOM 1549 N N . LEU A 1 202 ? 20.047 -12.201 -23.932 1.00 83.00 202 LEU A N 1
ATOM 1550 C CA . LEU A 1 202 ? 19.410 -10.928 -24.192 1.00 83.00 202 LEU A CA 1
ATOM 1551 C C . LEU A 1 202 ? 19.105 -10.237 -22.861 1.00 83.00 202 LEU A C 1
ATOM 1553 O O . LEU A 1 202 ? 18.299 -10.719 -22.057 1.00 83.00 202 LEU A O 1
ATOM 1557 N N . ARG A 1 203 ? 19.758 -9.102 -22.629 1.00 87.94 203 ARG A N 1
ATOM 1558 C CA . ARG A 1 203 ? 19.608 -8.298 -21.420 1.00 87.94 203 ARG A CA 1
ATOM 1559 C C . ARG A 1 203 ? 18.764 -7.065 -21.719 1.00 87.94 203 ARG A C 1
ATOM 1561 O O . ARG A 1 203 ? 19.165 -6.211 -22.506 1.00 87.94 203 ARG A O 1
ATOM 1568 N N . ALA A 1 204 ? 17.600 -6.975 -21.082 1.00 88.44 204 ALA A N 1
ATOM 1569 C CA . ALA A 1 204 ? 16.770 -5.778 -21.075 1.00 88.44 204 ALA A CA 1
ATOM 1570 C C . ALA A 1 204 ? 17.413 -4.727 -20.167 1.00 88.44 204 ALA A C 1
ATOM 1572 O O . ALA A 1 204 ? 17.806 -5.051 -19.045 1.00 88.44 204 ALA A O 1
ATOM 1573 N N . GLN A 1 205 ? 17.516 -3.485 -20.631 1.00 91.44 205 GLN A N 1
ATOM 1574 C CA . GLN A 1 205 ? 18.036 -2.358 -19.857 1.00 91.44 205 GLN A CA 1
ATOM 1575 C C . GLN A 1 205 ? 17.177 -1.106 -20.082 1.00 91.44 205 GLN A C 1
ATOM 1577 O O . GLN A 1 205 ? 16.656 -0.935 -21.189 1.00 91.44 205 GLN A O 1
ATOM 1582 N N . PRO A 1 206 ? 17.060 -0.212 -19.086 1.00 88.12 206 PRO A N 1
ATOM 1583 C CA . PRO A 1 206 ? 16.500 1.122 -19.292 1.00 88.12 206 PRO A CA 1
ATOM 1584 C C . PRO A 1 206 ? 17.192 1.860 -20.446 1.00 88.12 206 PRO A C 1
ATOM 1586 O O . PRO A 1 206 ? 18.420 1.789 -20.563 1.00 88.12 206 PRO A O 1
ATOM 1589 N N . PHE A 1 207 ? 16.420 2.553 -21.293 1.00 85.00 207 PHE A N 1
ATOM 1590 C CA . PHE A 1 207 ? 16.961 3.388 -22.376 1.00 85.00 207 PHE A CA 1
ATOM 1591 C C . PHE A 1 207 ? 16.810 4.887 -22.092 1.00 85.00 207 PHE A C 1
ATOM 1593 O O . PHE A 1 207 ? 17.779 5.509 -21.670 1.00 85.00 207 PHE A O 1
ATOM 1600 N N . LEU A 1 208 ? 15.618 5.455 -22.300 1.00 81.25 208 LEU A N 1
ATOM 1601 C CA . LEU A 1 208 ? 15.342 6.880 -22.065 1.00 81.25 208 LEU A CA 1
ATOM 1602 C C . LEU A 1 208 ? 15.062 7.175 -20.586 1.00 81.25 208 LEU A C 1
ATOM 1604 O O . LEU A 1 208 ? 15.370 8.255 -20.101 1.00 81.25 208 LEU A O 1
ATOM 1608 N N . ASN A 1 209 ? 14.472 6.215 -19.872 1.00 79.31 209 ASN A N 1
ATOM 1609 C CA . ASN A 1 209 ? 14.213 6.273 -18.436 1.00 79.31 209 ASN A CA 1
ATOM 1610 C C . ASN A 1 209 ? 14.117 4.853 -17.859 1.00 79.31 209 ASN A C 1
ATOM 1612 O O . ASN A 1 209 ? 13.951 3.878 -18.595 1.00 79.31 209 ASN A O 1
ATOM 1616 N N . ASP A 1 210 ? 14.232 4.749 -16.539 1.00 85.12 210 ASP A N 1
ATOM 1617 C CA . ASP A 1 210 ? 14.056 3.528 -15.751 1.00 85.12 210 ASP A CA 1
ATOM 1618 C C . ASP A 1 210 ? 12.727 3.513 -14.990 1.00 85.12 210 ASP A C 1
ATOM 1620 O O . ASP A 1 210 ? 12.543 2.706 -14.082 1.00 85.12 210 ASP A O 1
ATOM 1624 N N . THR A 1 211 ? 11.773 4.361 -15.378 1.00 85.38 211 THR A N 1
ATOM 1625 C CA . THR A 1 211 ? 10.443 4.381 -14.776 1.00 85.38 211 THR A CA 1
ATOM 1626 C C . THR A 1 211 ? 9.708 3.090 -15.113 1.00 85.38 211 THR A C 1
ATOM 1628 O O . THR A 1 211 ? 9.648 2.672 -16.265 1.00 85.38 211 THR A O 1
ATOM 1631 N N . MET A 1 212 ? 9.102 2.462 -14.114 1.00 89.25 212 MET A N 1
ATOM 1632 C CA . MET A 1 212 ? 8.098 1.423 -14.297 1.00 89.25 212 MET A CA 1
ATOM 1633 C C . MET A 1 212 ? 6.763 1.882 -13.729 1.00 89.25 212 MET A C 1
ATOM 1635 O O . MET A 1 212 ? 6.701 2.555 -12.699 1.00 89.25 212 MET A O 1
ATOM 1639 N N . ARG A 1 213 ? 5.678 1.469 -14.376 1.00 92.88 213 ARG A N 1
ATOM 1640 C CA . ARG A 1 213 ? 4.313 1.704 -13.906 1.00 92.88 213 ARG A CA 1
ATOM 1641 C C . ARG A 1 213 ? 3.652 0.382 -13.591 1.00 92.88 213 ARG A C 1
ATOM 1643 O O . ARG A 1 213 ? 3.575 -0.497 -14.444 1.00 92.88 213 ARG A O 1
ATOM 1650 N N . ARG A 1 214 ? 3.165 0.235 -12.365 1.00 96.12 214 ARG A N 1
ATOM 1651 C CA . ARG A 1 214 ? 2.456 -0.963 -11.921 1.00 96.12 214 ARG A CA 1
ATOM 1652 C C . ARG A 1 214 ? 0.967 -0.686 -11.837 1.00 96.12 214 ARG A C 1
ATOM 1654 O O . ARG A 1 214 ? 0.564 0.324 -11.266 1.00 96.12 214 ARG A O 1
ATOM 1661 N N . THR A 1 215 ? 0.167 -1.588 -12.391 1.00 96.94 215 THR A N 1
ATOM 1662 C CA . THR A 1 215 ? -1.302 -1.535 -12.346 1.00 96.94 215 THR A CA 1
ATOM 1663 C C . THR A 1 215 ? -1.873 -2.919 -12.057 1.00 96.94 215 THR A C 1
ATOM 1665 O O . THR A 1 215 ? -1.303 -3.935 -12.459 1.00 96.94 215 THR A O 1
ATOM 1668 N N . PHE A 1 216 ? -2.988 -2.984 -11.330 1.00 96.94 216 PHE A N 1
ATOM 1669 C CA . PHE A 1 216 ? -3.663 -4.250 -11.049 1.00 96.94 216 PHE A CA 1
ATOM 1670 C C . PHE A 1 216 ? -4.450 -4.741 -12.270 1.00 96.94 216 PHE A C 1
ATOM 1672 O O . PHE A 1 216 ? -5.126 -3.962 -12.938 1.00 96.94 216 PHE A O 1
ATOM 1679 N N . ALA A 1 217 ? -4.372 -6.042 -12.557 1.00 95.19 217 ALA A N 1
ATOM 1680 C CA . ALA A 1 217 ? -4.967 -6.661 -13.738 1.00 95.19 217 ALA A CA 1
ATOM 1681 C C . ALA A 1 217 ? -5.925 -7.800 -13.328 1.00 95.19 217 ALA A C 1
ATOM 1683 O O . ALA A 1 217 ? -5.587 -8.974 -13.476 1.00 95.19 217 ALA A O 1
ATOM 1684 N N . PRO A 1 218 ? -7.133 -7.493 -12.813 1.00 89.50 218 PRO A N 1
ATOM 1685 C CA . PRO A 1 218 ? -8.047 -8.501 -12.261 1.00 89.50 218 PRO A CA 1
ATOM 1686 C C . PRO A 1 218 ? -8.572 -9.516 -13.291 1.00 89.50 218 PRO A C 1
ATOM 1688 O O . PRO A 1 218 ? -9.029 -10.588 -12.908 1.00 89.50 218 PRO A O 1
ATOM 1691 N N . GLY A 1 219 ? -8.526 -9.185 -14.587 1.00 88.19 219 GLY A N 1
ATOM 1692 C CA . GLY A 1 219 ? -8.948 -10.072 -15.678 1.00 88.19 219 GLY A CA 1
ATOM 1693 C C . GLY A 1 219 ? -7.847 -10.980 -16.237 1.00 88.19 219 GLY A C 1
ATOM 1694 O O . GLY A 1 219 ? -8.147 -11.852 -17.050 1.00 88.19 219 GLY A O 1
ATOM 1695 N N . GLU A 1 220 ? -6.588 -10.789 -15.837 1.00 91.81 220 GLU A N 1
ATOM 1696 C CA . GLU A 1 220 ? -5.463 -11.612 -16.296 1.00 91.81 220 GLU A CA 1
ATOM 1697 C C . GLU A 1 220 ? -5.229 -12.787 -15.326 1.00 91.81 220 GLU A C 1
ATOM 1699 O O . GLU A 1 220 ? -5.309 -12.616 -14.104 1.00 91.81 220 GLU A O 1
ATOM 1704 N N . PRO A 1 221 ? -4.937 -14.003 -15.828 1.00 92.06 221 PRO A N 1
ATOM 1705 C CA . PRO A 1 221 ? -4.628 -15.136 -14.971 1.00 92.06 221 PRO A CA 1
ATOM 1706 C C . PRO A 1 221 ? -3.334 -14.879 -14.197 1.00 92.06 221 PRO A C 1
ATOM 1708 O O . PRO A 1 221 ? -2.343 -14.409 -14.752 1.00 92.06 221 PRO A O 1
ATOM 1711 N N . VAL A 1 222 ? -3.321 -15.248 -12.915 1.00 92.88 222 VAL A N 1
ATOM 1712 C CA . VAL A 1 222 ? -2.148 -15.079 -12.048 1.00 92.88 222 VAL A CA 1
ATOM 1713 C C . VAL A 1 222 ? -0.985 -15.939 -12.566 1.00 92.88 222 VAL A C 1
ATOM 1715 O O . VAL A 1 222 ? -1.080 -17.172 -12.528 1.00 92.88 222 VAL A O 1
ATOM 1718 N N . PRO A 1 223 ? 0.127 -15.341 -13.035 1.00 87.81 223 PRO A N 1
ATOM 1719 C CA . PRO A 1 223 ? 1.246 -16.117 -13.544 1.00 87.81 223 PRO A CA 1
ATOM 1720 C C . PRO A 1 223 ? 2.061 -16.733 -12.401 1.00 87.81 223 PRO A C 1
ATOM 1722 O O . PRO A 1 223 ? 2.087 -16.241 -11.270 1.00 87.81 223 PRO A O 1
ATOM 1725 N N . LYS A 1 224 ? 2.778 -17.825 -12.693 1.00 82.12 224 LYS A N 1
ATOM 1726 C CA . LYS A 1 224 ? 3.741 -18.398 -11.740 1.00 82.12 224 LYS A CA 1
ATOM 1727 C C . LYS A 1 224 ? 4.917 -17.436 -11.583 1.00 82.12 224 LYS A C 1
ATOM 1729 O O . LYS A 1 224 ? 5.409 -16.907 -12.570 1.00 82.12 224 LYS A O 1
ATOM 1734 N N . ARG A 1 225 ? 5.467 -17.297 -10.371 1.00 80.88 225 ARG A N 1
ATOM 1735 C CA . ARG A 1 225 ? 6.669 -16.462 -10.140 1.00 80.88 225 ARG A CA 1
ATOM 1736 C C . ARG A 1 225 ? 7.847 -16.832 -11.048 1.00 80.88 225 ARG A C 1
ATOM 1738 O O . ARG A 1 225 ? 8.594 -15.960 -11.467 1.00 80.88 225 ARG A O 1
ATOM 1745 N N . SER A 1 226 ? 7.998 -18.120 -11.355 1.00 76.81 226 SER A N 1
ATOM 1746 C CA . SER A 1 226 ? 9.060 -18.636 -12.223 1.00 76.81 226 SER A CA 1
ATOM 1747 C C . SER A 1 226 ? 8.832 -18.367 -13.713 1.00 76.81 226 SER A C 1
ATOM 1749 O O . SER A 1 226 ? 9.740 -18.584 -14.506 1.00 76.81 226 SER A O 1
ATOM 1751 N N . HIS A 1 227 ? 7.630 -17.945 -14.110 1.00 80.50 227 HIS A N 1
ATOM 1752 C CA . HIS A 1 227 ? 7.269 -17.727 -15.504 1.00 80.50 227 HIS A CA 1
ATOM 1753 C C . HIS A 1 227 ? 6.353 -16.509 -15.625 1.00 80.50 227 HIS A C 1
ATOM 1755 O O . HIS A 1 227 ? 5.137 -16.613 -15.454 1.00 80.50 227 HIS A O 1
ATOM 1761 N N . ARG A 1 228 ? 6.963 -15.364 -15.933 1.00 84.12 228 ARG A N 1
ATOM 1762 C CA . ARG A 1 228 ? 6.302 -14.066 -16.088 1.00 84.12 228 ARG A CA 1
ATOM 1763 C C . ARG A 1 228 ? 6.118 -13.774 -17.578 1.00 84.12 228 ARG A C 1
AT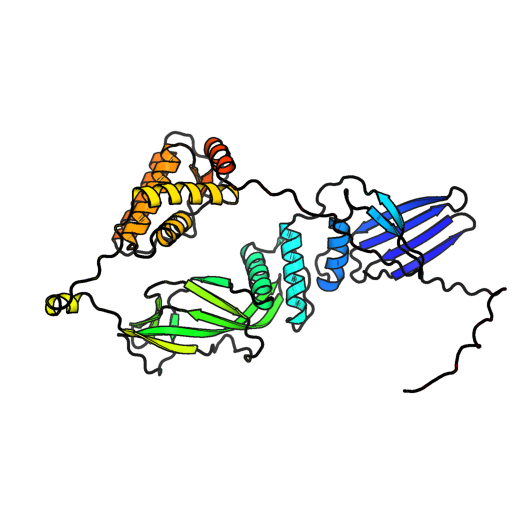OM 1765 O O . ARG A 1 228 ? 7.123 -13.551 -18.253 1.00 84.12 228 ARG A O 1
ATOM 1772 N N . PRO A 1 229 ? 4.888 -13.833 -18.116 1.00 85.25 229 PRO A N 1
ATOM 1773 C CA . PRO A 1 229 ? 4.635 -13.480 -19.505 1.00 85.25 229 PRO A CA 1
ATOM 1774 C C . PRO A 1 229 ? 5.093 -12.049 -19.795 1.00 85.25 229 PRO A C 1
ATOM 1776 O O . PRO A 1 229 ? 4.824 -11.143 -19.007 1.00 85.25 229 PRO A O 1
ATOM 1779 N N . VAL A 1 230 ? 5.754 -11.850 -20.934 1.00 86.81 230 VAL A N 1
ATOM 1780 C CA . VAL A 1 230 ? 6.201 -10.533 -21.399 1.00 86.81 230 VAL A CA 1
ATOM 1781 C C . VAL A 1 230 ? 5.547 -10.254 -22.745 1.00 86.81 230 VAL A C 1
ATOM 1783 O O . VAL A 1 230 ? 5.648 -11.060 -23.669 1.00 86.81 230 VAL A O 1
ATOM 1786 N N . LYS A 1 231 ? 4.866 -9.115 -22.850 1.00 87.69 231 LYS A N 1
ATOM 1787 C CA . LYS A 1 231 ? 4.355 -8.556 -24.106 1.00 87.69 231 LYS A CA 1
ATOM 1788 C C . LYS A 1 231 ? 5.229 -7.349 -24.443 1.00 87.69 231 LYS A C 1
ATOM 1790 O O . LYS A 1 231 ? 5.540 -6.569 -23.550 1.00 87.69 231 LYS A O 1
ATOM 1795 N N . GLY A 1 232 ? 5.639 -7.193 -25.698 1.00 85.88 232 GLY A N 1
ATOM 1796 C CA . GLY A 1 232 ? 6.500 -6.085 -26.108 1.00 85.88 232 GLY A CA 1
ATOM 1797 C C . GLY A 1 232 ? 6.134 -5.551 -27.482 1.00 85.88 232 GLY A C 1
ATOM 1798 O O . GLY A 1 232 ? 5.693 -6.317 -28.340 1.00 85.88 232 GLY A O 1
ATOM 1799 N N . ARG A 1 233 ? 6.328 -4.248 -27.692 1.00 86.25 233 ARG A N 1
ATOM 1800 C CA . ARG A 1 233 ? 6.223 -3.614 -29.012 1.00 86.25 233 ARG A CA 1
ATOM 1801 C C . ARG A 1 233 ? 7.407 -2.676 -29.263 1.00 86.25 233 ARG A C 1
ATOM 1803 O O . ARG A 1 233 ? 7.844 -2.019 -28.317 1.00 86.25 233 ARG A O 1
ATOM 1810 N N . PRO A 1 234 ? 7.937 -2.615 -30.496 1.00 86.62 234 PRO A N 1
ATOM 1811 C CA . PRO A 1 234 ? 8.937 -1.618 -30.852 1.00 86.62 234 PRO A CA 1
ATOM 1812 C C . PRO A 1 234 ? 8.297 -0.226 -30.854 1.00 86.62 234 PRO A C 1
ATOM 1814 O O . PRO A 1 234 ? 7.152 -0.069 -31.283 1.00 86.62 234 PRO A O 1
ATOM 1817 N N . VAL A 1 235 ? 9.037 0.766 -30.369 1.00 85.06 235 VAL A N 1
ATOM 1818 C CA . VAL A 1 235 ? 8.612 2.173 -30.320 1.00 85.06 235 VAL A CA 1
ATOM 1819 C C . VAL A 1 235 ? 9.374 2.999 -31.360 1.00 85.06 235 VAL A C 1
ATOM 1821 O O . VAL A 1 235 ? 8.772 3.824 -32.039 1.00 85.06 235 VAL A O 1
ATOM 1824 N N . GLY A 1 236 ? 10.666 2.724 -31.559 1.00 81.56 236 GLY A N 1
ATOM 1825 C CA . GLY A 1 236 ? 11.492 3.374 -32.580 1.00 81.56 236 GLY A CA 1
ATOM 1826 C C . GLY A 1 236 ? 12.933 2.868 -32.576 1.00 81.56 236 GLY A C 1
ATOM 1827 O O . GLY A 1 236 ? 13.293 2.011 -31.767 1.00 81.56 236 GLY A O 1
ATOM 1828 N N . PHE A 1 237 ? 13.767 3.396 -33.471 1.00 82.50 237 PHE A N 1
ATOM 1829 C CA . PHE A 1 237 ? 15.197 3.087 -33.499 1.00 82.50 237 PHE A CA 1
ATOM 1830 C C . PHE A 1 237 ? 15.968 3.908 -32.460 1.00 82.50 237 PHE A C 1
ATOM 1832 O O . PHE A 1 237 ? 15.527 4.968 -32.024 1.00 82.50 237 PHE A O 1
ATOM 1839 N N . ILE A 1 238 ? 17.090 3.363 -32.006 1.00 78.94 238 ILE A N 1
ATOM 1840 C CA . ILE A 1 238 ? 18.060 4.034 -31.148 1.00 78.94 238 ILE A CA 1
ATOM 1841 C C . ILE A 1 238 ? 19.013 4.770 -32.090 1.00 78.94 238 ILE A C 1
ATOM 1843 O O . ILE A 1 238 ? 19.812 4.130 -32.775 1.00 78.94 238 ILE A O 1
ATOM 1847 N N . ASP A 1 239 ? 18.924 6.097 -32.150 1.00 66.25 239 ASP A N 1
ATOM 1848 C CA . ASP A 1 239 ? 19.864 6.889 -32.942 1.00 66.25 239 ASP A CA 1
ATOM 1849 C C . ASP A 1 239 ? 21.272 6.757 -32.346 1.00 66.25 239 ASP A C 1
ATOM 1851 O O . ASP A 1 239 ? 21.532 7.129 -31.200 1.00 66.25 239 ASP A O 1
ATOM 1855 N N . HIS A 1 240 ? 22.202 6.197 -33.122 1.00 45.59 240 HIS A N 1
ATOM 1856 C CA . HIS A 1 240 ? 23.619 6.220 -32.777 1.00 45.59 240 HIS A CA 1
ATOM 1857 C C . HIS A 1 240 ? 24.211 7.585 -33.172 1.00 45.59 240 HIS A C 1
ATOM 1859 O O . HIS A 1 240 ? 24.107 7.966 -34.342 1.00 45.59 240 HIS A O 1
ATOM 1865 N N . PRO A 1 241 ? 24.911 8.298 -32.267 1.00 39.28 241 PRO A N 1
ATOM 1866 C CA . PRO A 1 241 ? 25.545 9.582 -32.583 1.00 39.28 241 PRO A CA 1
ATOM 1867 C C . PRO A 1 241 ? 26.665 9.496 -33.641 1.00 39.28 241 PRO A C 1
ATOM 1869 O O . PRO A 1 241 ? 27.141 10.525 -34.105 1.00 39.28 241 PRO A O 1
ATOM 1872 N N . GLU A 1 242 ? 27.058 8.302 -34.092 1.00 38.09 242 GLU A N 1
ATOM 1873 C CA . GLU A 1 242 ? 28.079 8.127 -35.137 1.00 38.09 242 GLU A CA 1
ATOM 1874 C C . GLU A 1 242 ? 27.535 8.219 -36.578 1.00 38.09 242 GLU A C 1
ATOM 1876 O O . GLU A 1 242 ? 28.320 8.337 -37.514 1.00 38.09 242 GLU A O 1
ATOM 1881 N N . ALA A 1 243 ? 26.210 8.235 -36.786 1.00 37.06 243 ALA A N 1
ATOM 1882 C CA . ALA A 1 243 ? 25.611 8.379 -38.123 1.00 37.06 243 ALA A CA 1
ATOM 1883 C C . ALA A 1 243 ? 25.171 9.820 -38.467 1.00 37.06 243 ALA A C 1
ATOM 1885 O O . ALA A 1 243 ? 24.911 10.129 -39.631 1.00 37.06 243 ALA A O 1
ATOM 1886 N N . SER A 1 244 ? 25.123 10.721 -37.478 1.00 36.28 244 SER A N 1
ATOM 1887 C CA . SER A 1 244 ? 24.617 12.094 -37.656 1.00 36.28 244 SER A CA 1
ATOM 1888 C C . SER A 1 244 ? 25.608 13.028 -38.373 1.00 36.28 244 SER A C 1
ATOM 1890 O O . SER A 1 244 ? 25.208 13.996 -39.014 1.00 36.28 244 SER A O 1
ATOM 1892 N N . ALA A 1 245 ? 26.905 12.695 -38.394 1.00 39.03 245 ALA A N 1
ATOM 1893 C CA . ALA A 1 245 ? 27.908 13.505 -39.093 1.00 39.03 245 ALA A CA 1
ATOM 1894 C C . ALA A 1 245 ? 27.782 13.475 -40.633 1.00 39.03 245 ALA A C 1
ATOM 1896 O O . ALA A 1 245 ? 28.366 14.322 -41.301 1.00 39.03 245 ALA A O 1
ATOM 1897 N N . ALA A 1 246 ? 27.029 12.526 -41.204 1.00 40.69 246 ALA A N 1
ATOM 1898 C CA . ALA A 1 246 ? 26.883 12.378 -42.655 1.00 40.69 246 ALA A CA 1
ATOM 1899 C C . ALA A 1 246 ? 25.535 12.873 -43.213 1.00 40.69 246 ALA A C 1
ATOM 1901 O O . ALA A 1 246 ? 25.366 12.886 -44.429 1.00 40.69 246 ALA A O 1
ATOM 1902 N N . SER A 1 247 ? 24.587 13.277 -42.355 1.00 40.91 247 SER A N 1
ATOM 1903 C CA . SER A 1 247 ? 23.240 13.705 -42.787 1.00 40.91 247 SER A CA 1
ATOM 1904 C C . SER A 1 247 ? 22.876 15.136 -42.368 1.00 40.91 247 SER A C 1
ATOM 1906 O O . SER A 1 247 ? 21.789 15.606 -42.685 1.00 40.91 247 SER A O 1
ATOM 1908 N N . ALA A 1 248 ? 23.787 15.861 -41.711 1.00 38.66 248 ALA A N 1
ATOM 1909 C CA . ALA A 1 248 ? 23.582 17.228 -41.220 1.00 38.66 248 ALA A CA 1
ATOM 1910 C C . ALA A 1 248 ? 23.596 18.327 -42.312 1.00 38.66 248 ALA A C 1
ATOM 1912 O O . ALA A 1 248 ? 23.929 19.473 -42.023 1.00 38.66 248 ALA A O 1
ATOM 1913 N N . GLU A 1 249 ? 23.235 18.007 -43.558 1.00 40.06 249 GLU A N 1
ATOM 1914 C CA . GLU A 1 249 ? 23.067 19.004 -44.632 1.00 40.06 249 GLU A CA 1
ATOM 1915 C C . GLU A 1 249 ? 21.622 19.150 -45.134 1.00 40.06 249 GLU A C 1
ATOM 1917 O O . GLU A 1 249 ? 21.376 19.918 -46.062 1.00 40.06 249 GLU A O 1
ATOM 1922 N N . ALA A 1 250 ? 20.632 18.497 -44.519 1.00 44.38 250 ALA A N 1
ATOM 1923 C CA . ALA A 1 250 ? 19.239 18.703 -44.912 1.00 44.38 250 ALA A CA 1
ATOM 1924 C C . ALA A 1 250 ? 18.271 18.549 -43.736 1.00 44.38 250 ALA A C 1
ATOM 1926 O O . ALA A 1 250 ? 17.741 17.469 -43.520 1.00 44.38 250 ALA A O 1
ATOM 1927 N N . GLU A 1 251 ? 18.085 19.635 -42.983 1.00 39.16 251 GLU A N 1
ATOM 1928 C CA . GLU A 1 251 ? 16.806 20.166 -42.471 1.00 39.16 251 GLU A CA 1
ATOM 1929 C C . GLU A 1 251 ? 17.104 21.121 -41.303 1.00 39.16 251 GLU A C 1
ATOM 1931 O O . GLU A 1 251 ? 17.761 20.755 -40.329 1.00 39.16 251 GLU A O 1
ATOM 1936 N N . GLU A 1 252 ? 16.678 22.382 -41.431 1.00 36.12 252 GLU A N 1
ATOM 1937 C CA . GLU A 1 252 ? 16.758 23.374 -40.351 1.00 36.12 252 GLU A CA 1
ATOM 1938 C C . GLU A 1 252 ? 15.938 22.880 -39.146 1.00 36.12 252 GLU A C 1
ATOM 1940 O O . GLU A 1 252 ? 14.737 22.644 -39.300 1.00 36.12 252 GLU A O 1
ATOM 1945 N N . PRO A 1 253 ? 16.528 22.732 -37.946 1.00 39.38 253 PRO A N 1
ATOM 1946 C CA . PRO A 1 253 ? 15.754 22.372 -36.773 1.00 39.38 253 PRO A CA 1
ATOM 1947 C C . PRO A 1 253 ? 14.929 23.579 -36.319 1.00 39.38 253 PRO A C 1
ATOM 1949 O O . PRO A 1 253 ? 15.463 24.674 -36.120 1.00 39.38 253 PRO A O 1
ATOM 1952 N N . GLU A 1 254 ? 13.626 23.362 -36.121 1.00 37.62 254 GLU A N 1
ATOM 1953 C CA . GLU A 1 254 ? 12.769 24.272 -35.363 1.00 37.62 254 GLU A CA 1
ATOM 1954 C C . GLU A 1 254 ? 13.458 24.615 -34.035 1.00 37.62 254 GLU A C 1
ATOM 1956 O O . GLU A 1 254 ? 13.817 23.741 -33.242 1.00 37.62 254 GLU A O 1
ATOM 1961 N N . THR A 1 255 ? 13.679 25.907 -33.806 1.00 37.03 255 THR A N 1
ATOM 1962 C CA . THR A 1 255 ? 14.313 26.427 -32.596 1.00 37.03 255 THR A CA 1
ATOM 1963 C C . THR A 1 255 ? 13.464 26.079 -31.374 1.00 37.03 255 THR A C 1
ATOM 1965 O O . THR A 1 255 ? 12.399 26.665 -31.166 1.00 37.03 255 THR A O 1
ATOM 1968 N N . LEU A 1 256 ? 13.942 25.129 -30.566 1.00 45.81 256 LEU A N 1
ATOM 1969 C CA . LEU A 1 256 ? 13.412 24.841 -29.234 1.00 45.81 256 LEU A CA 1
ATOM 1970 C C . LEU A 1 256 ? 13.479 26.106 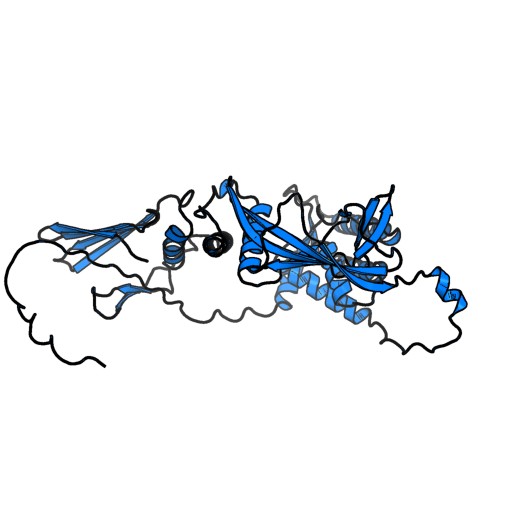-28.355 1.00 45.81 256 LEU A C 1
ATOM 1972 O O . LEU A 1 256 ? 14.414 26.899 -28.509 1.00 45.81 256 LEU A O 1
ATOM 1976 N N . PRO A 1 257 ? 12.520 26.312 -27.433 1.00 46.38 257 PRO A N 1
ATOM 1977 C CA . PRO A 1 257 ? 12.539 27.459 -26.535 1.00 46.38 257 PRO A CA 1
ATOM 1978 C C . PRO A 1 257 ? 13.819 27.467 -25.691 1.00 46.38 257 PRO A C 1
ATOM 1980 O O . PRO A 1 257 ? 14.228 26.449 -25.132 1.00 46.38 257 PRO A O 1
ATOM 1983 N N . GLU A 1 258 ? 14.456 28.634 -25.625 1.00 53.06 258 GLU A N 1
ATOM 1984 C CA . GLU A 1 258 ? 15.702 28.855 -24.898 1.00 53.06 258 GLU A CA 1
ATOM 1985 C C . GLU A 1 258 ? 15.487 28.594 -23.394 1.00 53.06 258 GLU A C 1
ATOM 1987 O O . GLU A 1 258 ? 14.546 29.102 -22.782 1.00 53.06 258 GLU A O 1
ATOM 1992 N N . ARG A 1 259 ? 16.331 27.742 -22.802 1.00 62.28 259 ARG A N 1
ATOM 1993 C CA . ARG A 1 259 ? 16.244 27.320 -21.396 1.00 62.28 259 ARG A CA 1
ATOM 1994 C C . ARG A 1 259 ? 16.542 28.496 -20.461 1.00 62.28 259 ARG A C 1
ATOM 1996 O O . ARG A 1 259 ? 17.684 28.943 -20.387 1.00 62.28 259 ARG A O 1
ATOM 2003 N N . ASP A 1 260 ? 15.549 28.929 -19.684 1.00 75.81 260 ASP A N 1
ATOM 2004 C CA . ASP A 1 260 ? 15.731 29.915 -18.610 1.00 75.81 260 ASP A CA 1
ATOM 2005 C C . ASP A 1 260 ? 16.297 29.242 -17.348 1.00 75.81 260 ASP A C 1
ATOM 2007 O O . ASP A 1 260 ? 15.574 28.783 -16.460 1.00 75.81 260 ASP A O 1
ATOM 2011 N N . SER A 1 261 ? 17.625 29.151 -17.280 1.00 73.31 261 SER A N 1
ATOM 2012 C CA . SER A 1 261 ? 18.343 28.530 -16.161 1.00 73.31 261 SER A CA 1
ATOM 2013 C C . SER A 1 261 ? 18.106 29.230 -14.818 1.00 73.31 261 SER A C 1
ATOM 2015 O O . SER A 1 261 ? 18.200 28.588 -13.770 1.00 73.31 261 SER A O 1
ATOM 2017 N N . VAL A 1 262 ? 17.760 30.522 -14.824 1.00 79.69 262 VAL A N 1
ATOM 2018 C CA . VAL A 1 262 ? 17.469 31.285 -13.604 1.00 79.69 262 VAL A CA 1
ATOM 2019 C C . VAL A 1 262 ? 16.118 30.863 -13.031 1.00 79.69 262 VAL A C 1
ATOM 2021 O O . VAL A 1 262 ? 16.013 30.626 -11.825 1.00 79.69 262 VAL A O 1
ATOM 2024 N N . ALA A 1 263 ? 15.105 30.711 -13.888 1.00 76.19 263 ALA A N 1
ATOM 2025 C CA . ALA A 1 263 ? 13.786 30.229 -13.486 1.00 76.19 263 ALA A CA 1
ATOM 2026 C C . ALA A 1 263 ? 13.837 28.785 -12.961 1.00 76.19 263 ALA A C 1
ATOM 2028 O O . ALA A 1 263 ? 13.300 28.511 -11.885 1.00 76.19 263 ALA A O 1
ATOM 2029 N N . VAL A 1 264 ? 14.552 27.894 -13.660 1.00 75.38 264 VAL A N 1
ATOM 2030 C CA . VAL A 1 264 ? 14.741 26.491 -13.243 1.00 75.38 264 VAL A CA 1
ATOM 2031 C C . VAL A 1 264 ? 15.407 26.420 -11.868 1.00 75.38 264 VAL A C 1
ATOM 2033 O O . VAL A 1 264 ? 14.920 25.738 -10.969 1.00 75.38 264 VAL A O 1
ATOM 2036 N N . HIS A 1 265 ? 16.479 27.186 -11.650 1.00 85.44 265 HIS A N 1
ATOM 2037 C CA . HIS A 1 265 ? 17.167 27.213 -10.360 1.00 85.44 265 HIS A CA 1
ATOM 2038 C C . HIS A 1 265 ? 16.266 27.710 -9.213 1.00 85.44 265 HIS A C 1
ATOM 2040 O O . HIS A 1 265 ? 16.285 27.146 -8.116 1.00 85.44 265 HIS A O 1
ATOM 2046 N N . ALA A 1 266 ? 15.455 28.747 -9.446 1.00 82.44 266 ALA A N 1
ATOM 2047 C CA . ALA A 1 266 ? 14.522 29.257 -8.442 1.00 82.44 266 ALA A CA 1
ATOM 2048 C C . ALA A 1 266 ? 13.425 28.233 -8.093 1.00 82.44 266 ALA A C 1
ATOM 2050 O O . ALA A 1 266 ? 13.162 28.005 -6.910 1.00 82.44 266 ALA A O 1
ATOM 2051 N N . ALA A 1 267 ? 12.837 27.578 -9.100 1.00 76.62 267 ALA A N 1
ATOM 2052 C CA . ALA A 1 267 ? 11.813 26.550 -8.910 1.00 76.62 267 ALA A CA 1
ATOM 2053 C C . ALA A 1 267 ? 12.351 25.340 -8.130 1.00 76.62 267 ALA A C 1
ATOM 2055 O O . ALA A 1 267 ? 11.708 24.860 -7.191 1.00 76.62 267 ALA A O 1
ATOM 2056 N N . LEU A 1 268 ? 13.577 24.912 -8.450 1.00 83.81 268 LEU A N 1
ATOM 2057 C CA . LEU A 1 268 ? 14.253 23.816 -7.760 1.00 83.81 268 LEU A CA 1
ATOM 2058 C C . LEU A 1 268 ? 14.446 24.091 -6.274 1.00 83.81 268 LEU A C 1
ATOM 2060 O O . LEU A 1 268 ? 14.134 23.240 -5.440 1.00 83.81 268 LEU A O 1
ATOM 2064 N N . ARG A 1 269 ? 14.917 25.294 -5.933 1.00 91.31 269 ARG A N 1
ATOM 2065 C CA . ARG A 1 269 ? 15.095 25.701 -4.536 1.00 91.31 269 ARG A CA 1
ATOM 2066 C C . ARG A 1 269 ? 13.786 25.626 -3.754 1.00 91.31 269 ARG A C 1
ATOM 2068 O O . ARG A 1 269 ? 13.773 25.109 -2.640 1.00 91.31 269 ARG A O 1
ATOM 2075 N N . THR A 1 270 ? 12.691 26.114 -4.335 1.00 81.88 270 THR A N 1
ATOM 2076 C CA . THR A 1 270 ? 11.371 26.082 -3.694 1.00 81.88 270 THR A CA 1
ATOM 2077 C C . THR A 1 270 ? 10.883 24.655 -3.471 1.00 81.88 270 THR A C 1
ATOM 2079 O O . THR A 1 270 ? 10.466 24.335 -2.360 1.00 81.88 270 THR A O 1
ATOM 2082 N N . ARG A 1 271 ? 10.963 23.785 -4.482 1.00 76.12 271 ARG A N 1
ATOM 2083 C CA . ARG A 1 271 ? 10.492 22.395 -4.377 1.00 76.12 271 ARG A CA 1
ATOM 2084 C C . ARG A 1 271 ? 11.276 21.585 -3.350 1.00 76.12 271 ARG A C 1
ATOM 2086 O O . ARG A 1 271 ? 10.672 20.941 -2.501 1.00 76.12 271 ARG A O 1
ATOM 2093 N N . VAL A 1 272 ? 12.607 21.691 -3.365 1.00 81.50 272 VAL A N 1
ATOM 2094 C CA . VAL A 1 272 ? 13.469 21.013 -2.382 1.00 81.50 272 VAL A CA 1
ATOM 2095 C C . VAL A 1 272 ? 13.140 21.461 -0.954 1.00 81.50 272 VAL A C 1
ATOM 2097 O O . VAL A 1 272 ? 13.071 20.625 -0.058 1.00 81.50 272 VAL A O 1
ATOM 2100 N N . LEU A 1 273 ? 12.889 22.756 -0.732 1.00 80.62 273 LEU A N 1
ATOM 2101 C CA . LEU A 1 273 ? 12.498 23.271 0.585 1.00 80.62 273 LEU A CA 1
ATOM 2102 C C . LEU A 1 273 ? 11.122 22.777 1.041 1.00 80.62 273 LEU A C 1
ATOM 2104 O O . LEU A 1 273 ? 10.964 22.426 2.209 1.00 80.62 273 LEU A O 1
ATOM 2108 N N . VAL A 1 274 ? 10.130 22.783 0.146 1.00 72.44 274 VAL A N 1
ATOM 2109 C CA . VAL A 1 274 ? 8.758 22.367 0.470 1.00 72.44 274 VAL A CA 1
ATOM 2110 C C . VAL A 1 274 ? 8.701 20.876 0.792 1.00 72.44 274 VAL A C 1
ATOM 2112 O O . VAL A 1 274 ? 8.101 20.511 1.799 1.00 72.44 274 VAL A O 1
ATOM 2115 N N . ASP A 1 275 ? 9.364 20.025 0.010 1.00 69.81 275 ASP A N 1
ATOM 2116 C CA . ASP A 1 275 ? 9.378 18.580 0.270 1.00 69.81 275 ASP A CA 1
ATOM 2117 C C . ASP A 1 275 ? 10.110 18.245 1.577 1.00 69.81 275 ASP A C 1
ATOM 2119 O O . ASP A 1 275 ? 9.657 17.394 2.346 1.00 69.81 275 ASP A O 1
ATOM 2123 N N . ALA A 1 276 ? 11.175 18.990 1.895 1.00 75.75 276 ALA A N 1
ATOM 2124 C CA . ALA A 1 276 ? 11.935 18.817 3.130 1.00 75.75 276 ALA A CA 1
ATOM 2125 C C . ALA A 1 276 ? 11.150 19.159 4.414 1.00 75.75 276 ALA A C 1
ATOM 2127 O O . ALA A 1 276 ? 11.624 18.866 5.514 1.00 75.75 276 ALA A O 1
ATOM 2128 N N . LEU A 1 277 ? 9.948 19.754 4.310 1.00 72.62 277 LEU A N 1
ATOM 2129 C CA . LEU A 1 277 ? 9.032 19.919 5.450 1.00 72.62 277 LEU A CA 1
ATOM 2130 C C . LEU A 1 277 ? 8.397 18.601 5.893 1.00 72.62 277 LEU A C 1
ATOM 2132 O O . LEU A 1 277 ? 8.065 18.461 7.071 1.00 72.62 277 LEU A O 1
ATOM 2136 N N . ALA A 1 278 ? 8.163 17.680 4.957 1.00 67.69 278 ALA A N 1
ATOM 2137 C CA . ALA A 1 278 ? 7.468 16.427 5.223 1.00 67.69 278 ALA A CA 1
ATOM 2138 C C . ALA A 1 278 ? 8.441 15.319 5.643 1.00 67.69 278 ALA A C 1
ATOM 2140 O O . ALA A 1 278 ? 8.160 14.576 6.584 1.00 67.69 278 ALA A O 1
ATOM 2141 N N . GLU A 1 279 ? 9.584 15.219 4.962 1.00 71.81 279 GLU A N 1
ATOM 2142 C CA . GLU A 1 279 ? 10.597 14.189 5.191 1.00 71.81 279 GLU A CA 1
ATOM 2143 C C . GLU A 1 279 ? 11.986 14.636 4.694 1.00 71.81 279 GLU A C 1
ATOM 2145 O O . GLU A 1 279 ? 12.069 15.539 3.863 1.00 71.81 279 GLU A O 1
ATOM 2150 N N . PRO A 1 280 ? 13.092 14.035 5.180 1.00 73.12 280 PRO A N 1
ATOM 2151 C CA . PRO A 1 280 ? 14.425 14.302 4.641 1.00 73.12 280 PRO A CA 1
ATOM 2152 C C . PRO A 1 280 ? 14.496 14.058 3.123 1.00 73.12 280 PRO A C 1
ATOM 2154 O O . PRO A 1 280 ? 14.061 13.022 2.622 1.00 73.12 280 PRO A O 1
ATOM 2157 N N . VAL A 1 281 ? 15.081 15.001 2.383 1.00 71.56 281 VAL A N 1
ATOM 2158 C CA . VAL A 1 281 ? 15.158 14.976 0.913 1.00 71.56 281 VAL A CA 1
ATOM 2159 C C . VAL A 1 281 ? 16.472 14.336 0.478 1.00 71.56 281 VAL A C 1
ATOM 2161 O O . VAL A 1 281 ? 17.549 14.736 0.907 1.00 71.56 281 VAL A O 1
ATOM 2164 N N . SER A 1 282 ? 16.420 13.361 -0.425 1.00 76.88 282 SER A N 1
ATOM 2165 C CA . SER A 1 282 ? 17.636 12.796 -1.029 1.00 76.88 282 SER A CA 1
ATOM 2166 C C . SER A 1 282 ? 18.173 13.674 -2.167 1.00 76.88 282 SER A C 1
ATOM 2168 O O . SER A 1 282 ? 17.412 14.342 -2.872 1.00 76.88 282 SER A O 1
ATOM 2170 N N . LEU A 1 283 ? 19.479 13.599 -2.449 1.00 75.31 283 LEU A N 1
ATOM 2171 C CA . LEU A 1 283 ? 20.076 14.230 -3.641 1.00 75.31 283 LEU A CA 1
ATOM 2172 C C . LEU A 1 283 ? 19.433 13.752 -4.955 1.00 75.31 283 LEU A C 1
ATOM 2174 O O . LEU A 1 283 ? 19.404 14.475 -5.950 1.00 75.31 283 LEU A O 1
ATOM 2178 N N . ARG A 1 284 ? 18.855 12.550 -4.940 1.00 68.50 284 ARG A N 1
ATOM 2179 C CA . ARG A 1 284 ? 18.074 12.003 -6.047 1.00 68.50 284 ARG A CA 1
ATOM 2180 C C . ARG A 1 284 ? 16.748 12.724 -6.253 1.00 68.50 284 ARG A C 1
ATOM 2182 O O . ARG A 1 284 ? 16.373 12.957 -7.396 1.00 68.50 284 ARG A O 1
ATOM 2189 N N . LEU A 1 285 ? 16.047 13.078 -5.178 1.00 65.88 285 LEU A N 1
ATOM 2190 C CA . LEU A 1 285 ? 14.810 13.853 -5.273 1.00 65.88 285 LEU A CA 1
ATOM 2191 C C . LEU A 1 285 ? 15.095 15.258 -5.828 1.00 65.88 285 LEU A C 1
ATOM 2193 O O . LEU A 1 285 ? 14.363 15.736 -6.688 1.00 65.88 285 LEU A O 1
ATOM 2197 N N . ALA A 1 286 ? 16.217 15.874 -5.439 1.00 73.31 286 ALA A N 1
ATOM 2198 C CA . ALA A 1 286 ? 16.672 17.129 -6.044 1.00 73.31 286 ALA A CA 1
ATOM 2199 C C . ALA A 1 286 ? 16.961 16.987 -7.555 1.00 73.31 286 ALA A C 1
ATOM 2201 O O . ALA A 1 286 ? 16.566 17.848 -8.340 1.00 73.31 286 ALA A O 1
ATOM 2202 N N . LEU A 1 287 ? 17.591 15.883 -7.981 1.00 70.81 287 LEU A N 1
ATOM 2203 C CA . LEU A 1 287 ? 17.787 15.567 -9.403 1.00 70.81 287 LEU A CA 1
ATOM 2204 C C . LEU A 1 287 ? 16.457 15.345 -10.139 1.00 70.81 287 LEU A C 1
ATOM 2206 O O . LEU A 1 287 ? 16.307 15.796 -11.271 1.00 70.81 287 LEU A O 1
ATOM 2210 N N . TRP A 1 288 ? 15.493 14.670 -9.512 1.00 59.31 288 TRP A N 1
ATOM 2211 C CA . TRP A 1 288 ? 14.168 14.450 -10.094 1.00 59.31 288 TRP A CA 1
ATOM 2212 C C . TRP A 1 288 ? 13.454 15.772 -10.375 1.00 59.31 288 TRP A C 1
ATOM 2214 O O . TRP A 1 288 ? 12.977 15.978 -11.489 1.00 59.31 288 TRP A O 1
ATOM 2224 N N . HIS A 1 289 ? 13.474 16.704 -9.417 1.00 65.62 289 HIS A N 1
ATOM 2225 C CA . HIS A 1 289 ? 12.926 18.044 -9.626 1.00 65.62 289 HIS A CA 1
ATOM 2226 C C . HIS A 1 289 ? 13.605 18.763 -10.794 1.00 65.62 289 HIS A C 1
ATOM 2228 O O . HIS A 1 289 ? 12.927 19.433 -11.564 1.00 65.62 289 HIS A O 1
ATOM 2234 N N . ALA A 1 290 ? 14.922 18.607 -10.973 1.00 67.56 290 ALA A N 1
ATOM 2235 C CA . ALA A 1 290 ? 15.639 19.261 -12.071 1.00 67.56 290 ALA A CA 1
ATOM 2236 C C . ALA A 1 290 ? 15.237 18.711 -13.447 1.00 67.56 290 ALA A C 1
ATOM 2238 O O . ALA A 1 290 ? 15.178 19.462 -14.419 1.00 67.56 290 ALA A O 1
ATOM 2239 N N . VAL A 1 291 ? 14.927 17.414 -13.526 1.00 57.09 291 VAL A N 1
ATOM 2240 C CA . VAL A 1 291 ? 14.392 16.786 -14.742 1.00 57.09 291 VAL A CA 1
ATOM 2241 C C . VAL A 1 291 ? 12.948 17.223 -15.000 1.00 57.09 291 VAL A C 1
ATOM 2243 O O . VAL A 1 291 ? 12.591 17.453 -16.150 1.00 57.09 291 VAL A O 1
ATOM 2246 N N . ASP A 1 292 ? 12.125 17.375 -13.961 1.00 54.19 292 ASP A N 1
ATOM 2247 C CA . ASP A 1 292 ? 10.739 17.843 -14.107 1.00 54.19 292 ASP A CA 1
ATOM 2248 C C . ASP A 1 292 ? 10.671 19.309 -14.577 1.00 54.19 292 ASP A C 1
ATOM 2250 O O . ASP A 1 292 ? 9.896 19.646 -15.470 1.00 54.19 292 ASP A O 1
ATOM 2254 N N . GLU A 1 293 ? 11.541 20.170 -14.042 1.00 65.69 293 GLU A N 1
ATOM 2255 C CA . GLU A 1 293 ? 11.653 21.579 -14.450 1.00 65.69 293 GLU A CA 1
ATOM 2256 C C . GLU A 1 293 ? 12.326 21.752 -15.825 1.00 65.69 293 GLU A C 1
ATOM 2258 O O . GLU A 1 293 ? 12.116 22.756 -16.509 1.00 65.69 293 GLU A O 1
ATOM 2263 N N . SER A 1 294 ? 13.124 20.775 -16.270 1.00 61.50 294 SER A N 1
ATOM 2264 C CA . SER A 1 294 ? 13.748 20.787 -17.596 1.00 61.50 294 SER A CA 1
ATOM 2265 C C . SER A 1 294 ? 13.738 19.396 -18.254 1.00 61.50 294 SER A C 1
ATOM 2267 O O . SER A 1 294 ? 14.769 18.721 -18.307 1.00 61.50 294 SER A O 1
ATOM 2269 N N . PRO A 1 295 ? 12.598 18.971 -18.838 1.00 46.91 295 PRO A N 1
ATOM 2270 C CA . PRO A 1 295 ? 12.422 17.612 -19.374 1.00 46.91 295 PRO A CA 1
ATOM 2271 C C . PRO A 1 295 ? 13.357 17.241 -20.532 1.00 46.91 295 PRO A C 1
ATOM 2273 O O . PRO A 1 295 ? 13.522 16.065 -20.849 1.00 46.91 295 PRO A O 1
ATOM 2276 N N . PHE A 1 296 ? 13.959 18.242 -21.178 1.00 51.72 296 PHE A N 1
ATOM 2277 C CA . PHE A 1 296 ? 14.891 18.076 -22.296 1.00 51.72 296 PHE A CA 1
ATOM 2278 C C . PHE A 1 296 ? 16.362 18.243 -21.885 1.00 51.72 296 PHE A C 1
ATOM 2280 O O . PHE A 1 296 ? 17.247 18.141 -22.734 1.00 51.72 296 PHE A O 1
ATOM 2287 N N . ALA A 1 297 ? 16.641 18.515 -20.605 1.00 55.25 297 ALA A N 1
ATOM 2288 C CA . ALA A 1 297 ? 18.004 18.614 -20.110 1.00 55.25 297 ALA A CA 1
ATOM 2289 C C . ALA A 1 297 ? 18.694 17.247 -20.154 1.00 55.25 297 ALA A C 1
ATOM 2291 O O . ALA A 1 297 ? 18.120 16.211 -19.809 1.00 55.25 297 ALA A O 1
ATOM 2292 N N . THR A 1 298 ? 19.971 17.237 -20.534 1.00 65.50 298 THR A N 1
ATOM 2293 C CA . THR A 1 298 ? 20.788 16.034 -20.366 1.00 65.50 298 THR A CA 1
ATOM 2294 C C . THR A 1 298 ? 20.944 15.725 -18.878 1.00 65.50 298 THR A C 1
ATOM 2296 O O . THR A 1 298 ? 20.877 16.613 -18.028 1.00 65.50 298 THR A O 1
ATOM 2299 N N . ARG A 1 299 ? 21.226 14.467 -18.530 1.00 61.38 299 ARG A N 1
ATOM 2300 C CA . ARG A 1 299 ? 21.447 14.067 -17.130 1.00 61.38 299 ARG A CA 1
ATOM 2301 C C . ARG A 1 299 ? 22.528 14.902 -16.432 1.00 61.38 299 ARG A C 1
ATOM 2303 O O . ARG A 1 299 ? 22.388 15.217 -15.256 1.00 61.38 299 ARG A O 1
ATOM 2310 N N . GLN A 1 300 ? 23.579 15.280 -17.161 1.00 72.62 300 GLN A N 1
ATOM 2311 C CA . GLN A 1 300 ? 24.640 16.150 -16.653 1.00 72.62 300 GLN A CA 1
ATOM 2312 C C . GLN A 1 300 ? 24.119 17.566 -16.369 1.00 72.62 300 GLN A C 1
ATOM 2314 O O . GLN A 1 300 ? 24.454 18.146 -15.342 1.00 72.62 300 GLN A O 1
ATOM 2319 N N . GLN A 1 301 ? 23.264 18.106 -17.243 1.00 75.69 301 GLN A N 1
ATOM 2320 C CA . GLN A 1 301 ? 22.651 19.424 -17.061 1.00 75.69 301 GLN A CA 1
ATOM 2321 C C . GLN A 1 301 ? 21.645 19.435 -15.904 1.00 75.69 301 GLN A C 1
ATOM 2323 O O . GLN A 1 301 ? 21.712 20.326 -15.064 1.00 75.69 301 GLN A O 1
ATOM 2328 N N . ALA A 1 302 ? 20.773 18.428 -15.814 1.00 72.19 302 ALA A N 1
ATOM 2329 C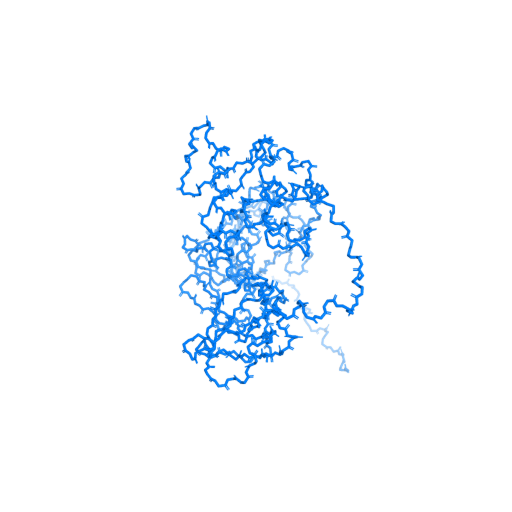 CA . ALA A 1 302 ? 19.822 18.292 -14.712 1.00 72.19 302 ALA A CA 1
ATOM 2330 C C . ALA A 1 302 ? 20.541 18.112 -13.363 1.00 72.19 302 ALA A C 1
ATOM 2332 O O . ALA A 1 302 ? 20.159 18.712 -12.360 1.00 72.19 302 ALA A O 1
ATOM 2333 N N . TRP A 1 303 ? 21.632 17.339 -13.332 1.00 84.00 303 TRP A N 1
ATOM 2334 C CA . TRP A 1 303 ? 22.450 17.217 -12.128 1.00 84.00 303 TRP A CA 1
ATOM 2335 C C . TRP A 1 303 ? 23.152 18.526 -11.757 1.00 84.00 303 TRP A C 1
ATOM 2337 O O . TRP A 1 303 ? 23.159 18.892 -10.584 1.00 84.00 303 TRP A O 1
ATOM 2347 N N . ALA A 1 304 ? 23.702 19.256 -12.730 1.00 86.38 304 ALA A N 1
ATOM 2348 C CA . ALA A 1 304 ? 24.324 20.551 -12.471 1.00 86.38 304 ALA A CA 1
ATOM 2349 C C . ALA A 1 304 ? 23.329 21.542 -11.840 1.00 86.38 304 ALA A C 1
ATOM 2351 O O . ALA A 1 304 ? 23.684 22.230 -10.881 1.00 86.38 304 ALA A O 1
ATOM 2352 N N . ASP A 1 305 ? 22.080 21.565 -12.309 1.00 84.56 305 ASP A N 1
ATOM 2353 C CA . ASP A 1 305 ? 21.022 22.411 -11.746 1.00 84.56 305 ASP A CA 1
ATOM 2354 C C . ASP A 1 305 ? 20.655 21.998 -10.320 1.00 84.56 305 ASP A C 1
ATOM 2356 O O . ASP A 1 305 ? 20.614 22.842 -9.421 1.00 84.56 305 ASP A O 1
ATOM 2360 N N . ALA A 1 306 ? 20.451 20.698 -10.090 1.00 83.50 306 ALA A N 1
ATOM 2361 C CA . ALA A 1 306 ? 20.150 20.155 -8.770 1.00 83.50 306 ALA A CA 1
ATOM 2362 C C . ALA A 1 306 ? 21.276 20.445 -7.766 1.00 83.50 306 ALA A C 1
ATOM 2364 O O . ALA A 1 306 ? 21.025 20.970 -6.681 1.00 83.50 306 ALA A O 1
ATOM 2365 N N . ALA A 1 307 ? 22.528 20.167 -8.137 1.00 89.38 307 ALA A N 1
ATOM 2366 C CA . ALA A 1 307 ? 23.692 20.432 -7.299 1.00 89.38 307 ALA A CA 1
ATOM 2367 C C . ALA A 1 307 ? 23.845 21.931 -7.006 1.00 89.38 307 ALA A C 1
ATOM 2369 O O . ALA A 1 307 ? 24.160 22.307 -5.878 1.00 89.38 307 ALA A O 1
ATOM 2370 N N . THR A 1 308 ? 23.584 22.802 -7.986 1.00 92.94 308 THR A N 1
ATOM 2371 C CA . THR A 1 308 ? 23.621 24.261 -7.788 1.00 92.94 308 THR A CA 1
ATOM 2372 C C . THR A 1 308 ? 22.542 24.714 -6.805 1.00 92.94 308 THR A C 1
ATOM 2374 O O . THR A 1 308 ? 22.851 25.444 -5.862 1.00 92.94 308 THR A O 1
ATOM 2377 N N . ALA A 1 309 ? 21.311 24.216 -6.953 1.00 90.31 309 ALA A N 1
ATOM 2378 C CA . ALA A 1 309 ? 20.210 24.527 -6.044 1.00 90.31 309 ALA A CA 1
ATOM 2379 C C . ALA A 1 309 ? 20.503 24.062 -4.608 1.00 90.31 309 ALA A C 1
ATOM 2381 O O . ALA A 1 309 ? 20.332 24.839 -3.668 1.00 90.31 309 ALA A O 1
ATOM 2382 N N . VAL A 1 310 ? 21.015 22.839 -4.429 1.00 89.44 310 VAL A N 1
ATOM 2383 C CA . VAL A 1 310 ? 21.379 22.290 -3.111 1.00 89.44 310 VAL A CA 1
ATOM 2384 C C . VAL A 1 310 ? 22.522 23.082 -2.471 1.00 89.44 310 VAL A C 1
ATOM 2386 O O . VAL A 1 310 ? 22.401 23.482 -1.313 1.00 89.44 310 VAL A O 1
ATOM 2389 N N . ARG A 1 311 ? 23.600 23.389 -3.212 1.00 91.94 311 ARG A N 1
ATOM 2390 C CA . ARG A 1 311 ? 24.695 24.241 -2.704 1.00 91.94 311 ARG A CA 1
ATOM 2391 C C . ARG A 1 311 ? 24.177 25.607 -2.271 1.00 91.94 311 ARG A C 1
ATOM 2393 O O . ARG A 1 311 ? 24.576 26.110 -1.228 1.00 91.94 311 ARG A O 1
ATOM 2400 N N . SER A 1 312 ? 23.278 26.189 -3.058 1.00 93.06 312 SER A N 1
ATOM 2401 C CA . SER A 1 312 ? 22.696 27.497 -2.780 1.00 93.06 312 SER A CA 1
ATOM 2402 C C . SER A 1 312 ? 21.810 27.475 -1.525 1.00 93.06 312 SER A C 1
ATOM 2404 O O . SER A 1 312 ? 21.919 28.372 -0.696 1.00 93.06 312 SER A O 1
ATOM 2406 N N . LEU A 1 313 ? 20.977 26.446 -1.334 1.00 90.75 313 LEU A N 1
ATOM 2407 C CA . LEU A 1 313 ? 20.152 26.291 -0.127 1.00 90.75 313 LEU A CA 1
ATOM 2408 C C . LEU A 1 313 ? 20.993 26.078 1.138 1.00 90.75 313 LEU A C 1
ATOM 2410 O O . LEU A 1 313 ? 20.653 26.596 2.202 1.00 90.75 313 LEU A O 1
ATOM 2414 N N . ALA A 1 314 ? 22.083 25.320 1.028 1.00 88.75 314 ALA A N 1
ATOM 2415 C CA . ALA A 1 314 ? 22.994 25.078 2.140 1.00 88.75 314 ALA A CA 1
ATOM 2416 C C . ALA A 1 314 ? 23.825 26.323 2.489 1.00 88.75 314 ALA A C 1
ATOM 2418 O O . ALA A 1 314 ? 23.955 26.660 3.662 1.00 88.75 314 ALA A O 1
ATOM 2419 N N . ALA A 1 315 ? 24.285 27.077 1.483 1.00 88.25 315 ALA A N 1
ATOM 2420 C CA . ALA A 1 315 ? 24.969 28.357 1.679 1.00 88.25 315 ALA A CA 1
ATOM 2421 C C . ALA A 1 315 ? 24.081 29.402 2.381 1.00 88.25 315 ALA A C 1
ATOM 2423 O O . ALA A 1 315 ? 24.574 30.188 3.187 1.00 88.25 315 ALA A O 1
ATOM 2424 N N . ASP A 1 316 ? 22.769 29.367 2.128 1.00 89.25 316 ASP A N 1
ATOM 2425 C CA . ASP A 1 316 ? 21.778 30.186 2.840 1.00 89.25 316 ASP A CA 1
ATOM 2426 C C . ASP A 1 316 ? 21.451 29.651 4.250 1.00 89.25 316 ASP A C 1
ATOM 2428 O O . ASP A 1 316 ? 20.634 30.226 4.974 1.00 89.25 316 ASP A O 1
ATOM 2432 N N . GLY A 1 317 ? 22.062 28.533 4.652 1.00 86.50 317 GLY A N 1
ATOM 2433 C CA . GLY A 1 317 ? 21.846 27.879 5.936 1.00 86.50 317 GLY A CA 1
ATOM 2434 C C . GLY A 1 317 ? 20.448 27.288 6.091 1.00 86.50 317 GLY A C 1
ATOM 2435 O O . GLY A 1 317 ? 19.963 27.200 7.218 1.00 86.50 317 GLY A O 1
ATOM 2436 N N . LEU A 1 318 ? 19.768 26.931 4.994 1.00 88.12 318 LEU A N 1
ATOM 2437 C CA . LEU A 1 318 ? 18.395 26.408 5.011 1.00 88.12 318 LEU A CA 1
ATOM 2438 C C . LEU A 1 318 ? 18.341 24.880 5.100 1.00 88.12 318 LEU A C 1
ATOM 2440 O O . LEU A 1 318 ? 17.385 24.331 5.643 1.00 88.12 318 LEU A O 1
ATOM 2444 N N . ILE A 1 319 ? 19.363 24.194 4.596 1.00 86.62 319 ILE A N 1
ATOM 2445 C CA . ILE A 1 319 ? 19.471 22.734 4.641 1.00 86.62 319 ILE A CA 1
ATOM 2446 C C . ILE A 1 319 ? 20.849 22.312 5.145 1.00 86.62 319 ILE A C 1
ATOM 2448 O O . ILE A 1 319 ? 21.823 23.036 4.958 1.00 86.62 319 ILE A O 1
ATOM 2452 N N . THR A 1 320 ? 20.925 21.131 5.749 1.00 85.44 320 THR A N 1
ATOM 2453 C CA . THR A 1 320 ? 22.182 20.458 6.111 1.00 85.44 320 THR A CA 1
ATOM 2454 C C . THR A 1 320 ? 22.111 18.969 5.761 1.00 85.44 320 THR A C 1
ATOM 2456 O O . THR A 1 320 ? 21.013 18.430 5.584 1.00 85.44 320 THR A O 1
ATOM 2459 N N . LEU A 1 321 ? 23.270 18.316 5.635 1.00 80.38 321 LEU A N 1
ATOM 2460 C CA . LEU A 1 321 ? 23.363 16.870 5.439 1.00 80.38 321 LEU A CA 1
ATOM 2461 C C . LEU A 1 321 ? 23.307 16.130 6.770 1.00 80.38 321 LEU A C 1
ATOM 2463 O O . LEU A 1 321 ? 23.974 16.502 7.729 1.00 80.38 321 LEU A O 1
ATOM 2467 N N . THR A 1 322 ? 22.576 15.022 6.787 1.00 71.62 322 THR A N 1
ATOM 2468 C CA . THR A 1 322 ? 22.537 14.088 7.912 1.00 71.62 322 THR A CA 1
ATOM 2469 C C . THR A 1 322 ? 22.787 12.663 7.430 1.00 71.62 322 THR A C 1
ATOM 2471 O O . THR A 1 322 ? 22.290 12.247 6.379 1.00 71.62 322 THR A O 1
ATOM 2474 N N . ASP A 1 323 ? 23.572 11.923 8.212 1.00 58.59 323 ASP A N 1
ATOM 2475 C CA . ASP A 1 323 ? 23.847 10.503 8.005 1.00 58.59 323 ASP A CA 1
ATOM 2476 C C . ASP A 1 323 ? 22.940 9.715 8.963 1.00 58.59 323 ASP A C 1
ATOM 2478 O O . ASP A 1 323 ? 23.060 9.817 10.185 1.00 58.59 323 ASP A O 1
ATOM 2482 N N . GLU A 1 324 ? 21.956 8.983 8.437 1.00 51.50 324 GLU A N 1
ATOM 2483 C CA . GLU A 1 324 ? 20.828 8.444 9.224 1.00 51.50 324 GLU A CA 1
ATOM 2484 C C . GLU A 1 324 ? 21.199 7.299 10.199 1.00 51.50 324 GLU A C 1
ATOM 2486 O O . GLU A 1 324 ? 20.318 6.653 10.769 1.00 51.50 324 GLU A O 1
ATOM 2491 N N . THR A 1 325 ? 22.484 7.033 10.453 1.00 41.75 325 THR A N 1
ATOM 2492 C CA . THR A 1 325 ? 22.923 5.936 11.334 1.00 41.75 325 THR A CA 1
ATOM 2493 C C . THR A 1 325 ? 23.276 6.324 12.768 1.00 41.75 325 THR A C 1
ATOM 2495 O O . THR A 1 325 ? 23.381 5.431 13.609 1.00 41.75 325 THR A O 1
ATOM 2498 N N . THR A 1 326 ? 23.388 7.607 13.119 1.00 37.66 326 THR A N 1
ATOM 2499 C CA . THR A 1 326 ? 23.666 7.987 14.516 1.00 37.66 326 THR A CA 1
ATOM 2500 C C . THR A 1 326 ? 23.161 9.390 14.810 1.00 37.66 326 THR A C 1
ATOM 2502 O O . THR A 1 326 ? 23.535 10.335 14.131 1.00 37.66 326 THR A O 1
ATOM 2505 N N . GLY A 1 327 ? 22.334 9.538 15.849 1.00 39.47 327 GLY A N 1
ATOM 2506 C CA . GLY A 1 327 ? 21.837 10.828 16.345 1.00 39.47 327 GLY A CA 1
ATOM 2507 C C . GLY A 1 327 ? 22.899 11.696 17.030 1.00 39.47 327 GLY A C 1
ATOM 2508 O O . GLY A 1 327 ? 22.572 12.382 17.992 1.00 39.47 327 GLY A O 1
ATOM 2509 N N . ASP A 1 328 ? 24.144 11.645 16.559 1.00 36.81 328 ASP A N 1
ATOM 2510 C CA . ASP A 1 328 ? 25.217 12.550 16.953 1.00 36.81 328 ASP A CA 1
ATOM 2511 C C . ASP A 1 328 ? 25.562 13.418 15.743 1.00 36.81 328 ASP A C 1
ATOM 2513 O O . ASP A 1 328 ? 26.136 12.948 14.760 1.00 36.81 328 ASP A O 1
ATOM 2517 N N . ALA A 1 329 ? 25.185 14.694 15.819 1.00 42.59 329 ALA A N 1
ATOM 2518 C CA . ALA A 1 329 ? 25.669 15.706 14.895 1.00 42.59 329 ALA A CA 1
ATOM 2519 C C . ALA A 1 329 ? 27.162 15.953 15.189 1.00 42.59 329 ALA A C 1
ATOM 2521 O O . ALA A 1 329 ? 27.494 16.322 16.324 1.00 42.59 329 ALA A O 1
ATOM 2522 N N . PRO A 1 330 ? 28.084 15.751 14.229 1.00 43.69 330 PRO A N 1
ATOM 2523 C CA . PRO A 1 330 ? 29.458 16.197 14.401 1.00 43.69 330 PRO A CA 1
ATOM 2524 C C . PRO A 1 330 ? 29.501 17.736 14.511 1.00 43.69 330 PRO A C 1
ATOM 2526 O O . PRO A 1 330 ? 28.611 18.426 14.017 1.00 43.69 330 PRO A O 1
ATOM 2529 N N . PRO A 1 331 ? 30.499 18.306 15.207 1.00 42.72 331 PRO A N 1
ATOM 2530 C CA . PRO A 1 331 ? 30.520 19.726 15.528 1.00 42.72 331 PRO A CA 1
ATOM 2531 C C . PRO A 1 331 ? 30.733 20.612 14.288 1.00 42.72 331 PRO A C 1
ATOM 2533 O O . PRO A 1 331 ? 31.536 20.316 13.407 1.00 42.72 331 PRO A O 1
ATOM 2536 N N . LEU A 1 332 ? 30.024 21.744 14.291 1.00 54.53 332 LEU A N 1
ATOM 2537 C CA . LEU A 1 332 ? 30.002 22.807 13.285 1.00 54.53 332 LEU A CA 1
ATOM 2538 C C . LEU A 1 332 ? 31.395 23.388 12.963 1.00 54.53 332 LEU A C 1
ATOM 2540 O O . LEU A 1 332 ? 31.956 24.151 13.750 1.00 54.53 332 LEU A O 1
ATOM 2544 N N . ALA A 1 333 ? 31.880 23.054 11.766 1.00 51.91 333 ALA A N 1
ATOM 2545 C CA . ALA A 1 333 ? 32.751 23.833 10.870 1.00 51.91 333 ALA A CA 1
ATOM 2546 C C . ALA A 1 333 ? 32.839 23.136 9.490 1.00 51.91 333 ALA A C 1
ATOM 2548 O O . ALA A 1 333 ? 32.914 23.812 8.467 1.00 51.91 333 ALA A O 1
ATOM 2549 N N . ASP A 1 334 ? 32.707 21.803 9.474 1.00 64.00 334 ASP A N 1
ATOM 2550 C CA . ASP A 1 334 ? 32.968 20.952 8.302 1.00 64.00 334 ASP A CA 1
ATOM 2551 C C . ASP A 1 334 ? 31.707 20.525 7.513 1.00 64.00 334 ASP A C 1
ATOM 2553 O O . ASP A 1 334 ? 31.824 19.826 6.512 1.00 64.00 334 ASP A O 1
ATOM 2557 N N . GLU A 1 335 ? 30.486 20.925 7.900 1.00 69.94 335 GLU A N 1
ATOM 2558 C CA . GLU A 1 335 ? 29.242 20.429 7.262 1.00 69.94 335 GLU A CA 1
ATOM 2559 C C . GLU A 1 335 ? 29.064 20.896 5.807 1.00 69.94 335 GLU A C 1
ATOM 2561 O O . GLU A 1 335 ? 28.697 20.108 4.934 1.00 69.94 335 GLU A O 1
ATOM 2566 N N . GLN A 1 336 ? 29.351 22.169 5.519 1.00 75.31 336 GLN A N 1
ATOM 2567 C CA . GLN A 1 336 ? 29.268 22.699 4.153 1.00 75.31 336 GLN A CA 1
ATOM 2568 C C . GLN A 1 336 ? 30.364 22.103 3.260 1.00 75.31 336 GLN A C 1
ATOM 2570 O O . GLN A 1 336 ? 30.134 21.847 2.078 1.00 75.31 336 GLN A O 1
ATOM 2575 N N . GLU A 1 337 ? 31.554 21.877 3.821 1.00 77.56 337 GLU A N 1
ATOM 2576 C CA . GLU A 1 337 ? 32.668 21.234 3.125 1.00 77.56 337 GLU A CA 1
ATOM 2577 C C . GLU A 1 337 ? 32.354 19.760 2.843 1.00 77.56 337 GLU A C 1
ATOM 2579 O O . GLU A 1 337 ? 32.559 19.294 1.724 1.00 77.56 337 GLU A O 1
ATOM 2584 N N . HIS A 1 338 ? 31.739 19.064 3.802 1.00 78.19 338 HIS A N 1
ATOM 2585 C CA . HIS A 1 338 ? 31.245 17.703 3.636 1.00 78.19 338 HIS A CA 1
ATOM 2586 C C . HIS A 1 338 ? 30.157 17.612 2.557 1.00 78.19 338 HIS A C 1
ATOM 2588 O O . HIS A 1 338 ? 30.249 16.767 1.668 1.00 78.19 338 HIS A O 1
ATOM 2594 N N . LEU A 1 339 ? 29.175 18.521 2.558 1.00 83.19 339 LEU A N 1
ATOM 2595 C CA . LEU A 1 339 ? 28.163 18.588 1.500 1.00 83.19 339 LEU A CA 1
ATOM 2596 C C . LEU A 1 339 ? 28.772 18.845 0.129 1.00 83.19 339 LEU A C 1
ATOM 2598 O O . LEU A 1 339 ? 28.409 18.170 -0.835 1.00 83.19 339 LEU A O 1
ATOM 2602 N N . ASN A 1 340 ? 29.706 19.786 0.031 1.00 84.50 340 ASN A N 1
ATOM 2603 C CA . ASN A 1 340 ? 30.388 20.049 -1.228 1.00 84.50 340 ASN A CA 1
ATOM 2604 C C . ASN A 1 340 ? 31.168 18.813 -1.701 1.00 84.50 340 ASN A C 1
ATOM 2606 O O . ASN A 1 340 ? 31.024 18.433 -2.857 1.00 84.50 340 ASN A O 1
ATOM 2610 N N . ALA A 1 341 ? 31.891 18.123 -0.813 1.00 82.38 341 ALA A N 1
ATOM 2611 C CA . ALA A 1 341 ? 32.630 16.906 -1.150 1.00 82.38 341 ALA A CA 1
ATOM 2612 C C . ALA A 1 341 ? 31.716 15.758 -1.622 1.00 82.38 341 ALA A C 1
ATOM 2614 O O . ALA A 1 341 ? 32.044 15.051 -2.581 1.00 82.38 341 ALA A O 1
ATOM 2615 N N . VAL A 1 342 ? 30.549 15.589 -0.991 1.00 83.06 342 VAL A N 1
ATOM 2616 C CA . VAL A 1 342 ? 29.528 14.621 -1.422 1.00 83.06 342 VAL A CA 1
ATOM 2617 C C . VAL A 1 342 ? 29.005 14.989 -2.810 1.00 83.06 342 VAL A C 1
ATOM 2619 O O . VAL A 1 342 ? 29.001 14.149 -3.709 1.00 83.06 342 VAL A O 1
ATOM 2622 N N . LEU A 1 343 ? 28.610 16.247 -3.022 1.00 86.06 343 LEU A N 1
ATOM 2623 C CA . LEU A 1 343 ? 28.112 16.712 -4.317 1.00 86.06 343 LEU A CA 1
ATOM 2624 C C . LEU A 1 343 ? 29.166 16.584 -5.420 1.00 86.06 343 LEU A C 1
ATOM 2626 O O . LEU A 1 343 ? 28.821 16.201 -6.535 1.00 86.06 343 LEU A O 1
ATOM 2630 N N . ASP A 1 344 ? 30.433 16.863 -5.131 1.00 86.75 344 ASP A N 1
ATOM 2631 C CA . ASP A 1 344 ? 31.534 16.754 -6.090 1.00 86.75 344 ASP A CA 1
ATOM 2632 C C . ASP A 1 344 ? 31.807 15.289 -6.463 1.00 86.75 344 ASP A C 1
ATOM 2634 O O . ASP A 1 344 ? 31.975 14.977 -7.643 1.00 86.75 344 ASP A O 1
ATOM 2638 N N . THR A 1 345 ? 31.748 14.372 -5.491 1.00 83.88 345 THR A N 1
ATOM 2639 C CA . THR A 1 345 ? 31.863 12.920 -5.728 1.00 83.88 345 THR A CA 1
ATOM 2640 C C . THR A 1 345 ? 30.753 12.428 -6.656 1.00 83.88 345 THR A C 1
ATOM 2642 O O . THR A 1 345 ? 31.013 11.760 -7.658 1.00 83.88 345 THR A O 1
ATOM 2645 N N . VAL A 1 346 ? 29.511 12.818 -6.363 1.00 80.25 346 VAL A N 1
ATOM 2646 C CA . VAL A 1 346 ? 28.344 12.459 -7.173 1.00 80.25 346 VAL A CA 1
ATOM 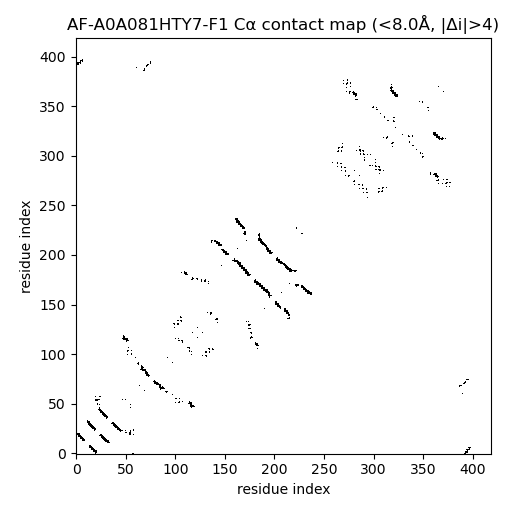2647 C C . VAL A 1 346 ? 28.424 13.099 -8.563 1.00 80.25 346 VAL A C 1
ATOM 2649 O O . VAL A 1 346 ? 28.090 12.457 -9.558 1.00 80.25 346 VAL A O 1
ATOM 2652 N N . THR A 1 347 ? 28.922 14.335 -8.657 1.00 85.12 347 THR A N 1
ATOM 2653 C CA . THR A 1 347 ? 29.144 15.025 -9.937 1.00 85.12 347 THR A CA 1
ATOM 2654 C C . THR A 1 347 ? 30.132 14.260 -10.805 1.00 85.12 347 THR A C 1
ATOM 2656 O O . THR A 1 347 ? 29.805 13.951 -11.948 1.00 85.12 347 THR A O 1
ATOM 2659 N N . ALA A 1 348 ? 31.290 13.884 -10.259 1.00 83.50 348 ALA A N 1
ATOM 2660 C CA . ALA A 1 348 ? 32.303 13.132 -10.991 1.00 83.50 348 ALA A CA 1
ATOM 2661 C C . ALA A 1 348 ? 31.763 11.789 -11.511 1.00 83.50 348 ALA A C 1
ATOM 2663 O O . ALA A 1 348 ? 32.056 11.387 -12.637 1.00 83.50 348 ALA A O 1
ATOM 2664 N N . GLU A 1 349 ? 30.934 11.106 -10.720 1.00 77.19 349 GLU A N 1
ATOM 2665 C CA . GLU A 1 349 ? 30.305 9.858 -11.139 1.00 77.19 349 GLU A CA 1
ATOM 2666 C C . GLU A 1 349 ? 29.257 10.072 -12.245 1.00 77.19 349 GLU A C 1
ATOM 2668 O O . GLU A 1 349 ? 29.220 9.309 -13.212 1.00 77.19 349 GLU A O 1
ATOM 2673 N N . VAL A 1 350 ? 28.437 11.125 -12.160 1.00 70.06 350 VAL A N 1
ATOM 2674 C CA . VAL A 1 350 ? 27.464 11.478 -13.211 1.00 70.06 350 VAL A CA 1
ATOM 2675 C C . VAL A 1 350 ? 28.167 11.856 -14.519 1.00 70.06 350 VAL A C 1
ATOM 2677 O O . VAL A 1 350 ? 27.722 11.427 -15.585 1.00 70.06 350 VAL A O 1
ATOM 2680 N N . GLU A 1 351 ? 29.272 12.601 -14.455 1.00 77.62 351 GLU A N 1
ATOM 2681 C CA . GLU A 1 351 ? 30.073 12.991 -15.625 1.00 77.62 351 GLU A CA 1
ATOM 2682 C C . GLU A 1 351 ? 30.725 11.793 -16.325 1.00 77.62 351 GLU A C 1
ATOM 2684 O O . GLU A 1 351 ? 30.822 11.766 -17.550 1.00 77.62 351 GLU A O 1
ATOM 2689 N N . GLN A 1 352 ? 31.101 10.761 -15.569 1.00 74.00 352 GLN A N 1
ATOM 2690 C CA . GLN A 1 352 ? 31.621 9.499 -16.109 1.00 74.00 352 GLN A CA 1
ATOM 2691 C C . GLN A 1 352 ? 30.516 8.565 -16.639 1.00 74.00 352 GLN A C 1
ATOM 2693 O O . GLN A 1 352 ? 30.797 7.441 -17.056 1.00 74.00 352 GLN A O 1
ATOM 2698 N N . GLY A 1 353 ? 29.251 9.000 -16.621 1.00 58.00 353 GLY A N 1
ATOM 2699 C CA . GLY A 1 353 ? 28.097 8.187 -17.013 1.00 58.00 353 GLY A CA 1
ATOM 2700 C C . GLY A 1 353 ? 27.688 7.138 -15.971 1.00 58.00 353 GLY A C 1
ATOM 2701 O O . GLY A 1 353 ? 26.836 6.290 -16.253 1.00 58.00 353 GLY A O 1
ATOM 2702 N N . GLY A 1 354 ? 28.264 7.200 -14.768 1.00 53.62 354 GLY A N 1
ATOM 2703 C CA . GLY A 1 354 ? 27.984 6.329 -13.632 1.00 53.62 354 GLY A CA 1
ATOM 2704 C C . GLY A 1 354 ? 26.595 6.532 -13.016 1.00 53.62 354 GLY A C 1
ATOM 2705 O O . GLY A 1 354 ? 25.779 7.363 -13.444 1.00 53.62 354 GLY A O 1
ATOM 2706 N N . ARG A 1 355 ? 26.270 5.712 -12.015 1.00 57.97 355 ARG A N 1
ATOM 2707 C CA . ARG A 1 355 ? 24.980 5.722 -11.313 1.00 57.97 355 ARG A CA 1
ATOM 2708 C C . ARG A 1 355 ? 25.248 5.733 -9.806 1.00 57.97 355 ARG A C 1
ATOM 2710 O O . ARG A 1 355 ? 25.351 4.649 -9.236 1.00 57.97 355 ARG A O 1
ATOM 2717 N N . PRO A 1 356 ? 25.286 6.933 -9.196 1.00 59.75 356 PRO A N 1
ATOM 2718 C CA . PRO A 1 356 ? 25.527 7.080 -7.768 1.00 59.75 356 PRO A CA 1
ATOM 2719 C C . PRO A 1 356 ? 24.563 6.228 -6.954 1.00 59.75 356 PRO A C 1
ATOM 2721 O O . PRO A 1 356 ? 23.388 6.099 -7.304 1.00 59.75 356 PRO A O 1
ATOM 2724 N N . ALA A 1 357 ? 25.050 5.623 -5.876 1.00 53.88 357 ALA A N 1
ATOM 2725 C CA . ALA A 1 357 ? 24.223 4.845 -4.962 1.00 53.88 357 ALA A CA 1
ATOM 2726 C C . ALA A 1 357 ? 23.338 5.794 -4.134 1.00 53.88 357 ALA A C 1
ATOM 2728 O O . ALA A 1 357 ? 23.673 6.190 -3.027 1.00 53.88 357 ALA A O 1
ATOM 2729 N N . TRP A 1 358 ? 22.197 6.192 -4.694 1.00 54.31 358 TRP A N 1
ATOM 2730 C CA . TRP A 1 358 ? 21.306 7.210 -4.125 1.00 54.31 358 TRP A CA 1
ATOM 2731 C C . TRP A 1 358 ? 20.544 6.785 -2.855 1.00 54.31 358 TRP A C 1
ATOM 2733 O O . TRP A 1 358 ? 19.802 7.589 -2.293 1.00 54.31 358 TRP A O 1
ATOM 2743 N N . THR A 1 359 ? 20.637 5.512 -2.462 1.00 39.84 359 THR A N 1
ATOM 2744 C CA . THR A 1 359 ? 19.728 4.859 -1.504 1.00 39.84 359 THR A CA 1
ATOM 2745 C C . THR A 1 359 ? 20.245 4.774 -0.070 1.00 39.84 359 THR A C 1
ATOM 2747 O O . THR A 1 359 ? 19.474 4.378 0.799 1.00 39.84 359 THR A O 1
ATOM 2750 N N . GLU A 1 360 ? 21.507 5.120 0.195 1.00 47.50 360 GLU A N 1
ATOM 2751 C CA . GLU A 1 360 ? 22.140 4.908 1.513 1.00 47.50 360 GLU A CA 1
ATOM 2752 C C . GLU A 1 360 ? 22.644 6.198 2.181 1.00 47.50 360 GLU A C 1
ATOM 2754 O O . GLU A 1 360 ? 23.520 6.160 3.034 1.00 47.50 360 GLU A O 1
ATOM 2759 N N . GLY A 1 361 ? 22.032 7.339 1.856 1.00 54.31 361 GLY A N 1
ATOM 2760 C CA . GLY A 1 361 ? 22.442 8.643 2.382 1.00 54.31 361 GLY A CA 1
ATOM 2761 C C . GLY A 1 361 ? 23.582 9.279 1.575 1.00 54.31 361 GLY A C 1
ATOM 2762 O O . GLY A 1 361 ? 24.142 8.641 0.677 1.00 54.31 361 GLY A O 1
ATOM 2763 N N . PRO A 1 362 ? 23.896 10.562 1.833 1.00 59.94 362 PRO A N 1
ATOM 2764 C CA . PRO A 1 362 ? 23.391 11.389 2.937 1.00 59.94 362 PRO A CA 1
ATOM 2765 C C . PRO A 1 362 ? 22.119 12.198 2.584 1.00 59.94 362 PRO A C 1
ATOM 2767 O O . PRO A 1 362 ? 21.848 12.499 1.417 1.00 59.94 362 PRO A O 1
ATOM 2770 N N . TRP A 1 363 ? 21.311 12.527 3.599 1.00 73.62 363 TRP A N 1
ATOM 2771 C CA . TRP A 1 363 ? 19.985 13.151 3.455 1.00 73.62 363 TRP A CA 1
ATOM 2772 C C . TRP A 1 363 ? 20.013 14.652 3.743 1.00 73.62 363 TRP A C 1
ATOM 2774 O O . TRP A 1 363 ? 20.641 15.090 4.703 1.00 73.62 363 TRP A O 1
ATOM 2784 N N . LEU A 1 364 ? 19.280 15.440 2.958 1.00 81.12 364 LEU A N 1
ATOM 2785 C CA . LEU A 1 364 ? 19.079 16.868 3.187 1.00 81.12 364 LEU A CA 1
ATOM 2786 C C . LEU A 1 364 ? 17.933 17.072 4.183 1.00 81.12 364 LEU A C 1
ATOM 2788 O O . LEU A 1 364 ? 16.789 16.701 3.921 1.00 81.12 364 LEU A O 1
ATOM 2792 N N . THR A 1 365 ? 18.230 17.702 5.311 1.00 82.38 365 THR A N 1
ATOM 2793 C CA . THR A 1 365 ? 17.238 18.073 6.331 1.00 82.38 365 THR A CA 1
ATOM 2794 C C . THR A 1 365 ? 17.168 19.581 6.496 1.00 82.38 365 THR A C 1
ATOM 2796 O O . THR A 1 365 ? 18.181 20.267 6.348 1.00 82.38 365 THR A O 1
ATOM 2799 N N . LEU A 1 366 ? 15.982 20.102 6.818 1.00 82.12 366 LEU A N 1
ATOM 2800 C CA . LEU A 1 366 ? 15.804 21.525 7.094 1.00 82.12 366 LEU A CA 1
ATOM 2801 C C . LEU A 1 366 ? 16.507 21.922 8.394 1.00 82.12 366 LEU A C 1
ATOM 2803 O O . LEU A 1 366 ? 16.349 21.280 9.431 1.00 82.12 366 LEU A O 1
ATOM 2807 N N . THR A 1 367 ? 17.216 23.045 8.353 1.00 85.94 367 THR A N 1
AT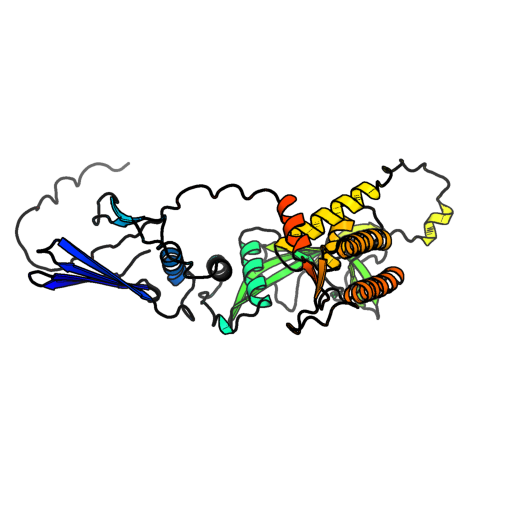OM 2808 C CA . THR A 1 367 ? 17.602 23.765 9.571 1.00 85.94 367 THR A CA 1
ATOM 2809 C C . THR A 1 367 ? 16.387 24.508 10.138 1.00 85.94 367 THR A C 1
ATOM 2811 O O . THR A 1 367 ? 15.352 24.632 9.479 1.00 85.94 367 THR A O 1
ATOM 2814 N N . ALA A 1 368 ? 16.511 25.098 11.331 1.00 80.88 368 ALA A N 1
ATOM 2815 C CA . ALA A 1 368 ? 15.463 25.968 11.877 1.00 80.88 368 ALA A CA 1
ATOM 2816 C C . ALA A 1 368 ? 15.089 27.122 10.917 1.00 80.88 368 ALA A C 1
ATOM 2818 O O . ALA A 1 368 ? 13.909 27.437 10.749 1.00 80.88 368 ALA A O 1
ATOM 2819 N N . ASN A 1 369 ? 16.081 27.704 10.231 1.00 85.00 369 ASN A N 1
ATOM 2820 C CA . ASN A 1 369 ? 15.861 28.748 9.225 1.00 85.00 369 ASN A CA 1
ATOM 2821 C C . ASN A 1 369 ? 15.164 28.186 7.976 1.00 85.00 369 ASN A C 1
ATOM 2823 O O . ASN A 1 369 ? 14.248 28.815 7.443 1.00 85.00 369 ASN A O 1
ATOM 2827 N N . GLY A 1 370 ? 15.551 26.982 7.543 1.00 86.38 370 GLY A N 1
ATOM 2828 C CA . GLY A 1 370 ? 14.899 26.261 6.451 1.00 86.38 370 GLY A CA 1
ATOM 2829 C C . GLY A 1 370 ? 13.430 25.970 6.721 1.00 86.38 370 GLY A C 1
ATOM 2830 O O . GLY A 1 370 ? 12.587 26.201 5.859 1.00 86.38 370 GLY A O 1
ATOM 2831 N N . GLN A 1 371 ? 13.103 25.539 7.938 1.00 82.44 371 GLN A N 1
ATOM 2832 C CA . GLN A 1 371 ? 11.737 25.222 8.353 1.00 82.44 371 GLN A CA 1
ATOM 2833 C C . GLN A 1 371 ? 10.831 26.457 8.334 1.00 82.44 371 GLN A C 1
ATOM 2835 O O . GLN A 1 371 ? 9.689 26.391 7.868 1.00 82.44 371 GLN A O 1
ATOM 2840 N N . GLN A 1 372 ? 11.357 27.609 8.757 1.00 80.88 372 GLN A N 1
ATOM 2841 C CA . GLN A 1 372 ? 10.656 28.887 8.668 1.00 80.88 372 GLN A CA 1
ATOM 2842 C C . GLN A 1 372 ? 10.461 29.341 7.213 1.00 80.88 372 GLN A C 1
ATOM 2844 O O . GLN A 1 372 ? 9.357 29.755 6.857 1.00 80.88 372 GLN A O 1
ATOM 2849 N N . ALA A 1 373 ? 11.496 29.253 6.371 1.00 83.62 373 ALA A N 1
ATOM 2850 C CA . ALA A 1 373 ? 11.420 29.645 4.962 1.00 83.62 373 ALA A CA 1
ATOM 2851 C C . ALA A 1 373 ? 10.450 28.755 4.167 1.00 83.62 373 ALA A C 1
ATOM 2853 O O . ALA A 1 373 ? 9.598 29.256 3.435 1.00 83.62 373 ALA A O 1
ATOM 2854 N N . ALA A 1 374 ? 10.519 27.438 4.362 1.00 82.81 374 ALA A N 1
ATOM 2855 C CA . ALA A 1 374 ? 9.654 26.485 3.681 1.00 82.81 374 ALA A CA 1
ATOM 2856 C C . ALA A 1 374 ? 8.181 26.640 4.098 1.00 82.81 374 ALA A C 1
ATOM 2858 O O . ALA A 1 374 ? 7.295 26.602 3.248 1.00 82.81 374 ALA A O 1
ATOM 2859 N N . SER A 1 375 ? 7.900 26.910 5.379 1.00 74.19 375 SER A N 1
ATOM 2860 C CA . SER A 1 375 ? 6.527 27.131 5.869 1.00 74.19 375 SER A CA 1
ATOM 2861 C C . SER A 1 375 ? 5.856 28.378 5.272 1.00 74.19 375 SER A C 1
ATOM 2863 O O . SER A 1 375 ? 4.631 28.448 5.220 1.00 74.19 375 SER A O 1
ATOM 2865 N N . GLN A 1 376 ? 6.639 29.367 4.824 1.00 78.88 376 GLN A N 1
ATOM 2866 C CA . GLN A 1 376 ? 6.129 30.555 4.122 1.00 78.88 376 GLN A CA 1
ATOM 2867 C C . GLN A 1 376 ? 5.836 30.286 2.638 1.00 78.88 376 GLN A C 1
ATOM 2869 O O . GLN A 1 376 ? 5.050 31.013 2.033 1.00 78.88 376 GLN A O 1
ATOM 2874 N N . LEU A 1 377 ? 6.466 29.258 2.064 1.00 75.19 377 LEU A N 1
ATOM 2875 C CA . LEU A 1 377 ? 6.297 28.828 0.674 1.00 75.19 377 LEU A CA 1
ATOM 2876 C C . LEU A 1 377 ? 5.213 27.750 0.525 1.00 75.19 377 LEU A C 1
ATOM 2878 O O . LEU A 1 377 ? 4.607 27.637 -0.540 1.00 75.19 377 LEU A O 1
ATOM 2882 N N . ALA A 1 378 ? 4.959 26.967 1.577 1.00 60.00 378 ALA A N 1
ATOM 2883 C CA . ALA A 1 378 ? 3.943 25.925 1.576 1.00 60.00 378 ALA A CA 1
ATOM 2884 C C . ALA A 1 378 ? 2.521 26.524 1.512 1.00 60.00 378 ALA A C 1
ATOM 2886 O O . ALA A 1 378 ? 2.216 27.484 2.233 1.00 60.00 378 ALA A O 1
ATOM 2887 N N . PRO A 1 379 ? 1.613 25.960 0.689 1.00 50.41 379 PRO A N 1
ATOM 2888 C CA . PRO A 1 379 ? 0.218 26.380 0.683 1.00 50.41 379 PRO A CA 1
ATOM 2889 C C . PRO A 1 379 ? -0.374 26.217 2.089 1.00 50.41 379 PRO A C 1
ATOM 2891 O O . PRO A 1 379 ? -0.183 25.190 2.741 1.00 50.41 379 PRO A O 1
ATOM 2894 N N . HIS A 1 380 ? -1.073 27.248 2.578 1.00 38.25 380 HIS A N 1
ATOM 2895 C CA . HIS A 1 380 ? -1.725 27.194 3.886 1.00 38.25 380 HIS A CA 1
ATOM 2896 C C . HIS A 1 380 ? -2.660 25.980 3.957 1.00 38.25 380 HIS A C 1
ATOM 2898 O O . HIS A 1 380 ? -3.448 25.785 3.028 1.00 38.25 380 HIS A O 1
ATOM 2904 N N . PRO A 1 381 ? -2.632 25.190 5.046 1.00 40.56 381 PRO A N 1
ATOM 2905 C CA . PRO A 1 381 ? -3.578 24.103 5.208 1.00 40.56 381 PRO A CA 1
ATOM 2906 C C . PRO A 1 381 ? -4.984 24.703 5.262 1.00 40.56 381 PRO A C 1
ATOM 2908 O O . PRO A 1 381 ? -5.337 25.424 6.202 1.00 40.56 381 PRO A O 1
ATOM 2911 N N . GLU A 1 382 ? -5.792 24.434 4.236 1.00 33.31 382 GLU A N 1
ATOM 2912 C CA . GLU A 1 382 ? -7.222 24.690 4.312 1.00 33.31 382 GLU A CA 1
ATOM 2913 C C . GLU A 1 382 ? -7.765 23.981 5.556 1.00 33.31 382 GLU A C 1
ATOM 2915 O O . GLU A 1 382 ? -7.469 22.812 5.823 1.00 33.31 382 GLU A O 1
ATOM 2920 N N . ARG A 1 383 ? -8.537 24.727 6.356 1.00 30.56 383 ARG A N 1
ATOM 2921 C CA . ARG A 1 383 ? -9.241 24.213 7.537 1.00 30.56 383 ARG A CA 1
ATOM 2922 C C . ARG A 1 383 ? -9.901 22.868 7.203 1.00 30.56 383 ARG A C 1
ATOM 2924 O O . ARG A 1 383 ? -10.594 22.792 6.188 1.00 30.56 383 ARG A O 1
ATOM 2931 N N . PRO A 1 384 ? -9.804 21.844 8.066 1.00 27.53 384 PRO A N 1
ATOM 2932 C CA . PRO A 1 384 ? -10.477 20.586 7.796 1.00 27.53 384 PRO A CA 1
ATOM 2933 C C . PRO A 1 384 ? -11.995 20.803 7.733 1.00 27.53 384 PRO A C 1
ATOM 2935 O O . PRO A 1 384 ? -12.608 21.384 8.634 1.00 27.53 384 PRO A O 1
ATOM 2938 N N . ALA A 1 385 ? -12.602 20.323 6.649 1.00 26.59 385 ALA A N 1
ATOM 2939 C CA . ALA A 1 385 ? -14.039 20.345 6.444 1.00 26.59 385 ALA A CA 1
ATOM 2940 C C . ALA A 1 385 ? -14.747 19.211 7.215 1.00 26.59 385 ALA A C 1
ATOM 2942 O O . ALA A 1 385 ? -14.417 18.035 7.088 1.00 26.59 385 ALA A O 1
ATOM 2943 N N . THR A 1 386 ? -15.819 19.599 7.914 1.00 32.28 386 THR A N 1
ATOM 2944 C CA . THR A 1 386 ? -17.007 18.822 8.336 1.00 32.28 386 THR A CA 1
ATOM 2945 C C . THR A 1 386 ? -16.870 17.642 9.319 1.00 32.28 386 THR A C 1
ATOM 2947 O O . THR A 1 386 ? -16.198 16.644 9.084 1.00 32.28 386 THR A O 1
ATOM 2950 N N . ARG A 1 387 ? -17.662 17.737 10.403 1.00 31.67 387 ARG A N 1
ATOM 2951 C CA . ARG A 1 387 ? -18.010 16.684 11.378 1.00 31.67 387 ARG A CA 1
ATOM 2952 C C . ARG A 1 387 ? -18.249 15.322 10.699 1.00 31.67 387 ARG A C 1
ATOM 2954 O O . ARG A 1 387 ? -19.252 15.156 10.003 1.00 31.67 387 ARG A O 1
ATOM 2961 N N . ARG A 1 388 ? -17.400 14.322 10.961 1.00 30.75 388 ARG A N 1
ATOM 2962 C CA . ARG A 1 388 ? -17.663 12.924 10.579 1.00 30.75 388 ARG A CA 1
ATOM 2963 C C . ARG A 1 388 ? -18.605 12.281 11.602 1.00 30.75 388 ARG A C 1
ATOM 2965 O O . ARG A 1 388 ? -18.241 12.093 12.753 1.00 30.75 388 ARG A O 1
ATOM 2972 N N . ARG A 1 389 ? -19.832 11.938 11.192 1.00 34.62 389 ARG A N 1
ATOM 2973 C CA . ARG A 1 389 ? -20.798 11.186 12.018 1.00 34.62 389 ARG A CA 1
ATOM 2974 C C . ARG A 1 389 ? -20.648 9.685 11.749 1.00 34.62 389 ARG A C 1
ATOM 2976 O O . ARG A 1 389 ? -20.921 9.251 10.631 1.00 34.62 389 ARG A O 1
ATOM 2983 N N . ARG A 1 390 ? -20.277 8.880 12.751 1.00 40.56 390 ARG A N 1
ATOM 2984 C CA . ARG A 1 390 ? -20.303 7.404 12.680 1.00 40.56 390 ARG A CA 1
ATOM 2985 C C . ARG A 1 390 ? -21.299 6.838 13.699 1.00 40.56 390 ARG A C 1
ATOM 2987 O O . ARG A 1 390 ? -21.359 7.307 14.827 1.00 40.56 390 ARG A O 1
ATOM 2994 N N . ARG A 1 391 ? -22.111 5.855 13.282 1.00 40.50 391 ARG A N 1
ATOM 2995 C CA . ARG A 1 391 ? -23.267 5.333 14.043 1.00 40.50 391 ARG A CA 1
ATOM 2996 C C . ARG A 1 391 ? -22.948 4.014 14.752 1.00 40.50 391 ARG A C 1
ATOM 2998 O O . ARG A 1 391 ? -22.353 3.112 14.158 1.00 40.50 391 ARG A O 1
ATOM 3005 N N . LEU A 1 392 ? -23.416 3.878 15.990 1.00 34.84 392 LEU A N 1
ATOM 3006 C CA . LEU A 1 392 ? -23.271 2.689 16.833 1.00 34.84 392 LEU A CA 1
ATOM 3007 C C . LEU A 1 392 ? -24.649 2.033 17.002 1.00 34.84 392 LEU A C 1
ATOM 3009 O O . LEU A 1 392 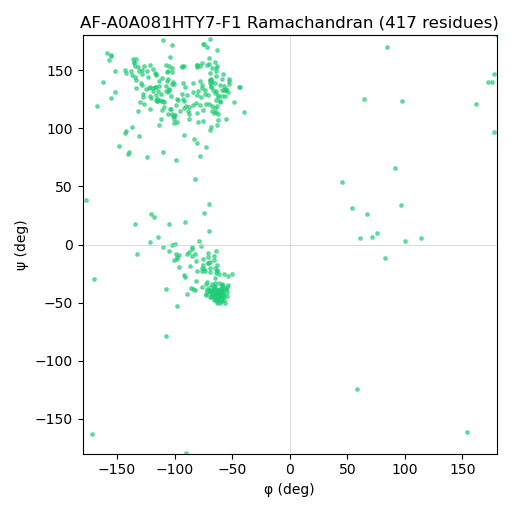? -25.556 2.642 17.554 1.00 34.84 392 LEU A O 1
ATOM 3013 N N . HIS A 1 393 ? -24.830 0.807 16.504 1.00 33.56 393 HIS A N 1
ATOM 3014 C CA . HIS A 1 393 ? -26.067 0.044 16.698 1.00 33.56 393 HIS A CA 1
ATOM 3015 C C . HIS A 1 393 ? -25.858 -0.981 17.816 1.00 33.56 393 HIS A C 1
ATOM 3017 O O . HIS A 1 393 ? -25.134 -1.961 17.633 1.00 33.56 393 HIS A O 1
ATOM 3023 N N . ALA A 1 394 ? -26.504 -0.770 18.961 1.00 33.62 394 ALA A N 1
ATOM 3024 C CA . ALA A 1 394 ? -26.648 -1.786 19.996 1.00 33.62 394 ALA A CA 1
ATOM 3025 C C . ALA A 1 394 ? -28.028 -2.441 19.837 1.00 33.62 394 ALA A C 1
ATOM 3027 O O . ALA A 1 394 ? -29.051 -1.835 20.143 1.00 33.62 394 ALA A O 1
ATOM 3028 N N . ALA A 1 395 ? -28.073 -3.672 19.325 1.00 29.58 395 ALA A N 1
ATOM 3029 C CA . ALA A 1 395 ? -29.297 -4.464 19.351 1.00 29.58 395 ALA A CA 1
ATOM 3030 C C . ALA A 1 395 ? -29.444 -5.062 20.757 1.00 29.58 395 ALA A C 1
ATOM 3032 O O . ALA A 1 395 ? -28.713 -5.981 21.128 1.00 29.58 395 ALA A O 1
ATOM 3033 N N . ALA A 1 396 ? -30.365 -4.525 21.555 1.00 29.17 396 ALA A N 1
ATOM 3034 C CA . ALA A 1 396 ? -30.723 -5.111 22.839 1.00 29.17 396 ALA A CA 1
ATOM 3035 C C . ALA A 1 396 ? -31.442 -6.450 22.598 1.00 29.17 396 ALA A C 1
ATOM 3037 O O . ALA A 1 396 ? -32.623 -6.485 22.254 1.00 29.17 396 ALA A O 1
ATOM 3038 N N . ALA A 1 397 ? -30.735 -7.568 22.764 1.00 27.31 397 ALA A N 1
ATOM 3039 C CA . ALA A 1 397 ? -31.335 -8.897 22.755 1.00 27.31 397 ALA A CA 1
ATOM 3040 C C . ALA A 1 397 ? -32.013 -9.171 24.109 1.00 27.31 397 ALA A C 1
ATOM 3042 O O . ALA A 1 397 ? -31.500 -9.897 24.956 1.00 27.31 397 ALA A O 1
ATOM 3043 N N . GLY A 1 398 ? -33.184 -8.573 24.323 1.00 26.73 398 GLY A N 1
ATOM 3044 C CA . GLY A 1 398 ? -34.065 -8.916 25.434 1.00 26.73 398 GLY A CA 1
ATOM 3045 C C . GLY A 1 398 ? -34.924 -10.129 25.086 1.00 26.73 398 GLY A C 1
ATOM 3046 O O . GLY A 1 398 ? -36.016 -9.978 24.553 1.00 26.73 398 GLY A O 1
ATOM 3047 N N . ARG A 1 399 ? -34.458 -11.343 25.401 1.00 28.45 399 ARG A N 1
ATOM 3048 C CA . ARG A 1 399 ? -35.349 -12.497 25.610 1.00 28.45 399 ARG A CA 1
ATOM 3049 C C . ARG A 1 399 ? -35.345 -12.853 27.091 1.00 28.45 399 ARG A C 1
ATOM 3051 O O . ARG A 1 399 ? -34.675 -13.793 27.504 1.00 28.45 399 ARG A O 1
ATOM 3058 N N . SER A 1 400 ? -36.101 -12.103 27.890 1.00 28.73 400 SER A N 1
ATOM 3059 C CA . SER A 1 400 ? -36.598 -12.594 29.174 1.00 28.73 400 SER A CA 1
ATOM 3060 C C . SER A 1 400 ? -38.057 -12.996 28.989 1.00 28.73 400 SER A C 1
ATOM 3062 O O . SER A 1 400 ? -38.945 -12.189 28.733 1.00 28.73 400 SER A O 1
ATOM 3064 N N . ALA A 1 401 ? -38.291 -14.302 29.061 1.00 28.50 401 ALA A N 1
ATOM 3065 C CA . ALA A 1 401 ? -39.623 -14.863 29.119 1.00 28.50 401 ALA A CA 1
ATOM 3066 C C . ALA A 1 401 ? -40.293 -14.440 30.434 1.00 28.50 401 ALA A C 1
ATOM 3068 O O . ALA A 1 401 ? -39.875 -14.883 31.506 1.00 28.50 401 ALA A O 1
ATOM 3069 N N . ARG A 1 402 ? -41.340 -13.617 30.350 1.00 25.30 402 ARG A N 1
ATOM 3070 C CA . ARG A 1 402 ? -42.529 -13.712 31.209 1.00 25.30 402 ARG A CA 1
ATOM 3071 C C . ARG A 1 402 ? -43.653 -12.829 30.662 1.00 25.30 402 ARG A C 1
ATOM 3073 O O . ARG A 1 402 ? -43.487 -11.622 30.545 1.00 25.30 402 ARG A O 1
ATOM 3080 N N . SER A 1 403 ? -44.765 -13.489 30.329 1.00 24.42 403 SER A N 1
ATOM 3081 C CA . SER A 1 403 ? -46.118 -12.937 30.163 1.00 24.42 403 SER A CA 1
ATOM 3082 C C . SER A 1 403 ? -46.426 -11.955 31.294 1.00 24.42 403 SER A C 1
ATOM 3084 O O . SER A 1 403 ? -46.033 -12.200 32.433 1.00 24.42 403 SER A O 1
ATOM 3086 N N . ASP A 1 404 ? -46.996 -10.784 31.066 1.00 24.44 404 ASP A N 1
ATOM 3087 C CA . ASP A 1 404 ? -48.368 -10.431 30.669 1.00 24.44 404 ASP A CA 1
ATOM 3088 C C . ASP A 1 404 ? -48.319 -8.880 30.657 1.00 24.44 404 ASP A C 1
ATOM 3090 O O . ASP A 1 404 ? -47.575 -8.305 31.449 1.00 24.44 404 ASP A O 1
ATOM 3094 N N . SER A 1 405 ? -48.995 -8.068 29.850 1.00 26.41 405 SER A N 1
ATOM 3095 C CA . SER A 1 405 ? -50.323 -8.171 29.258 1.00 26.41 405 SER A CA 1
ATOM 3096 C C . SER A 1 405 ? -50.563 -6.869 28.473 1.00 26.41 405 SER A C 1
ATOM 3098 O O . SER A 1 405 ? -50.931 -5.866 29.077 1.00 26.41 405 SER A O 1
ATOM 3100 N N . SER A 1 406 ? -50.324 -6.859 27.160 1.00 24.58 406 SER A N 1
ATOM 3101 C CA . SER A 1 406 ? -50.890 -5.917 26.170 1.00 24.58 406 SER A CA 1
ATOM 3102 C C . SER A 1 406 ? -50.203 -6.155 24.824 1.00 24.58 406 SER A C 1
ATOM 3104 O O . SER A 1 406 ? -48.992 -6.321 24.812 1.00 24.58 406 SER A O 1
ATOM 3106 N N . GLU A 1 407 ? -50.959 -6.111 23.725 1.00 26.67 407 GLU A N 1
ATOM 3107 C CA . GLU A 1 407 ? -50.515 -6.249 22.319 1.00 26.67 407 GLU A CA 1
ATOM 3108 C C . GLU A 1 407 ? -50.532 -7.671 21.738 1.00 26.67 407 GLU A C 1
ATOM 3110 O O . GLU A 1 407 ? -49.532 -8.248 21.329 1.00 26.67 407 GLU A O 1
ATOM 3115 N N . ARG A 1 408 ? -51.747 -8.215 21.609 1.00 24.67 408 ARG A N 1
ATOM 3116 C CA . ARG A 1 408 ? -52.090 -9.166 20.541 1.00 24.67 408 ARG A CA 1
ATOM 3117 C C . ARG A 1 408 ? -52.807 -8.398 19.424 1.00 24.67 408 ARG A C 1
ATOM 3119 O O . ARG A 1 408 ? -54.025 -8.461 19.301 1.00 24.67 408 ARG A O 1
ATOM 3126 N N . VAL A 1 409 ? -52.034 -7.600 18.687 1.00 24.52 409 VAL A N 1
ATOM 3127 C CA . VAL A 1 409 ? -52.451 -6.944 17.427 1.00 24.52 409 VAL A CA 1
ATOM 3128 C C . VAL A 1 409 ? -51.573 -7.440 16.265 1.00 24.52 409 VAL A C 1
ATOM 3130 O O . VAL A 1 409 ? -51.460 -6.807 15.223 1.00 24.52 409 VAL A O 1
ATOM 3133 N N . ASP A 1 410 ? -50.982 -8.626 16.418 1.00 24.39 410 ASP A N 1
ATOM 3134 C CA . ASP A 1 410 ? -50.706 -9.461 15.256 1.00 24.39 410 ASP A CA 1
ATOM 3135 C C . ASP A 1 410 ? -52.048 -9.954 14.704 1.00 24.39 410 ASP A C 1
ATOM 3137 O O . ASP A 1 410 ? -52.925 -10.355 15.469 1.00 24.39 410 ASP A O 1
ATOM 3141 N N . GLU A 1 411 ? -52.156 -9.959 13.376 1.00 24.81 411 GLU A N 1
ATOM 3142 C CA . GLU A 1 411 ? -53.219 -10.607 12.595 1.00 24.81 411 GLU A CA 1
ATOM 3143 C C . GLU A 1 411 ? -54.402 -9.736 12.132 1.00 24.81 411 GLU A C 1
ATOM 3145 O O . GLU A 1 411 ? -55.507 -10.224 11.937 1.00 24.81 411 GLU A O 1
ATOM 3150 N N . ILE A 1 412 ? -54.166 -8.462 11.809 1.00 23.70 412 ILE A N 1
ATOM 3151 C CA . ILE A 1 412 ? -54.925 -7.792 10.738 1.00 23.70 412 ILE A CA 1
ATOM 3152 C C . ILE A 1 412 ? -53.946 -6.913 9.969 1.00 23.70 412 ILE A C 1
ATOM 3154 O O . ILE A 1 412 ? -53.868 -5.730 10.244 1.00 23.70 412 ILE A O 1
ATOM 3158 N N . LEU A 1 413 ? -53.132 -7.503 9.093 1.00 23.75 413 LEU A N 1
ATOM 3159 C CA . LEU A 1 413 ? -52.626 -6.910 7.836 1.00 23.75 413 LEU A CA 1
ATOM 3160 C C . LEU A 1 413 ? -51.773 -7.945 7.064 1.00 23.75 413 LEU A C 1
ATOM 3162 O O . LEU A 1 413 ? -50.780 -7.631 6.416 1.00 23.75 413 LEU A O 1
ATOM 3166 N N . ALA A 1 414 ? -52.203 -9.210 7.096 1.00 24.17 414 ALA A N 1
ATOM 3167 C CA . ALA A 1 414 ? -52.001 -10.116 5.977 1.00 24.17 414 ALA A CA 1
ATOM 3168 C C . ALA A 1 414 ? -53.246 -9.997 5.089 1.00 24.17 414 ALA A C 1
ATOM 3170 O O . ALA A 1 414 ? -54.264 -10.608 5.402 1.00 24.17 414 ALA A O 1
ATOM 3171 N N . ASN A 1 415 ? -53.201 -9.139 4.064 1.00 23.05 415 ASN A N 1
ATOM 3172 C CA . ASN A 1 415 ? -53.820 -9.365 2.750 1.00 23.05 415 ASN A CA 1
ATOM 3173 C C . ASN A 1 415 ? -53.673 -8.141 1.833 1.00 23.05 415 AS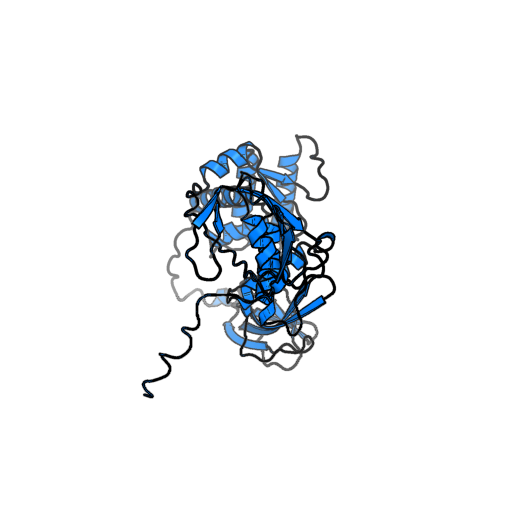N A C 1
ATOM 3175 O O . ASN A 1 415 ? -53.891 -7.017 2.265 1.00 23.05 415 ASN A O 1
ATOM 3179 N N . GLU A 1 416 ? -53.403 -8.450 0.559 1.00 24.78 416 GLU A N 1
ATOM 3180 C CA . GLU A 1 416 ? -53.294 -7.609 -0.648 1.00 24.78 416 GLU A CA 1
ATOM 3181 C C . GLU A 1 416 ? -51.862 -7.213 -1.044 1.00 24.78 416 GLU A C 1
ATOM 3183 O O . GLU A 1 416 ? -51.136 -6.617 -0.265 1.00 24.78 416 GLU A O 1
ATOM 3188 N N . VAL A 1 417 ? -51.339 -7.469 -2.245 1.00 22.00 417 VAL A N 1
ATOM 3189 C CA . VAL A 1 417 ? -51.786 -8.147 -3.473 1.00 22.00 417 VAL A CA 1
ATOM 3190 C C . VAL A 1 417 ? -50.486 -8.435 -4.250 1.00 22.00 417 VAL A C 1
ATOM 3192 O O . VAL A 1 417 ? -49.594 -7.591 -4.301 1.00 22.00 417 VAL A O 1
ATOM 3195 N N . TRP A 1 418 ? -50.373 -9.610 -4.871 1.00 25.56 418 TRP A N 1
ATOM 3196 C CA . TRP A 1 418 ? -49.382 -9.861 -5.925 1.00 25.56 418 TRP A CA 1
ATOM 3197 C C . TRP A 1 418 ? -49.520 -8.844 -7.069 1.00 25.56 418 TRP A C 1
ATOM 3199 O O . TRP A 1 418 ? -50.599 -8.765 -7.656 1.00 25.56 418 TRP A O 1
ATOM 3209 N N . LYS A 1 419 ? -48.425 -8.177 -7.452 1.00 29.34 419 LYS A N 1
ATOM 3210 C CA . LYS A 1 419 ? -48.070 -7.860 -8.846 1.00 29.34 419 LYS A CA 1
ATOM 3211 C C . LYS A 1 419 ? -46.569 -7.664 -8.985 1.00 29.34 419 LYS A C 1
ATOM 3213 O O . LYS A 1 419 ? -46.008 -6.914 -8.158 1.00 29.34 419 LYS A O 1
#

Nearest PDB structures (foldseek):
  1g7y-assembly2_D  TM=8.431E-01  e=3.198E+00  Vigna cylindrica
  1lu1-assembly1_A  TM=7.606E-01  e=5.148E+00  Vigna cylindrica
  6hxy-assembly1_A-2  TM=2.914E-01  e=2.152E-01  Danio rerio
  1viw-assembly1_B  TM=7.970E-01  e=7.860E+00  Phaseolus vulgaris

Solvent-accessible surface area (backbone atoms only — not comparable to full-atom values): 24700 Å² total; per-residue (Å²): 107,70,42,55,49,50,77,48,74,57,99,48,40,42,38,38,38,32,32,37,84,52,58,31,44,33,40,38,38,44,31,33,72,82,78,73,45,70,48,80,46,79,49,73,54,78,61,60,67,32,44,30,76,54,35,47,64,56,54,52,49,56,58,54,69,17,46,95,32,62,46,52,46,50,56,89,87,52,73,76,40,85,71,45,79,36,61,81,62,79,78,78,60,58,65,73,56,52,52,49,52,52,21,51,40,65,41,38,90,44,34,93,56,88,46,50,33,43,61,71,93,73,59,46,72,66,43,53,46,46,38,46,52,49,30,38,20,78,71,68,37,76,48,75,50,73,58,75,67,46,74,52,79,86,88,70,97,72,61,62,57,32,29,26,33,37,37,36,39,36,52,39,69,37,59,53,69,96,44,73,43,63,50,38,16,23,36,43,34,33,74,32,31,29,44,45,83,52,94,95,35,46,31,41,31,58,61,89,45,40,58,28,41,34,36,54,30,89,88,48,79,61,39,54,90,94,49,58,57,73,49,73,46,81,75,46,72,60,85,58,82,84,63,52,84,82,56,80,85,76,77,87,75,80,82,72,84,81,81,59,65,68,59,44,39,53,51,40,42,53,52,53,39,44,52,26,72,81,44,71,36,40,69,56,56,39,30,49,47,26,35,70,69,33,80,84,52,51,72,62,53,17,41,51,45,23,52,50,28,52,52,52,39,36,74,72,51,23,35,44,78,45,60,94,85,53,101,67,82,79,80,94,80,53,62,67,57,50,49,49,52,52,52,50,53,48,46,56,33,46,72,71,70,50,78,71,74,72,85,79,58,62,27,35,34,56,31,77,60,19,50,56,54,22,62,74,70,43,80,77,81,73,77,86,80,75,91,80,86,81,78,68,54,66,59,79,67,78,84,75,92,69,91,82,90,86,83,87,75,79,86,84,82,89,78,88,75,95,129

Radius of gyration: 30.98 Å; Cα contacts (8 Å, |Δi|>4): 655; chains: 1; bounding box: 88×50×86 Å

Secondary structure (DSSP, 8-state):
-B-EEEEEE-SSEEEEEEE-TTSSEEEEEEEETTTTEEEEEEEE---TTSBHHHHHHHHHHHHT-STT-EEEE--TTSPPEEEEEPPP---SS-HHHHHHHHHHHHHGGG-SS--B---GGG--HHHHHHHHHHHHHHHT--EEEE---EEEPS-----TTEEEEEEEEEEEEEEETTEEEEEEEEEEEEEEEEEEEETTEEEEEESS--EEEEEE-TTS----TT---EEEEEEEE---TTSGGGTTTS-PPP-PPP--HHHHHHHHHHHHHHHTTTSPEEHHHHHHHHHHH-TTS-HHHHHHHHHHHHHHHHHTTSEEEE-TT-S-PPPTTSHHHHHHHHHHHHHHHHHTT----TTS-PEEEE-HHHHHHHHHHSPP------------B------------S----SS-------